Protein 2PN0 (pdb70)

Nearest PDB structures (foldseek):
  2pn0-assembly2_C  TM=9.966E-01  e=8.243E-21  Nitrosomonas europaea
  2pn0-assembly1_D  TM=9.566E-01  e=3.027E-20  Nitrosomonas europaea
  3bmb-assembly2_B  TM=7.918E-01  e=2.900E-11  Escherichia coli
  3aoh-assembly2_Y  TM=5.719E-01  e=1.836E-06  Thermus thermophilus HB8
  6rin-assembly1_F  TM=4.823E-01  e=5.614E-04  Escherichia coli K-12

Sequence (479 aa):
KPKIIISSSLDAERRLEEILLEETLSSQQNAFPGRDDLEAELARAEEVVDPEEEIPPTVVTNSTVRFRRVVEESSAEEFLTLVYPKDVDTSGEKISILAPVGSALLGLAQGDEIEWPKPGGGVLRVRIVEVTTYKPKIIISSLDDAERLEILLLETLSQNNAFPGRDDLEAELARAEEVVDPEEEIPPTVVTNSSTVRFRRVESSAEEEFLTLVYPKKDVDTSGEEKISILAPVGSALLGLAQGDEIEWPKPGGGVLRVRIVEVTYKIISSSLDAERRLEEILLETLSQNAFPGRDDLEEAELARAEVVDPEEIPPTVVTNSTVRFRVESSAEEFLTLVYPKDVDTSGEKISILAPVGSALLGLAQGDEIEWPKPGGGVLRVRIVEVTYKPKIISSLDAERLEEILLETLSFPGRRDDLEAELARAEVVDPEEEIPPTVVTNSTVRFRVESSAEEEFLTLVYPKDVVDTSGEEKISILAPVGSALLGLAQGDEIEWPKPGGGVLRRVRIVEVTY

Structure (mmCIF, N/CA/C/O backbone):
data_2PN0
#
_entry.id   2PN0
#
_cell.length_a   76.628
_cell.length_b   80.838
_cell.length_c   171.387
_cell.angle_alpha   90.00
_cell.angle_beta   90.00
_cell.angle_gamma   90.00
#
_symmetry.space_group_name_H-M   'C 2 2 21'
#
loop_
_entity.id
_entity.type
_entity.pdbx_description
1 polymer 'Prokaryotic transcription elongation factor GreA/GreB'
2 water water
#
loop_
_atom_site.group_PDB
_atom_site.id
_atom_site.type_symbol
_atom_site.label_atom_id
_atom_site.label_alt_id
_atom_site.label_comp_id
_atom_site.label_asym_id
_atom_site.label_entity_id
_atom_site.label_seq_id
_atom_site.pdbx_PDB_ins_code
_atom_site.Cartn_x
_atom_site.Cartn_y
_atom_site.Cartn_z
_atom_site.occupancy
_atom_site.B_iso_or_equiv
_atom_site.auth_seq_id
_atom_site.auth_comp_id
_atom_site.auth_asym_id
_atom_site.auth_atom_id
_atom_site.pdbx_PDB_model_num
ATOM 1 N N . LYS A 1 6 ? 35.809 21.428 37.784 1.00 23.84 4 LYS A N 1
ATOM 2 C CA . LYS A 1 6 ? 36.785 22.473 37.351 1.00 23.77 4 LYS A CA 1
ATOM 3 C C . LYS A 1 6 ? 37.126 22.387 35.848 1.00 23.77 4 LYS A C 1
ATOM 4 O O . LYS A 1 6 ? 36.739 23.284 35.092 1.00 23.52 4 LYS A O 1
ATOM 10 N N . PRO A 1 7 ? 37.828 21.313 35.404 1.00 23.80 5 PRO A N 1
ATOM 11 C CA . PRO A 1 7 ? 38.174 21.309 33.982 1.00 23.60 5 PRO A CA 1
ATOM 12 C C . PRO A 1 7 ? 36.969 20.947 33.112 1.00 23.39 5 PRO A C 1
ATOM 13 O O . PRO A 1 7 ? 36.336 19.915 33.313 1.00 23.52 5 PRO A O 1
ATOM 17 N N . LYS A 1 8 ? 36.657 21.830 32.171 1.00 22.97 6 LYS A N 1
ATOM 18 C CA . LYS A 1 8 ? 35.588 21.616 31.215 1.00 22.23 6 LYS A CA 1
ATOM 19 C C . LYS A 1 8 ? 35.980 20.470 30.289 1.00 21.97 6 LYS A C 1
ATOM 20 O O . LYS A 1 8 ? 37.148 20.346 29.910 1.00 21.96 6 LYS A O 1
ATOM 26 N N . ILE A 1 9 ? 35.024 19.611 29.951 1.00 21.43 7 ILE A N 1
ATOM 27 C CA . ILE A 1 9 ? 35.260 18.626 28.903 1.00 20.84 7 ILE A CA 1
ATOM 28 C C . ILE A 1 9 ? 35.140 19.359 27.572 1.00 21.06 7 ILE A C 1
ATOM 29 O O . ILE A 1 9 ? 34.593 20.462 27.523 1.00 20.68 7 ILE A O 1
ATOM 42 N N . ILE A 1 11 ? 33.670 19.028 23.628 1.00 24.18 9 ILE A N 1
ATOM 43 C CA A ILE A 1 11 ? 32.704 18.387 22.711 0.60 24.98 9 ILE A CA 1
ATOM 44 C CA B ILE A 1 11 ? 32.807 18.325 22.671 0.40 25.05 9 ILE A CA 1
ATOM 45 C C . ILE A 1 11 ? 32.701 19.123 21.392 1.00 25.07 9 ILE A C 1
ATOM 46 O O . ILE A 1 11 ? 32.964 20.323 21.372 1.00 24.90 9 ILE A O 1
ATOM 55 N N . SER A 1 12 ? 32.315 18.434 20.318 1.00 25.77 10 SER A N 1
ATOM 56 C CA . SER A 1 12 ? 32.085 19.104 19.052 1.00 27.28 10 SER A CA 1
ATOM 57 C C . SER A 1 12 ? 30.741 19.810 19.127 1.00 27.95 10 SER A C 1
ATOM 58 O O . SER A 1 12 ? 29.880 19.453 19.956 1.00 28.54 10 SER A O 1
ATOM 61 N N . SER A 1 13 ? 30.583 20.797 18.253 1.00 28.13 11 SER A N 1
ATOM 62 C CA A SER A 1 13 ? 29.339 21.555 18.136 0.60 28.61 11 SER A CA 1
ATOM 63 C CA B SER A 1 13 ? 29.342 21.555 18.122 0.40 28.44 11 SER A CA 1
ATOM 64 C C . SER A 1 13 ? 28.160 20.624 17.839 1.00 28.54 11 SER A C 1
ATOM 65 O O . SER A 1 13 ? 27.081 20.775 18.423 1.00 28.20 11 SER A O 1
ATOM 70 N N . LEU A 1 14 ? 28.387 19.684 16.918 1.00 28.66 12 LEU A N 1
ATOM 71 C CA . LEU A 1 14 ? 27.419 18.676 16.506 1.00 28.69 12 LEU A CA 1
ATOM 72 C C . LEU A 1 14 ? 26.953 17.858 17.688 1.00 27.29 12 LEU A C 1
ATOM 73 O O . LEU A 1 14 ? 25.753 17.699 17.906 1.00 27.88 12 LEU A O 1
ATOM 78 N N . ASP A 1 15 ? 27.891 17.318 18.453 1.00 26.35 13 ASP A N 1
ATOM 79 C CA . ASP A 1 15 ? 27.498 16.528 19.616 1.00 25.09 13 ASP A CA 1
ATOM 80 C C . ASP A 1 15 ? 26.809 17.312 20.724 1.00 23.21 13 ASP A C 1
ATOM 81 O O . ASP A 1 15 ? 25.862 16.803 21.317 1.00 22.93 13 ASP A O 1
ATOM 86 N N . ALA A 1 16 ? 27.252 18.545 20.979 1.00 21.47 14 ALA A N 1
ATOM 87 C CA . ALA A 1 16 ? 26.575 19.425 21.962 1.00 21.86 14 ALA A CA 1
ATOM 88 C C . ALA A 1 16 ? 25.120 19.609 21.579 1.00 21.60 14 ALA A C 1
ATOM 89 O O . ALA A 1 16 ? 24.214 19.491 22.418 1.00 21.75 14 ALA A O 1
ATOM 91 N N . GLU A 1 17 ? 24.912 19.890 20.299 1.00 21.66 15 GLU A N 1
ATOM 92 C CA . GLU A 1 17 ? 23.577 20.149 19.780 1.00 20.96 15 GLU A CA 1
ATOM 93 C C . GLU A 1 17 ? 22.682 18.922 19.873 1.00 20.57 15 GLU A C 1
ATOM 94 O O . GLU A 1 17 ? 21.538 19.029 20.331 1.00 20.68 15 GLU A O 1
ATOM 100 N N . ARG A 1 18 ? 23.172 17.790 19.359 1.00 19.94 16 ARG A N 1
ATOM 101 C CA A ARG A 1 18 ? 22.424 16.518 19.376 0.60 19.91 16 ARG A CA 1
ATOM 102 C CA B ARG A 1 18 ? 22.408 16.533 19.375 0.40 19.84 16 ARG A CA 1
ATOM 103 C C . ARG A 1 18 ? 22.088 16.105 20.805 1.00 18.95 16 ARG A C 1
ATOM 104 O O . ARG A 1 18 ? 20.956 15.711 21.102 1.00 17.89 16 ARG A O 1
ATOM 119 N N . LEU A 1 19 ? 23.087 16.161 21.697 1.00 17.89 17 LEU A N 1
ATOM 120 C CA . LEU A 1 19 ? 22.800 15.811 23.101 1.00 17.34 17 LEU A CA 1
ATOM 121 C C . LEU A 1 19 ? 21.753 16.729 23.736 1.00 18.16 17 LEU A C 1
ATOM 122 O O . LEU A 1 19 ? 20.897 16.255 24.503 1.00 18.16 17 LEU A O 1
ATOM 127 N N . GLU A 1 20 ? 21.802 18.036 23.432 1.00 18.88 18 GLU A N 1
ATOM 128 C CA A GLU A 1 20 ? 20.823 18.961 23.994 0.60 19.24 18 GLU A CA 1
ATOM 129 C CA B GLU A 1 20 ? 20.825 18.981 23.969 0.40 19.32 18 GLU A CA 1
ATOM 130 C C . GLU A 1 20 ? 19.424 18.580 23.520 1.00 19.22 18 GLU A C 1
ATOM 131 O O . GLU A 1 20 ? 18.479 18.555 24.317 1.00 19.96 18 GLU A O 1
ATOM 142 N N . ILE A 1 21 ? 19.285 18.266 22.231 1.00 19.28 19 ILE A N 1
ATOM 143 C CA . ILE A 1 21 ? 17.969 17.906 21.681 1.00 19.01 19 ILE A CA 1
ATOM 144 C C . ILE A 1 21 ? 17.527 16.573 22.280 1.00 18.52 19 ILE A C 1
ATOM 145 O O . ILE A 1 21 ? 16.355 16.384 22.630 1.00 18.46 19 ILE A O 1
ATOM 150 N N . LEU A 1 22 ? 18.469 15.654 22.421 1.00 18.19 20 LEU A N 1
ATOM 151 C CA . LEU A 1 22 ? 18.137 14.372 23.055 1.00 17.62 20 LEU A CA 1
ATOM 152 C C . LEU A 1 22 ? 17.564 14.585 24.452 1.00 18.44 20 LEU A C 1
ATOM 153 O O . LEU A 1 22 ? 16.554 13.973 24.832 1.00 19.71 20 LEU A O 1
ATOM 158 N N . LEU A 1 23 ? 18.222 15.425 25.249 1.00 18.89 21 LEU A N 1
ATOM 159 C CA . LEU A 1 23 ? 17.850 15.576 26.641 1.00 19.67 21 LEU A CA 1
ATOM 160 C C . LEU A 1 23 ? 16.508 16.328 26.756 1.00 20.01 21 LEU A C 1
ATOM 161 O O . LEU A 1 23 ? 15.737 16.077 27.687 1.00 20.08 21 LEU A O 1
ATOM 166 N N . GLU A 1 24 ? 16.267 17.257 25.824 1.00 20.71 22 GLU A N 1
ATOM 167 C CA A GLU A 1 24 ? 15.007 17.992 25.721 0.60 21.11 22 GLU A CA 1
ATOM 168 C CA B GLU A 1 24 ? 14.999 17.978 25.778 0.40 21.08 22 GLU A CA 1
ATOM 169 C C . GLU A 1 24 ? 13.875 17.038 25.344 1.00 21.63 22 GLU A C 1
ATOM 170 O O . GLU A 1 24 ? 12.753 17.150 25.838 1.00 22.44 22 GLU A O 1
ATOM 181 N N . THR A 1 25 ? 14.173 16.107 24.437 1.00 21.09 23 THR A N 1
ATOM 182 C CA . THR A 1 25 ? 13.142 15.181 23.969 1.00 21.74 23 THR A CA 1
ATOM 183 C C . THR A 1 25 ? 12.711 14.247 25.101 1.00 22.47 23 THR A C 1
ATOM 184 O O . THR A 1 25 ? 11.508 13.957 25.258 1.00 21.82 23 THR A O 1
ATOM 188 N N . LEU A 1 26 ? 13.698 13.794 25.881 1.00 21.95 24 LEU A N 1
ATOM 189 C CA . LEU A 1 26 ? 13.473 12.954 27.060 1.00 24.01 24 LEU A CA 1
ATOM 190 C C . LEU A 1 26 ? 13.263 13.774 28.328 1.00 25.99 24 LEU A C 1
ATOM 191 O O . LEU A 1 26 ? 13.683 13.364 29.406 1.00 26.70 24 LEU A O 1
ATOM 196 N N . SER A 1 27 ? 12.599 14.917 28.236 1.00 27.16 25 SER A N 1
ATOM 197 C CA A SER A 1 27 ? 12.555 15.878 29.350 0.70 28.82 25 SER A CA 1
ATOM 198 C CA B SER A 1 27 ? 12.656 15.831 29.372 0.30 28.55 25 SER A CA 1
ATOM 199 C C . SER A 1 27 ? 12.158 15.255 30.695 1.00 29.19 25 SER A C 1
ATOM 200 O O . SER A 1 27 ? 12.675 15.642 31.763 1.00 29.90 25 SER A O 1
ATOM 205 N N . GLN A 1 28 ? 11.222 14.300 30.634 1.00 29.51 26 GLN A N 1
ATOM 206 C CA A GLN A 1 28 ? 10.649 13.653 31.822 0.60 30.07 26 GLN A CA 1
ATOM 207 C CA B GLN A 1 28 ? 10.698 13.710 31.863 0.40 29.74 26 GLN A CA 1
ATOM 208 C C . GLN A 1 28 ? 11.399 12.415 32.271 1.00 29.82 26 GLN A C 1
ATOM 209 O O . GLN A 1 28 ? 11.009 11.775 33.254 1.00 30.48 26 GLN A O 1
ATOM 220 N N . ASN A 1 29 ? 12.450 12.041 31.548 1.00 28.90 27 ASN A N 1
ATOM 221 C CA . ASN A 1 29 ? 13.166 10.804 31.888 1.00 28.03 27 ASN A CA 1
ATOM 222 C C . ASN A 1 29 ? 14.326 11.030 32.866 1.00 26.64 27 ASN A C 1
ATOM 223 O O . ASN A 1 29 ? 15.415 11.451 32.482 1.00 25.97 27 ASN A O 1
ATOM 228 N N . ALA A 1 30 ? 14.064 10.763 34.144 1.00 25.37 28 ALA A N 1
ATOM 229 C CA . ALA A 1 30 ? 15.045 11.012 35.188 1.00 24.77 28 ALA A CA 1
ATOM 230 C C . ALA A 1 30 ? 15.999 9.824 35.299 1.00 23.02 28 ALA A C 1
ATOM 231 O O . ALA A 1 30 ? 15.892 9.002 36.223 1.00 24.19 28 ALA A O 1
ATOM 233 N N . PHE A 1 31 ? 16.934 9.725 34.355 1.00 20.60 29 PHE A N 1
ATOM 234 C CA . PHE A 1 31 ? 17.884 8.595 34.328 1.00 18.01 29 PHE A CA 1
ATOM 235 C C . PHE A 1 31 ? 19.050 8.895 35.292 1.00 16.95 29 PHE A C 1
ATOM 236 O O . PHE A 1 31 ? 19.331 10.076 35.591 1.00 15.14 29 PHE A O 1
ATOM 244 N N . PRO A 1 32 ? 19.712 7.851 35.795 1.00 16.71 30 PRO A N 1
ATOM 245 C CA . PRO A 1 32 ? 20.733 8.120 36.819 1.00 16.42 30 PRO A CA 1
ATOM 246 C C . PRO A 1 32 ? 21.861 8.992 36.284 1.00 16.17 30 PRO A C 1
ATOM 247 O O . PRO A 1 32 ? 22.350 8.765 35.174 1.00 17.25 30 PRO A O 1
ATOM 251 N N . GLY A 1 33 ? 22.251 10.003 37.052 1.00 15.59 31 GLY A N 1
ATOM 252 C CA . GLY A 1 33 ? 23.360 10.873 36.632 1.00 16.38 31 GLY A CA 1
ATOM 253 C C . GLY A 1 33 ? 22.951 11.950 35.631 1.00 14.86 31 GLY A C 1
ATOM 254 O O . GLY A 1 33 ? 23.814 12.718 35.152 1.00 14.23 31 GLY A O 1
ATOM 255 N N . ARG A 1 34 ? 21.655 12.068 35.326 1.00 15.29 32 ARG A N 1
ATOM 256 C CA . ARG A 1 34 ? 21.223 13.081 34.346 1.00 15.48 32 ARG A CA 1
ATOM 257 C C . ARG A 1 34 ? 21.642 14.474 34.745 1.00 15.08 32 ARG A C 1
ATOM 258 O O . ARG A 1 34 ? 22.182 15.237 33.914 1.00 15.68 32 ARG A O 1
ATOM 266 N N . ASP A 1 35 ? 21.391 14.820 36.019 1.00 14.03 33 ASP A N 1
ATOM 267 C CA . ASP A 1 35 ? 21.710 16.171 36.517 1.00 15.05 33 ASP A CA 1
ATOM 268 C C . ASP A 1 35 ? 23.193 16.452 36.285 1.00 14.81 33 ASP A C 1
ATOM 269 O O . ASP A 1 35 ? 23.580 17.567 35.911 1.00 14.41 33 ASP A O 1
ATOM 274 N N . ASP A 1 36 ? 24.012 15.425 36.477 1.00 14.47 34 ASP A N 1
ATOM 275 C CA . ASP A 1 36 ? 25.474 15.563 36.413 1.00 15.32 34 ASP A CA 1
ATOM 276 C C . ASP A 1 36 ? 25.963 15.674 34.968 1.00 15.29 34 ASP A C 1
ATOM 277 O O . ASP A 1 36 ? 26.859 16.471 34.674 1.00 16.33 34 ASP A O 1
ATOM 282 N N . LEU A 1 37 ? 25.352 14.899 34.080 1.00 15.74 35 LEU A N 1
ATOM 283 C CA . LEU A 1 37 ? 25.659 14.977 32.657 1.00 15.83 35 LEU A CA 1
ATOM 284 C C . LEU A 1 37 ? 25.209 16.342 32.119 1.00 16.29 35 LEU A C 1
ATOM 285 O O . LEU A 1 37 ? 25.957 16.994 31.395 1.00 16.21 35 LEU A O 1
ATOM 290 N N . GLU A 1 38 ? 24.000 16.795 32.476 1.00 17.00 36 GLU A N 1
ATOM 291 C CA . GLU A 1 38 ? 23.551 18.142 32.050 1.00 18.89 36 GLU A CA 1
ATOM 292 C C . GLU A 1 38 ? 24.526 19.245 32.482 1.00 18.17 36 GLU A C 1
ATOM 293 O O . GLU A 1 38 ? 24.890 20.149 31.693 1.00 18.65 36 GLU A O 1
ATOM 299 N N . ALA A 1 39 ? 24.960 19.171 33.741 1.00 17.67 37 ALA A N 1
ATOM 300 C CA . ALA A 1 39 ? 25.843 20.181 34.309 1.00 18.81 37 ALA A CA 1
ATOM 301 C C . ALA A 1 39 ? 27.165 20.210 33.529 1.00 18.07 37 ALA A C 1
ATOM 302 O O . ALA A 1 39 ? 27.677 21.297 33.150 1.00 18.41 37 ALA A O 1
ATOM 304 N N . GLU A 1 40 ? 27.708 19.018 33.291 1.00 17.74 38 GLU A N 1
ATOM 305 C CA . GLU A 1 40 ? 28.917 18.863 32.520 1.00 17.87 38 GLU A CA 1
ATOM 306 C C . GLU A 1 40 ? 28.765 19.428 31.089 1.00 18.03 38 GLU A C 1
ATOM 307 O O . GLU A 1 40 ? 29.628 20.149 30.591 1.00 18.38 38 GLU A O 1
ATOM 313 N N . LEU A 1 41 ? 27.640 19.120 30.444 1.00 17.44 39 LEU A N 1
ATOM 314 C CA . LEU A 1 41 ? 27.339 19.684 29.117 1.00 17.01 39 LEU A CA 1
ATOM 315 C C . LEU A 1 41 ? 27.215 21.203 29.109 1.00 18.82 39 LEU A C 1
ATOM 316 O O . LEU A 1 41 ? 27.687 21.865 28.172 1.00 18.16 39 LEU A O 1
ATOM 321 N N . ALA A 1 42 ? 26.569 21.751 30.139 1.00 18.55 40 ALA A N 1
ATOM 322 C CA . ALA A 1 42 ? 26.282 23.190 30.196 1.00 19.87 40 ALA A CA 1
ATOM 323 C C . ALA A 1 42 ? 27.544 24.038 30.210 1.00 21.34 40 ALA A C 1
ATOM 324 O O . ALA A 1 42 ? 27.557 25.156 29.672 1.00 21.24 40 ALA A O 1
ATOM 326 N N . ARG A 1 43 ? 28.595 23.506 30.822 1.00 22.59 41 ARG A N 1
ATOM 327 C CA . ARG A 1 43 ? 29.841 24.254 31.002 1.00 25.30 41 ARG A CA 1
ATOM 328 C C . ARG A 1 43 ? 30.982 23.733 30.121 1.00 25.61 41 ARG A C 1
ATOM 329 O O . ARG A 1 43 ? 32.137 24.197 30.223 1.00 25.14 41 ARG A O 1
ATOM 337 N N . ALA A 1 44 ? 30.662 22.780 29.254 1.00 25.80 42 ALA A N 1
ATOM 338 C CA . ALA A 1 44 ? 31.665 22.224 28.355 1.00 26.09 42 ALA A CA 1
ATOM 339 C C . ALA A 1 44 ? 32.223 23.284 27.394 1.00 26.68 42 ALA A C 1
ATOM 340 O O . ALA A 1 44 ? 31.574 24.303 27.094 1.00 26.19 42 ALA A O 1
ATOM 342 N N . GLU A 1 45 ? 33.431 23.038 26.917 1.00 27.13 43 GLU A N 1
ATOM 343 C CA A GLU A 1 45 ? 33.964 23.881 25.867 0.60 28.24 43 GLU A CA 1
ATOM 344 C CA B GLU A 1 45 ? 34.014 23.866 25.869 0.40 27.57 43 GLU A CA 1
ATOM 345 C C . GLU A 1 45 ? 33.635 23.245 24.532 1.00 27.96 43 GLU A C 1
ATOM 346 O O . GLU A 1 45 ? 33.992 22.085 24.266 1.00 28.22 43 GLU A O 1
ATOM 357 N N . VAL A 1 46 ? 32.892 23.996 23.729 1.00 28.26 44 VAL A N 1
ATOM 358 C CA . VAL A 1 46 ? 32.406 23.510 22.452 1.00 29.32 44 VAL A CA 1
ATOM 359 C C . VAL A 1 46 ? 33.376 23.909 21.350 1.00 29.93 44 VAL A C 1
ATOM 360 O O . VAL A 1 46 ? 33.501 25.085 21.011 1.00 30.09 44 VAL A O 1
ATOM 364 N N . VAL A 1 47 ? 34.065 22.926 20.788 1.00 30.11 45 VAL A N 1
ATOM 365 C CA . VAL A 1 47 ? 35.074 23.224 19.782 1.00 30.62 45 VAL A CA 1
ATOM 366 C C . VAL A 1 47 ? 34.699 22.596 18.439 1.00 30.68 45 VAL A C 1
ATOM 367 O O . VAL A 1 47 ? 33.760 21.799 18.357 1.00 30.83 45 VAL A O 1
ATOM 371 N N . ASP A 1 48 ? 35.411 22.974 17.385 1.00 30.61 46 ASP A N 1
ATOM 372 C CA . ASP A 1 48 ? 35.335 22.235 16.142 1.00 30.83 46 ASP A CA 1
ATOM 373 C C . ASP A 1 48 ? 35.890 20.830 16.409 1.00 30.64 46 ASP A C 1
ATOM 374 O O . ASP A 1 48 ? 36.839 20.692 17.188 1.00 30.90 46 ASP A O 1
ATOM 379 N N . PRO A 1 49 ? 35.313 19.787 15.771 1.00 30.40 47 PRO A N 1
ATOM 380 C CA . PRO A 1 49 ? 35.842 18.420 15.930 1.00 30.11 47 PRO A CA 1
ATOM 381 C C . PRO A 1 49 ? 37.373 18.300 15.793 1.00 29.90 47 PRO A C 1
ATOM 382 O O . PRO A 1 49 ? 37.988 17.460 16.469 1.00 29.47 47 PRO A O 1
ATOM 386 N N . GLU A 1 50 ? 37.968 19.151 14.951 1.00 29.12 48 GLU A N 1
ATOM 387 C CA . GLU A 1 50 ? 39.395 19.097 14.630 1.00 29.05 48 GLU A CA 1
ATOM 388 C C . GLU A 1 50 ? 40.344 19.387 15.780 1.00 28.09 48 GLU A C 1
ATOM 389 O O . GLU A 1 50 ? 41.468 18.870 15.772 1.00 28.05 48 GLU A O 1
ATOM 395 N N . GLU A 1 51 ? 39.936 20.227 16.738 1.00 27.29 49 GLU A N 1
ATOM 396 C CA A GLU A 1 51 ? 40.895 20.482 17.819 0.60 26.93 49 GLU A CA 1
ATOM 397 C CA B GLU A 1 51 ? 40.782 20.654 17.874 0.40 26.60 49 GLU A CA 1
ATOM 398 C C . GLU A 1 51 ? 40.528 19.823 19.144 1.00 26.07 49 GLU A C 1
ATOM 399 O O . GLU A 1 51 ? 41.094 20.133 20.195 1.00 26.42 49 GLU A O 1
ATOM 410 N N . ILE A 1 52 ? 39.635 18.835 19.063 1.00 24.69 50 ILE A N 1
ATOM 411 C CA . ILE A 1 52 ? 39.489 17.864 20.161 1.00 22.99 50 ILE A CA 1
ATOM 412 C C . ILE A 1 52 ? 40.536 16.778 19.917 1.00 22.33 50 ILE A C 1
ATOM 413 O O . ILE A 1 52 ? 40.517 16.127 18.863 1.00 21.49 50 ILE A O 1
ATOM 418 N N . PRO A 1 53 ? 41.453 16.568 20.883 1.00 21.62 51 PRO A N 1
ATOM 419 C CA . PRO A 1 53 ? 42.514 15.566 20.696 1.00 21.11 51 PRO A CA 1
ATOM 420 C C . PRO A 1 53 ? 41.957 14.155 20.474 1.00 19.79 51 PRO A C 1
ATOM 421 O O . PRO A 1 53 ? 40.892 13.836 21.023 1.00 19.88 51 PRO A O 1
ATOM 425 N N . PRO A 1 54 ? 42.657 13.323 19.676 1.00 18.99 52 PRO A N 1
ATOM 426 C CA . PRO A 1 54 ? 42.287 11.916 19.370 1.00 18.40 52 PRO A CA 1
ATOM 427 C C . PRO A 1 54 ? 42.180 11.004 20.592 1.00 17.99 52 PRO A C 1
ATOM 428 O O . PRO A 1 54 ? 41.567 9.945 20.527 1.00 17.52 52 PRO A O 1
ATOM 432 N N . THR A 1 55 ? 42.746 11.448 21.704 1.00 18.30 53 THR A N 1
ATOM 433 C CA . THR A 1 55 ? 42.747 10.676 22.948 1.00 18.02 53 THR A CA 1
ATOM 434 C C . THR A 1 55 ? 41.549 10.973 23.834 1.00 17.05 53 THR A C 1
ATOM 435 O O . THR A 1 55 ? 41.402 10.331 24.890 1.00 16.10 53 THR A O 1
ATOM 439 N N . VAL A 1 56 ? 40.715 11.950 23.443 1.00 15.76 54 VAL A N 1
ATOM 440 C CA . VAL A 1 56 ? 39.491 12.330 24.201 1.00 15.53 54 VAL A CA 1
ATOM 441 C C . VAL A 1 56 ? 38.265 11.544 23.714 1.00 14.65 54 VAL A C 1
ATOM 442 O O . VAL A 1 56 ? 38.045 11.418 22.501 1.00 14.08 54 VAL A O 1
ATOM 446 N N . VAL A 1 57 ? 37.467 11.026 24.668 1.00 13.99 55 VAL A N 1
ATOM 447 C CA . VAL A 1 57 ? 36.255 10.257 24.354 1.00 13.74 55 VAL A CA 1
ATOM 448 C C . VAL A 1 57 ? 35.120 11.184 23.912 1.00 13.50 55 VAL A C 1
ATOM 449 O O . VAL A 1 57 ? 34.668 12.032 24.672 1.00 13.60 55 VAL A O 1
ATOM 453 N N . THR A 1 58 ? 34.689 11.007 22.669 1.00 15.49 56 THR A N 1
ATOM 454 C CA . THR A 1 58 ? 33.582 11.755 22.109 1.00 14.78 56 THR A CA 1
ATOM 455 C C . THR A 1 58 ? 32.445 10.794 21.803 1.00 15.08 56 THR A C 1
ATOM 456 O O . THR A 1 58 ? 32.603 9.578 21.863 1.00 15.54 56 THR A O 1
ATOM 468 N N . ASN A 1 60 ? 30.431 8.360 19.688 1.00 14.83 58 ASN A N 1
ATOM 469 C CA . ASN A 1 60 ? 30.857 7.431 18.631 1.00 15.64 58 ASN A CA 1
ATOM 470 C C . ASN A 1 60 ? 32.332 7.012 18.661 1.00 17.16 58 ASN A C 1
ATOM 471 O O . ASN A 1 60 ? 32.811 6.378 17.698 1.00 18.60 58 ASN A O 1
ATOM 476 N N . SER A 1 61 ? 33.029 7.387 19.745 1.00 16.47 59 SER A N 1
ATOM 477 C CA . SER A 1 61 ? 34.408 6.912 20.013 1.00 17.63 59 SER A CA 1
ATOM 478 C C . SER A 1 61 ? 34.335 5.445 20.430 1.00 17.06 59 SER A C 1
ATOM 479 O O . SER A 1 61 ? 33.424 5.040 21.165 1.00 16.85 59 SER A O 1
ATOM 482 N N . THR A 1 62 ? 35.327 4.652 20.011 1.00 16.19 60 THR A N 1
ATOM 483 C CA . THR A 1 62 ? 35.509 3.308 20.583 1.00 16.55 60 THR A CA 1
ATOM 484 C C . THR A 1 62 ? 36.617 3.394 21.626 1.00 15.47 60 THR A C 1
ATOM 485 O O . THR A 1 62 ? 37.708 3.898 21.318 1.00 16.99 60 THR A O 1
ATOM 489 N N . VAL A 1 63 ? 36.299 2.960 22.847 1.00 15.36 61 VAL A N 1
ATOM 490 C CA . VAL A 1 63 ? 37.209 3.035 23.970 1.00 15.39 61 VAL A CA 1
ATOM 491 C C . VAL A 1 63 ? 37.709 1.629 24.256 1.00 15.17 61 VAL A C 1
ATOM 492 O O . VAL A 1 63 ? 36.918 0.705 24.452 1.00 16.12 61 VAL A O 1
ATOM 496 N N . ARG A 1 64 ? 39.036 1.472 24.263 1.00 14.26 62 ARG A N 1
ATOM 497 C CA . ARG A 1 64 ? 39.668 0.198 24.624 1.00 13.88 62 ARG A CA 1
ATOM 498 C C . ARG A 1 64 ? 40.103 0.260 26.074 1.00 13.24 62 ARG A C 1
ATOM 499 O O . ARG A 1 64 ? 40.768 1.221 26.457 1.00 13.93 62 ARG A O 1
ATOM 507 N N . PHE A 1 65 ? 39.731 -0.746 26.863 1.00 11.90 63 PHE A N 1
ATOM 508 C CA . PHE A 1 65 ? 40.014 -0.776 28.287 1.00 11.31 63 PHE A CA 1
ATOM 509 C C . PHE A 1 65 ? 40.857 -1.966 28.647 1.00 11.30 63 PHE A C 1
ATOM 510 O O . PHE A 1 65 ? 40.698 -3.039 28.046 1.00 10.74 63 PHE A O 1
ATOM 518 N N . ARG A 1 66 ? 41.734 -1.814 29.645 1.00 11.52 64 ARG A N 1
ATOM 519 C CA A ARG A 1 66 ? 42.395 -2.969 30.252 0.60 11.85 64 ARG A CA 1
ATOM 520 C CA B ARG A 1 66 ? 42.359 -2.982 30.241 0.40 11.42 64 ARG A CA 1
ATOM 521 C C . ARG A 1 66 ? 41.948 -3.081 31.710 1.00 12.45 64 ARG A C 1
ATOM 522 O O . ARG A 1 66 ? 41.927 -2.079 32.435 1.00 10.24 64 ARG A O 1
ATOM 537 N N . VAL A 1 67 ? 41.573 -4.287 32.116 1.00 13.11 65 VAL A N 1
ATOM 538 C CA A VAL A 1 67 ? 41.207 -4.514 33.506 0.60 15.47 65 VAL A CA 1
ATOM 539 C CA B VAL A 1 67 ? 41.211 -4.559 33.504 0.40 14.98 65 VAL A CA 1
ATOM 540 C C . VAL A 1 67 ? 42.495 -4.585 34.313 1.00 16.21 65 VAL A C 1
ATOM 541 O O . VAL A 1 67 ? 43.476 -5.242 33.910 1.00 16.75 65 VAL A O 1
ATOM 548 N N . GLU A 1 68 ? 42.536 -3.909 35.455 1.00 18.62 66 GLU A N 1
ATOM 549 C CA A GLU A 1 68 ? 43.779 -3.999 36.219 0.50 20.14 66 GLU A CA 1
ATOM 550 C CA B GLU A 1 68 ? 43.729 -3.972 36.324 0.50 20.11 66 GLU A CA 1
ATOM 551 C C . GLU A 1 68 ? 44.123 -5.394 36.764 1.00 20.83 66 GLU A C 1
ATOM 552 O O . GLU A 1 68 ? 45.279 -5.808 36.620 1.00 21.43 66 GLU A O 1
ATOM 563 N N . SER A 1 69 ? 43.152 -6.148 37.315 1.00 21.72 67 SER A N 1
ATOM 564 C CA . SER A 1 69 ? 43.448 -7.504 37.896 1.00 22.27 67 SER A CA 1
ATOM 565 C C . SER A 1 69 ? 43.934 -8.578 36.918 1.00 22.27 67 SER A C 1
ATOM 566 O O . SER A 1 69 ? 44.732 -9.454 37.296 1.00 22.36 67 SER A O 1
ATOM 569 N N . SER A 1 70 ? 43.437 -8.537 35.676 1.00 22.07 68 SER A N 1
ATOM 570 C CA . SER A 1 70 ? 43.697 -9.639 34.743 1.00 22.09 68 SER A CA 1
ATOM 571 C C . SER A 1 70 ? 44.396 -9.270 33.440 1.00 21.32 68 SER A C 1
ATOM 572 O O . SER A 1 70 ? 44.869 -10.163 32.731 1.00 21.41 68 SER A O 1
ATOM 575 N N . ALA A 1 71 ? 44.486 -7.974 33.138 1.00 19.99 69 ALA A N 1
ATOM 576 C CA . ALA A 1 71 ? 45.029 -7.505 31.844 1.00 19.90 69 ALA A CA 1
ATOM 577 C C . ALA A 1 71 ? 44.236 -8.026 30.640 1.00 19.13 69 ALA A C 1
ATOM 578 O O . ALA A 1 71 ? 44.720 -8.014 29.494 1.00 19.56 69 ALA A O 1
ATOM 580 N N . GLU A 1 72 ? 43.026 -8.508 30.907 1.00 18.36 70 GLU A N 1
ATOM 581 C CA . GLU A 1 72 ? 42.091 -8.732 29.838 1.00 18.22 70 GLU A CA 1
ATOM 582 C C . GLU A 1 72 ? 41.779 -7.349 29.295 1.00 16.35 70 GLU A C 1
ATOM 583 O O . GLU A 1 72 ? 41.798 -6.357 30.029 1.00 15.41 70 GLU A O 1
ATOM 589 N N . GLU A 1 73 ? 41.547 -7.286 28.000 1.00 14.66 71 GLU A N 1
ATOM 590 C CA . GLU A 1 73 ? 41.141 -6.031 27.377 1.00 13.85 71 GLU A CA 1
ATOM 591 C C . GLU A 1 73 ? 39.810 -6.220 26.706 1.00 13.99 71 GLU A C 1
ATOM 592 O O . GLU A 1 73 ? 39.461 -7.325 26.276 1.00 13.39 71 GLU A O 1
ATOM 598 N N . PHE A 1 74 ? 39.047 -5.138 26.651 1.00 14.04 72 PHE A N 1
ATOM 599 C CA . PHE A 1 74 ? 37.752 -5.145 25.996 1.00 14.18 72 PHE A CA 1
ATOM 600 C C . PHE A 1 74 ? 37.444 -3.749 25.480 1.00 14.70 72 PHE A C 1
ATOM 601 O O . PHE A 1 74 ? 38.152 -2.781 25.800 1.00 13.65 72 PHE A O 1
ATOM 618 N N . LEU A 1 76 ? 34.343 -0.681 24.449 1.00 17.65 74 LEU A N 1
ATOM 619 C CA . LEU A 1 76 ? 32.978 -0.168 24.380 1.00 16.79 74 LEU A CA 1
ATOM 620 C C . LEU A 1 76 ? 32.959 1.052 23.455 1.00 18.03 74 LEU A C 1
ATOM 621 O O . LEU A 1 76 ? 33.815 1.941 23.574 1.00 17.77 74 LEU A O 1
ATOM 626 N N . THR A 1 77 ? 31.949 1.117 22.586 1.00 16.99 75 THR A N 1
ATOM 627 C CA . THR A 1 77 ? 31.755 2.272 21.727 1.00 16.69 75 THR A CA 1
ATOM 628 C C . THR A 1 77 ? 30.572 3.058 22.307 1.00 15.33 75 THR A C 1
ATOM 629 O O . THR A 1 77 ? 29.458 2.499 22.482 1.00 13.59 75 THR A O 1
ATOM 633 N N . LEU A 1 78 ? 30.829 4.338 22.585 1.00 13.97 76 LEU A N 1
ATOM 634 C CA . LEU A 1 78 ? 29.860 5.241 23.207 1.00 13.45 76 LEU A CA 1
ATOM 635 C C . LEU A 1 78 ? 28.932 5.739 22.121 1.00 13.93 76 LEU A C 1
ATOM 636 O O . LEU A 1 78 ? 29.384 6.368 21.163 1.00 14.38 76 LEU A O 1
ATOM 641 N N . VAL A 1 79 ? 27.647 5.445 22.242 1.00 13.36 77 VAL A N 1
ATOM 642 C CA . VAL A 1 79 ? 26.725 5.766 21.144 1.00 13.12 77 VAL A CA 1
ATOM 643 C C . VAL A 1 79 ? 25.472 6.488 21.613 1.00 12.14 77 VAL A C 1
ATOM 644 O O . VAL A 1 79 ? 25.116 6.475 22.804 1.00 10.14 77 VAL A O 1
ATOM 648 N N . TYR A 1 80 ? 24.772 7.107 20.641 1.00 11.19 78 TYR A N 1
ATOM 649 C CA . TYR A 1 80 ? 23.412 7.574 20.881 1.00 11.83 78 TYR A CA 1
ATOM 650 C C . TYR A 1 80 ? 22.458 6.383 21.016 1.00 12.43 78 TYR A C 1
ATOM 651 O O . TYR A 1 80 ? 22.807 5.297 20.566 1.00 13.33 78 TYR A O 1
ATOM 660 N N . PRO A 1 81 ? 21.303 6.574 21.686 1.00 13.95 79 PRO A N 1
ATOM 661 C CA . PRO A 1 81 ? 20.353 5.457 21.865 1.00 15.90 79 PRO A CA 1
ATOM 662 C C . PRO A 1 81 ? 20.044 4.667 20.579 1.00 18.05 79 PRO A C 1
ATOM 663 O O . PRO A 1 81 ? 19.986 3.435 20.640 1.00 18.71 79 PRO A O 1
ATOM 667 N N . LYS A 1 82 ? 19.909 5.356 19.434 1.00 20.23 80 LYS A N 1
ATOM 668 C CA . LYS A 1 82 ? 19.606 4.686 18.149 1.00 22.09 80 LYS A CA 1
ATOM 669 C C . LYS A 1 82 ? 20.594 3.554 17.806 1.00 22.83 80 LYS A C 1
ATOM 670 O O . LYS A 1 82 ? 20.240 2.621 17.074 1.00 23.75 80 LYS A O 1
ATOM 676 N N . ASP A 1 83 ? 21.813 3.616 18.355 1.00 21.68 81 ASP A N 1
ATOM 677 C CA . ASP A 1 83 ? 22.873 2.723 17.899 1.00 21.96 81 ASP A CA 1
ATOM 678 C C . ASP A 1 83 ? 23.313 1.620 18.844 1.00 21.96 81 ASP A C 1
ATOM 679 O O . ASP A 1 83 ? 24.259 0.871 18.535 1.00 22.11 81 ASP A O 1
ATOM 684 N N . VAL A 1 84 ? 22.654 1.472 19.980 1.00 21.91 82 VAL A N 1
ATOM 685 C CA . VAL A 1 84 ? 23.037 0.339 20.810 1.00 23.27 82 VAL A CA 1
ATOM 686 C C . VAL A 1 84 ? 22.537 -0.918 20.105 1.00 23.66 82 VAL A C 1
ATOM 687 O O . VAL A 1 84 ? 21.579 -0.866 19.331 1.00 22.68 82 VAL A O 1
ATOM 691 N N . ASP A 1 85 ? 23.255 -2.011 20.309 1.00 23.90 83 ASP A N 1
ATOM 692 C CA . ASP A 1 85 ? 22.840 -3.294 19.750 1.00 25.31 83 ASP A CA 1
ATOM 693 C C . ASP A 1 85 ? 22.904 -4.381 20.836 1.00 25.22 83 ASP A C 1
ATOM 694 O O . ASP A 1 85 ? 23.083 -4.062 22.013 1.00 25.37 83 ASP A O 1
ATOM 699 N N . THR A 1 86 ? 22.725 -5.649 20.460 1.00 25.10 84 THR A N 1
ATOM 700 C CA . THR A 1 86 ? 22.671 -6.742 21.443 1.00 25.32 84 THR A CA 1
ATOM 701 C C . THR A 1 86 ? 24.035 -7.399 21.701 1.00 26.28 84 THR A C 1
ATOM 702 O O . THR A 1 86 ? 24.112 -8.438 22.371 1.00 26.97 84 THR A O 1
ATOM 706 N N . SER A 1 87 ? 25.103 -6.797 21.182 1.00 27.07 85 SER A N 1
ATOM 707 C CA . SER A 1 87 ? 26.434 -7.418 21.236 1.00 28.55 85 SER A CA 1
ATOM 708 C C . SER A 1 87 ? 27.083 -7.308 22.617 1.00 29.35 85 SER A C 1
ATOM 709 O O . SER A 1 87 ? 27.860 -8.187 23.011 1.00 30.28 85 SER A O 1
ATOM 712 N N . GLY A 1 88 ? 26.768 -6.225 23.330 1.00 28.77 86 GLY A N 1
ATOM 713 C CA . GLY A 1 88 ? 27.402 -5.917 24.613 1.00 28.27 86 GLY A CA 1
ATOM 714 C C . GLY A 1 88 ? 28.642 -5.051 24.467 1.00 27.96 86 GLY A C 1
ATOM 715 O O . GLY A 1 88 ? 29.348 -4.786 25.472 1.00 28.24 86 GLY A O 1
ATOM 716 N N . GLU A 1 89 ? 28.900 -4.605 23.233 1.00 25.59 87 GLU A N 1
ATOM 717 C CA . GLU A 1 89 ? 30.045 -3.751 22.932 1.00 25.34 87 GLU A CA 1
ATOM 718 C C . GLU A 1 89 ? 29.674 -2.273 22.682 1.00 23.48 87 GLU A C 1
ATOM 719 O O . GLU A 1 89 ? 30.575 -1.421 22.565 1.00 24.43 87 GLU A O 1
ATOM 725 N N . LYS A 1 90 ? 28.379 -1.968 22.554 1.00 19.98 88 LYS A N 1
ATOM 726 C CA . LYS A 1 90 ? 27.970 -0.564 22.512 1.00 18.83 88 LYS A CA 1
ATOM 727 C C . LYS A 1 90 ? 27.487 -0.170 23.883 1.00 17.52 88 LYS A C 1
ATOM 728 O O . LYS A 1 90 ? 26.995 -0.999 24.667 1.00 17.55 88 LYS A O 1
ATOM 734 N N . ILE A 1 91 ? 27.566 1.120 24.150 1.00 13.23 89 ILE A N 1
ATOM 735 C CA . ILE A 1 91 ? 27.028 1.610 25.390 1.00 12.63 89 ILE A CA 1
ATOM 736 C C . ILE A 1 91 ? 26.420 2.980 25.159 1.00 12.04 89 ILE A C 1
ATOM 737 O O . ILE A 1 91 ? 27.086 3.899 24.659 1.00 10.68 89 ILE A O 1
ATOM 742 N N . SER A 1 92 ? 25.152 3.113 25.549 1.00 11.72 90 SER A N 1
ATOM 743 C CA . SER A 1 92 ? 24.453 4.405 25.391 1.00 12.06 90 SER A CA 1
ATOM 744 C C . SER A 1 92 ? 25.035 5.502 26.290 1.00 12.25 90 SER A C 1
ATOM 745 O O . SER A 1 92 ? 25.364 5.252 27.461 1.00 13.29 90 SER A O 1
ATOM 748 N N . ILE A 1 93 ? 25.011 6.726 25.780 1.00 11.62 91 ILE A N 1
ATOM 749 C CA . ILE A 1 93 ? 25.266 7.915 26.587 1.00 12.40 91 ILE A CA 1
ATOM 750 C C . ILE A 1 93 ? 24.296 8.027 27.768 1.00 11.91 91 ILE A C 1
ATOM 751 O O . ILE A 1 93 ? 24.621 8.686 28.756 1.00 13.24 91 ILE A O 1
ATOM 756 N N . LEU A 1 94 ? 23.138 7.372 27.681 1.00 11.45 92 LEU A N 1
ATOM 757 C CA . LEU A 1 94 ? 22.115 7.408 28.796 1.00 12.39 92 LEU A CA 1
ATOM 758 C C . LEU A 1 94 ? 22.362 6.359 29.878 1.00 11.98 92 LEU A C 1
ATOM 759 O O . LEU A 1 94 ? 21.752 6.425 30.942 1.00 13.10 92 LEU A O 1
ATOM 764 N N . ALA A 1 95 ? 23.238 5.396 29.605 1.00 12.35 93 ALA A N 1
ATOM 765 C CA . ALA A 1 95 ? 23.386 4.240 30.510 1.00 11.92 93 ALA A CA 1
ATOM 766 C C . ALA A 1 95 ? 24.411 4.521 31.621 1.00 10.54 93 ALA A C 1
ATOM 767 O O . ALA A 1 95 ? 25.389 5.267 31.387 1.00 9.86 93 ALA A O 1
ATOM 769 N N . PRO A 1 96 ? 24.249 3.879 32.798 1.00 10.88 94 PRO A N 1
ATOM 770 C CA . PRO A 1 96 ? 25.328 3.884 33.777 1.00 10.70 94 PRO A CA 1
ATOM 771 C C . PRO A 1 96 ? 26.654 3.520 33.071 1.00 10.71 94 PRO A C 1
ATOM 772 O O . PRO A 1 96 ? 26.688 2.635 32.171 1.00 11.65 94 PRO A O 1
ATOM 776 N N . VAL A 1 97 ? 27.698 4.219 33.470 1.00 11.19 95 VAL A N 1
ATOM 777 C CA . VAL A 1 97 ? 29.052 4.127 32.836 1.00 11.28 95 VAL A CA 1
ATOM 778 C C . VAL A 1 97 ? 29.111 4.911 31.543 1.00 11.58 95 VAL A C 1
ATOM 779 O O . VAL A 1 97 ? 29.952 5.813 31.424 1.00 11.32 95 VAL A O 1
ATOM 783 N N . GLY A 1 98 ? 28.212 4.579 30.600 1.00 11.25 96 GLY A N 1
ATOM 784 C CA . GLY A 1 98 ? 28.109 5.297 29.320 1.00 11.68 96 GLY A CA 1
ATOM 785 C C . GLY A 1 98 ? 28.048 6.816 29.548 1.00 11.83 96 GLY A C 1
ATOM 786 O O . GLY A 1 98 ? 28.818 7.595 28.934 1.00 11.95 96 GLY A O 1
ATOM 787 N N . SER A 1 99 ? 27.157 7.267 30.429 1.00 10.44 97 SER A N 1
ATOM 788 C CA . SER A 1 99 ? 27.017 8.714 30.693 1.00 10.70 97 SER A CA 1
ATOM 789 C C . SER A 1 99 ? 28.291 9.332 31.249 1.00 10.83 97 SER A C 1
ATOM 790 O O . SER A 1 99 ? 28.487 10.528 31.110 1.00 12.90 97 SER A O 1
ATOM 793 N N . ALA A 1 100 ? 29.124 8.540 31.918 1.00 10.10 98 ALA A N 1
ATOM 794 C CA . ALA A 1 100 ? 30.392 9.055 32.485 1.00 10.71 98 ALA A CA 1
ATOM 795 C C . ALA A 1 100 ? 31.560 8.980 31.493 1.00 11.12 98 ALA A C 1
ATOM 796 O O . ALA A 1 100 ? 32.630 9.568 31.748 1.00 12.61 98 ALA A O 1
ATOM 798 N N . LEU A 1 101 ? 31.410 8.241 30.396 1.00 11.74 99 LEU A N 1
ATOM 799 C CA . LEU A 1 101 ? 32.569 8.065 29.489 1.00 13.18 99 LEU A CA 1
ATOM 800 C C . LEU A 1 101 ? 32.870 9.327 28.684 1.00 12.91 99 LEU A C 1
ATOM 801 O O . LEU A 1 101 ? 34.022 9.579 28.351 1.00 13.34 99 LEU A O 1
ATOM 806 N N . LEU A 1 102 ? 31.829 10.085 28.352 1.00 13.46 100 LEU A N 1
ATOM 807 C CA . LEU A 1 102 ? 31.968 11.255 27.480 1.00 14.05 100 LEU A CA 1
ATOM 808 C C . LEU A 1 102 ? 32.939 12.192 28.156 1.00 14.10 100 LEU A C 1
ATOM 809 O O . LEU A 1 102 ? 32.815 12.488 29.336 1.00 12.73 100 LEU A O 1
ATOM 814 N N . GLY A 1 103 ? 33.930 12.630 27.412 1.00 13.42 101 GLY A N 1
ATOM 815 C CA . GLY A 1 103 ? 34.852 13.630 27.942 1.00 14.88 101 GLY A CA 1
ATOM 816 C C . GLY A 1 103 ? 36.054 13.068 28.688 1.00 14.94 101 GLY A C 1
ATOM 817 O O . GLY A 1 103 ? 37.026 13.815 28.971 1.00 15.78 101 GLY A O 1
ATOM 818 N N . LEU A 1 104 ? 36.037 11.773 28.992 1.00 15.12 102 LEU A N 1
ATOM 819 C CA . LEU A 1 104 ? 37.210 11.141 29.604 1.00 14.80 102 LEU A CA 1
ATOM 820 C C . LEU A 1 104 ? 38.343 11.083 28.551 1.00 14.98 102 LEU A C 1
ATOM 821 O O . LEU A 1 104 ? 38.121 11.371 27.346 1.00 14.59 102 LEU A O 1
ATOM 826 N N . ALA A 1 105 ? 39.554 10.750 28.994 1.00 15.06 103 ALA A N 1
ATOM 827 C CA . ALA A 1 105 ? 40.692 10.675 28.065 1.00 15.24 103 ALA A CA 1
ATOM 828 C C . ALA A 1 105 ? 41.513 9.385 28.242 1.00 15.07 103 ALA A C 1
ATOM 829 O O . ALA A 1 105 ? 41.446 8.758 29.297 1.00 14.31 103 ALA A O 1
ATOM 831 N N . GLN A 1 106 ? 42.268 9.010 27.203 1.00 15.53 104 GLN A N 1
ATOM 832 C CA . GLN A 1 106 ? 43.205 7.890 27.263 1.00 16.62 104 GLN A CA 1
ATOM 833 C C . GLN A 1 106 ? 44.047 8.005 28.537 1.00 17.02 104 GLN A C 1
ATOM 834 O O . GLN A 1 106 ? 44.517 9.104 28.893 1.00 17.10 104 GLN A O 1
ATOM 840 N N . GLY A 1 107 ? 44.207 6.884 29.240 1.00 15.73 105 GLY A N 1
ATOM 841 C CA . GLY A 1 107 ? 44.949 6.865 30.482 1.00 15.72 105 GLY A CA 1
ATOM 842 C C . GLY A 1 107 ? 44.080 6.968 31.731 1.00 15.59 105 GLY A C 1
ATOM 843 O O . GLY A 1 107 ? 44.543 6.580 32.820 1.00 14.82 105 GLY A O 1
ATOM 844 N N . ASP A 1 108 ? 42.842 7.483 31.578 1.00 15.48 106 ASP A N 1
ATOM 845 C CA . ASP A 1 108 ? 41.940 7.689 32.706 1.00 15.57 106 ASP A CA 1
ATOM 846 C C . ASP A 1 108 ? 41.486 6.341 33.231 1.00 15.38 106 ASP A C 1
ATOM 847 O O . ASP A 1 108 ? 41.372 5.367 32.466 1.00 16.89 106 ASP A O 1
ATOM 852 N N . GLU A 1 109 ? 41.283 6.265 34.534 1.00 14.40 107 GLU A N 1
ATOM 853 C CA . GLU A 1 109 ? 40.772 5.023 35.135 1.00 15.95 107 GLU A CA 1
ATOM 854 C C . GLU A 1 109 ? 39.357 5.214 35.698 1.00 16.02 107 GLU A C 1
ATOM 855 O O . GLU A 1 109 ? 39.025 6.269 36.263 1.00 15.95 107 GLU A O 1
ATOM 861 N N . ILE A 1 110 ? 38.510 4.203 35.527 1.00 14.79 108 ILE A N 1
ATOM 862 C CA . ILE A 1 110 ? 37.186 4.263 36.149 1.00 14.54 108 ILE A CA 1
ATOM 863 C C . ILE A 1 110 ? 36.915 2.871 36.640 1.00 12.80 108 ILE A C 1
ATOM 864 O O . ILE A 1 110 ? 37.666 1.934 36.327 1.00 14.12 108 ILE A O 1
ATOM 869 N N . GLU A 1 111 ? 35.850 2.728 37.403 1.00 12.65 109 GLU A N 1
ATOM 870 C CA . GLU A 1 111 ? 35.519 1.424 37.935 1.00 12.15 109 GLU A CA 1
ATOM 871 C C . GLU A 1 111 ? 33.998 1.265 38.040 1.00 12.51 109 GLU A C 1
ATOM 872 O O . GLU A 1 111 ? 33.245 2.259 38.143 1.00 12.87 109 GLU A O 1
ATOM 878 N N . TRP A 1 112 ? 33.545 0.023 38.008 1.00 11.80 110 TRP A N 1
ATOM 879 C CA . TRP A 1 112 ? 32.126 -0.220 38.172 1.00 11.39 110 TRP A CA 1
ATOM 880 C C . TRP A 1 112 ? 31.942 -1.569 38.825 1.00 12.18 110 TRP A C 1
ATOM 881 O O . TRP A 1 112 ? 32.925 -2.326 38.995 1.00 11.20 110 TRP A O 1
ATOM 892 N N . PRO A 1 113 ? 30.705 -1.870 39.242 1.00 12.43 111 PRO A N 1
ATOM 893 C CA . PRO A 1 113 ? 30.561 -3.096 40.032 1.00 12.45 111 PRO A CA 1
ATOM 894 C C . PRO A 1 113 ? 30.920 -4.442 39.343 1.00 12.55 111 PRO A C 1
ATOM 895 O O . PRO A 1 113 ? 30.642 -4.633 38.146 1.00 12.13 111 PRO A O 1
ATOM 899 N N . LYS A 1 114 ? 31.551 -5.336 40.114 1.00 12.28 112 LYS A N 1
ATOM 900 C CA . LYS A 1 114 ? 31.731 -6.725 39.701 1.00 12.46 112 LYS A CA 1
ATOM 901 C C . LYS A 1 114 ? 30.492 -7.539 40.138 1.00 11.93 112 LYS A C 1
ATOM 902 O O . LYS A 1 114 ? 30.071 -7.447 41.276 1.00 12.51 112 LYS A O 1
ATOM 908 N N . PRO A 1 115 ? 29.920 -8.361 39.244 1.00 12.12 113 PRO A N 1
ATOM 909 C CA . PRO A 1 115 ? 28.840 -9.275 39.677 1.00 12.97 113 PRO A CA 1
ATOM 910 C C . PRO A 1 115 ? 29.282 -10.131 40.851 1.00 13.78 113 PRO A C 1
ATOM 911 O O . PRO A 1 115 ? 30.384 -10.705 40.811 1.00 14.22 113 PRO A O 1
ATOM 915 N N . GLY A 1 116 ? 28.481 -10.147 41.911 1.00 14.88 114 GLY A N 1
ATOM 916 C CA . GLY A 1 116 ? 28.799 -10.949 43.106 1.00 16.95 114 GLY A CA 1
ATOM 917 C C . GLY A 1 116 ? 29.678 -10.204 44.100 1.00 17.61 114 GLY A C 1
ATOM 918 O O . GLY A 1 116 ? 29.962 -10.708 45.200 1.00 18.96 114 GLY A O 1
ATOM 919 N N . GLY A 1 117 ? 30.073 -8.980 43.747 1.00 16.78 115 GLY A N 1
ATOM 920 C CA . GLY A 1 117 ? 30.706 -8.092 44.709 1.00 17.05 115 GLY A CA 1
ATOM 921 C C . GLY A 1 117 ? 32.109 -7.745 44.264 1.00 15.71 115 GLY A C 1
ATOM 922 O O . GLY A 1 117 ? 32.762 -8.501 43.522 1.00 16.72 115 GLY A O 1
ATOM 923 N N . GLY A 1 118 ? 32.560 -6.577 44.697 1.00 15.77 116 GLY A N 1
ATOM 924 C CA . GLY A 1 118 ? 33.881 -6.060 44.298 1.00 13.66 116 GLY A CA 1
ATOM 925 C C . GLY A 1 118 ? 33.742 -5.005 43.209 1.00 15.33 116 GLY A C 1
ATOM 926 O O . GLY A 1 118 ? 32.599 -4.649 42.795 1.00 15.37 116 GLY A O 1
ATOM 927 N N . VAL A 1 119 ? 34.878 -4.499 42.751 1.00 13.43 117 VAL A N 1
ATOM 928 C CA . VAL A 1 119 ? 34.860 -3.540 41.672 1.00 14.04 117 VAL A CA 1
ATOM 929 C C . VAL A 1 119 ? 35.744 -4.010 40.545 1.00 14.01 117 VAL A C 1
ATOM 930 O O . VAL A 1 119 ? 36.788 -4.671 40.777 1.00 14.27 117 VAL A O 1
ATOM 934 N N . LEU A 1 120 ? 35.298 -3.706 39.338 1.00 11.90 118 LEU A N 1
ATOM 935 C CA . LEU A 1 120 ? 36.107 -3.884 38.156 1.00 12.85 118 LEU A CA 1
ATOM 936 C C . LEU A 1 120 ? 36.744 -2.532 37.919 1.00 12.80 118 LEU A C 1
ATOM 937 O O . LEU A 1 120 ? 36.055 -1.553 37.600 1.00 12.46 118 LEU A O 1
ATOM 942 N N . ARG A 1 121 ? 38.061 -2.460 38.069 1.00 13.88 119 ARG A N 1
ATOM 943 C CA . ARG A 1 121 ? 38.765 -1.207 37.801 1.00 13.46 119 ARG A CA 1
ATOM 944 C C . ARG A 1 121 ? 39.559 -1.296 36.465 1.00 13.90 119 ARG A C 1
ATOM 945 O O . ARG A 1 121 ? 40.367 -2.223 36.271 1.00 15.24 119 ARG A O 1
ATOM 953 N N . VAL A 1 122 ? 39.322 -0.349 35.571 1.00 14.66 120 VAL A N 1
ATOM 954 C CA . VAL A 1 122 ? 39.854 -0.438 34.205 1.00 14.73 120 VAL A CA 1
ATOM 955 C C . VAL A 1 122 ? 40.564 0.856 33.843 1.00 15.69 120 VAL A C 1
ATOM 956 O O . VAL A 1 122 ? 40.247 1.917 34.392 1.00 15.51 120 VAL A O 1
ATOM 960 N N . ARG A 1 123 ? 41.526 0.754 32.917 1.00 15.77 121 ARG A N 1
ATOM 961 C CA . ARG A 1 123 ? 42.156 1.946 32.402 1.00 16.73 121 ARG A CA 1
ATOM 962 C C . ARG A 1 123 ? 41.857 2.046 30.928 1.00 15.11 121 ARG A C 1
ATOM 963 O O . ARG A 1 123 ? 41.861 1.042 30.228 1.00 13.77 121 ARG A O 1
ATOM 971 N N . ILE A 1 124 ? 41.643 3.265 30.451 1.00 13.55 122 ILE A N 1
ATOM 972 C CA . ILE A 1 124 ? 41.447 3.465 29.034 1.00 13.62 122 ILE A CA 1
ATOM 973 C C . ILE A 1 124 ? 42.789 3.383 28.339 1.00 14.55 122 ILE A C 1
ATOM 974 O O . ILE A 1 124 ? 43.674 4.218 28.574 1.00 15.21 122 ILE A O 1
ATOM 979 N N . VAL A 1 125 ? 42.945 2.356 27.502 1.00 14.82 123 VAL A N 1
ATOM 980 C CA . VAL A 1 125 ? 44.228 2.098 26.859 1.00 16.42 123 VAL A CA 1
ATOM 981 C C . VAL A 1 125 ? 44.344 2.822 25.506 1.00 16.76 123 VAL A C 1
ATOM 982 O O . VAL A 1 125 ? 45.467 3.215 25.091 1.00 17.89 123 VAL A O 1
ATOM 986 N N . GLU A 1 126 ? 43.204 3.057 24.862 1.00 16.35 124 GLU A N 1
ATOM 987 C CA . GLU A 1 126 ? 43.157 3.678 23.521 1.00 17.07 124 GLU A CA 1
ATOM 988 C C . GLU A 1 126 ? 41.773 4.203 23.225 1.00 16.87 124 GLU A C 1
ATOM 989 O O . GLU A 1 126 ? 40.772 3.631 23.664 1.00 16.57 124 GLU A O 1
ATOM 995 N N . VAL A 1 127 ? 41.724 5.290 22.464 1.00 16.68 125 VAL A N 1
ATOM 996 C CA . VAL A 1 127 ? 40.457 5.858 21.981 1.00 17.52 125 VAL A CA 1
ATOM 997 C C . VAL A 1 127 ? 40.556 5.908 20.452 1.00 19.02 125 VAL A C 1
ATOM 998 O O . VAL A 1 127 ? 41.576 6.320 19.931 1.00 18.30 125 VAL A O 1
ATOM 1002 N N . THR A 1 128 ? 39.520 5.466 19.743 1.00 19.43 126 THR A N 1
ATOM 1003 C CA A THR A 1 128 ? 39.538 5.453 18.285 0.60 20.92 126 THR A CA 1
ATOM 1004 C CA B THR A 1 128 ? 39.532 5.421 18.278 0.40 20.52 126 THR A CA 1
ATOM 1005 C C . THR A 1 128 ? 38.182 5.935 17.784 1.00 21.86 126 THR A C 1
ATOM 1006 O O . THR A 1 128 ? 37.153 5.621 18.360 1.00 21.65 126 THR A O 1
ATOM 1013 N N . TYR A 1 129 ? 38.178 6.726 16.718 1.00 23.75 127 TYR A N 1
ATOM 1014 C CA . TYR A 1 129 ? 36.916 7.247 16.270 1.00 26.23 127 TYR A CA 1
ATOM 1015 C C . TYR A 1 129 ? 36.339 6.394 15.153 1.00 26.95 127 TYR A C 1
ATOM 1016 O O . TYR A 1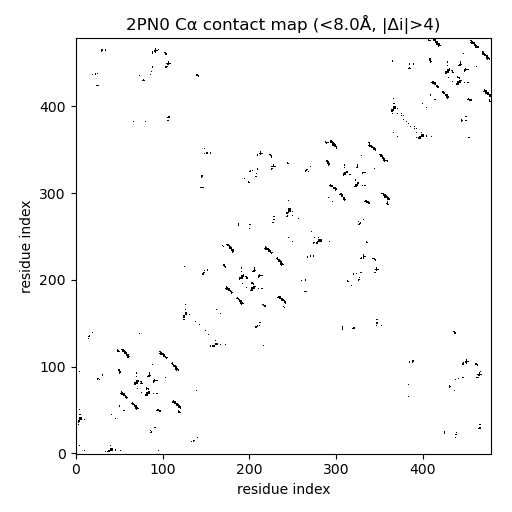 129 ? 37.089 5.807 14.382 1.00 28.55 127 TYR A O 1
ATOM 1025 N N . LYS B 1 6 ? 10.889 6.133 -4.873 1.00 18.22 4 LYS B N 1
ATOM 1026 C CA . LYS B 1 6 ? 12.108 6.596 -5.602 1.00 18.31 4 LYS B CA 1
ATOM 1027 C C . LYS B 1 6 ? 12.350 8.102 -5.462 1.00 18.17 4 LYS B C 1
ATOM 1028 O O . LYS B 1 6 ? 13.501 8.510 -5.301 1.00 18.02 4 LYS B O 1
ATOM 1034 N N . PRO B 1 7 ? 11.282 8.934 -5.532 1.00 18.17 5 PRO B N 1
ATOM 1035 C CA . PRO B 1 7 ? 11.547 10.332 -5.165 1.00 18.00 5 PRO B CA 1
ATOM 1036 C C . PRO B 1 7 ? 11.950 10.400 -3.691 1.00 17.43 5 PRO B C 1
ATOM 1037 O O . PRO B 1 7 ? 11.325 9.755 -2.853 1.00 17.93 5 PRO B O 1
ATOM 1041 N N . LYS B 1 8 ? 13.004 11.147 -3.393 1.00 16.97 6 LYS B N 1
ATOM 1042 C CA . LYS B 1 8 ? 13.420 11.382 -2.008 1.00 16.23 6 LYS B CA 1
ATOM 1043 C C . LYS B 1 8 ? 12.768 12.669 -1.534 1.00 15.60 6 LYS B C 1
ATOM 1044 O O . LYS B 1 8 ? 12.562 13.594 -2.322 1.00 15.78 6 LYS B O 1
ATOM 1050 N N . ILE B 1 9 ? 12.446 12.753 -0.249 1.00 13.48 7 ILE B N 1
ATOM 1051 C CA . ILE B 1 9 ? 11.925 14.017 0.244 1.00 13.25 7 ILE B CA 1
ATOM 1052 C C . ILE B 1 9 ? 13.047 14.952 0.615 1.00 12.67 7 ILE B C 1
ATOM 1053 O O . ILE B 1 9 ? 14.191 14.527 0.860 1.00 12.75 7 ILE B O 1
ATOM 1071 N N . ILE B 1 11 ? 14.250 17.700 3.446 1.00 16.46 9 ILE B N 1
ATOM 1072 C CA A ILE B 1 11 ? 14.011 18.137 4.824 0.60 16.27 9 ILE B CA 1
ATOM 1073 C CA B ILE B 1 11 ? 13.969 18.235 4.776 0.40 17.41 9 ILE B CA 1
ATOM 1074 C C . ILE B 1 11 ? 15.194 18.979 5.299 1.00 17.29 9 ILE B C 1
ATOM 1075 O O . ILE B 1 11 ? 16.331 18.724 4.869 1.00 17.11 9 ILE B O 1
ATOM 1084 N N . SER B 1 12 ? 14.930 19.975 6.147 1.00 16.19 10 SER B N 1
ATOM 1085 C CA . SER B 1 12 ? 16.013 20.767 6.708 1.00 16.50 10 SER B CA 1
ATOM 1086 C C . SER B 1 12 ? 16.889 19.913 7.634 1.00 15.99 10 SER B C 1
ATOM 1087 O O . SER B 1 12 ? 16.434 18.888 8.189 1.00 14.32 10 SER B O 1
ATOM 1090 N N . SER B 1 13 ? 18.152 20.322 7.775 1.00 15.69 11 SER B N 1
ATOM 1091 C CA . SER B 1 13 ? 19.064 19.694 8.724 1.00 16.21 11 SER B CA 1
ATOM 1092 C C . SER B 1 13 ? 18.482 19.631 10.135 1.00 16.02 11 SER B C 1
ATOM 1093 O O . SER B 1 13 ? 18.533 18.591 10.768 1.00 15.44 11 SER B O 1
ATOM 1096 N N . LEU B 1 14 ? 17.900 20.740 10.606 1.00 15.96 12 LEU B N 1
ATOM 1097 C CA . LEU B 1 14 ? 17.319 20.768 11.941 1.00 16.82 12 LEU B CA 1
ATOM 1098 C C . LEU B 1 14 ? 16.109 19.835 12.068 1.00 14.82 12 LEU B C 1
ATOM 1099 O O . LEU B 1 14 ? 16.043 19.096 13.047 1.00 14.90 12 LEU B O 1
ATOM 1104 N N . ASP B 1 15 ? 15.217 19.809 11.085 1.00 13.85 13 ASP B N 1
ATOM 1105 C CA A ASP B 1 15 ? 14.118 18.850 11.242 0.60 14.67 13 ASP B CA 1
ATOM 1106 C CA B ASP B 1 15 ? 14.063 18.853 11.029 0.40 13.92 13 ASP B CA 1
ATOM 1107 C C . ASP B 1 15 ? 14.571 17.403 11.120 1.00 14.80 13 ASP B C 1
ATOM 1108 O O . ASP B 1 15 ? 14.059 16.553 11.893 1.00 13.60 13 ASP B O 1
ATOM 1117 N N . ALA B 1 16 ? 15.554 17.114 10.263 1.00 14.13 14 ALA B N 1
ATOM 1118 C CA . ALA B 1 16 ? 16.096 15.759 10.173 1.00 13.92 14 ALA B CA 1
ATOM 1119 C C . ALA B 1 16 ? 16.684 15.364 11.517 1.00 13.78 14 ALA B C 1
ATOM 1120 O O . ALA B 1 16 ? 16.487 14.234 11.980 1.00 14.49 14 ALA B O 1
ATOM 1122 N N . GLU B 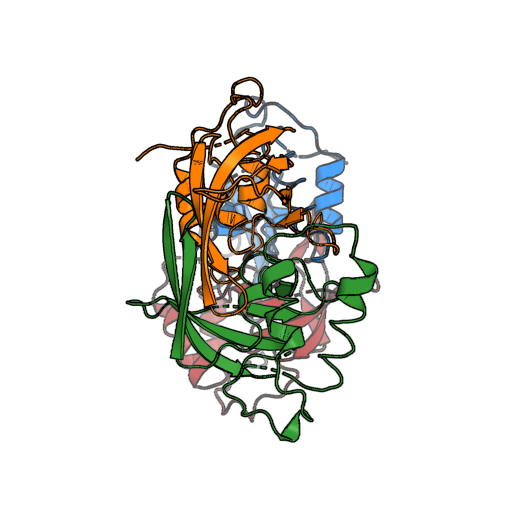1 17 ? 17.419 16.295 12.130 1.00 13.69 15 GLU B N 1
ATOM 1123 C CA . GLU B 1 17 ? 18.060 16.048 13.433 1.00 14.12 15 GLU B CA 1
ATOM 1124 C C . GLU B 1 17 ? 17.022 15.831 14.542 1.00 13.98 15 GLU B C 1
ATOM 1125 O O . GLU B 1 17 ? 17.076 14.820 15.265 1.00 15.07 15 GLU B O 1
ATOM 1131 N N . ARG B 1 18 ? 16.049 16.742 14.643 1.00 12.70 16 ARG B N 1
ATOM 1132 C CA . ARG B 1 18 ? 15.020 16.606 15.684 1.00 13.93 16 ARG B CA 1
ATOM 1133 C C . ARG B 1 18 ? 14.182 15.371 15.521 1.00 14.04 16 ARG B C 1
ATOM 1134 O O . ARG B 1 18 ? 13.833 14.715 16.500 1.00 15.18 16 ARG B O 1
ATOM 1142 N N . LEU B 1 19 ? 13.807 15.058 14.293 1.00 13.56 17 LEU B N 1
ATOM 1143 C CA . LEU B 1 19 ? 12.988 13.871 14.067 1.00 14.90 17 LEU B CA 1
ATOM 1144 C C . LEU B 1 19 ? 13.772 12.605 14.357 1.00 15.64 17 LEU B C 1
ATOM 1145 O O . LEU B 1 19 ? 13.214 11.676 14.920 1.00 15.79 17 LEU B O 1
ATOM 1150 N N . GLU B 1 20 ? 15.035 12.555 13.926 1.00 14.57 18 GLU B N 1
ATOM 1151 C CA . GLU B 1 20 ? 15.836 11.357 14.179 1.00 17.76 18 GLU B CA 1
ATOM 1152 C C . GLU B 1 20 ? 15.882 11.117 15.681 1.00 16.73 18 GLU B C 1
ATOM 1153 O O . GLU B 1 20 ? 15.732 9.979 16.145 1.00 18.43 18 GLU B O 1
ATOM 1159 N N . ILE B 1 21 ? 16.045 12.195 16.447 1.00 16.52 19 ILE B N 1
ATOM 1160 C CA . ILE B 1 21 ? 16.140 12.080 17.889 1.00 17.16 19 ILE B CA 1
ATOM 1161 C C . ILE B 1 21 ? 14.790 11.696 18.486 1.00 17.09 19 ILE B C 1
ATOM 1162 O O . ILE B 1 21 ? 14.699 10.775 19.308 1.00 16.73 19 ILE B O 1
ATOM 1167 N N . LEU B 1 22 ? 13.732 12.357 18.019 1.00 15.90 20 LEU B N 1
ATOM 1168 C CA . LEU B 1 22 ? 12.380 11.972 18.478 1.00 16.52 20 LEU B CA 1
ATOM 1169 C C . LEU B 1 22 ? 12.147 10.482 18.276 1.00 18.23 20 LEU B C 1
ATOM 1170 O O . LEU B 1 22 ? 11.738 9.763 19.217 1.00 19.28 20 LEU B O 1
ATOM 1175 N N . LEU B 1 23 ? 12.454 9.987 17.074 1.00 19.92 21 LEU B N 1
ATOM 1176 C CA A LEU B 1 23 ? 12.230 8.571 16.785 0.60 20.92 21 LEU B CA 1
ATOM 1177 C CA B LEU B 1 23 ? 12.267 8.563 16.764 0.40 20.87 21 LEU B CA 1
ATOM 1178 C C . LEU B 1 23 ? 13.090 7.623 17.651 1.00 21.42 21 LEU B C 1
ATOM 1179 O O . LEU B 1 23 ? 12.655 6.505 17.957 1.00 22.68 21 LEU B O 1
ATOM 1188 N N . GLU B 1 24 ? 14.279 8.067 18.088 1.00 23.10 22 GLU B N 1
ATOM 1189 C CA . GLU B 1 24 ? 15.113 7.238 19.024 1.00 24.07 22 GLU B CA 1
ATOM 1190 C C . GLU B 1 24 ? 14.676 7.292 20.503 1.00 25.05 22 GLU B C 1
ATOM 1191 O O . GLU B 1 24 ? 15.310 6.677 21.383 1.00 26.17 22 GLU B O 1
ATOM 1197 N N . THR B 1 25 ? 13.623 8.039 20.794 1.00 25.65 23 THR B N 1
ATOM 1198 C CA . THR B 1 25 ? 13.031 8.051 22.132 1.00 26.43 23 THR B CA 1
ATOM 1199 C C . THR B 1 25 ? 11.729 7.241 22.159 1.00 27.04 23 THR B C 1
ATOM 1200 O O . THR B 1 25 ? 11.012 7.239 23.173 1.00 28.38 23 THR B O 1
ATOM 1204 N N . LEU B 1 26 ? 11.430 6.560 21.056 1.00 26.32 24 LEU B N 1
ATOM 1205 C CA . LEU B 1 26 ? 10.155 5.853 20.927 1.00 27.23 24 LEU B CA 1
ATOM 1206 C C . LEU B 1 26 ? 10.432 4.390 20.645 1.00 28.33 24 LEU B C 1
ATOM 1207 O O . LEU B 1 26 ? 11.415 4.057 19.984 1.00 28.50 24 LEU B O 1
ATOM 1212 N N . SER B 1 27 ? 9.580 3.501 21.140 1.00 29.14 25 SER B N 1
ATOM 1213 C CA . SER B 1 27 ? 9.761 2.085 20.801 1.00 30.79 25 SER B CA 1
ATOM 1214 C C . SER B 1 27 ? 9.481 1.887 19.288 1.00 31.23 25 SER B C 1
ATOM 1215 O O . SER B 1 27 ? 8.946 2.796 18.601 1.00 31.22 25 SER B O 1
ATOM 1218 N N . GLN B 1 28 ? 9.851 0.719 18.767 1.00 32.09 26 GLN B N 1
ATOM 1219 C CA . GLN B 1 28 ? 9.671 0.430 17.338 1.00 32.62 26 GLN B CA 1
ATOM 1220 C C . GLN B 1 28 ? 8.185 0.299 16.948 1.00 32.05 26 GLN B C 1
ATOM 1221 O O . GLN B 1 28 ? 7.832 0.487 15.775 1.00 32.57 26 GLN B O 1
ATOM 1227 N N . ASN B 1 29 ? 7.330 -0.010 17.932 1.00 31.36 27 ASN B N 1
ATOM 1228 C CA A ASN B 1 29 ? 5.896 -0.144 17.666 0.50 30.98 27 ASN B CA 1
ATOM 1229 C CA B ASN B 1 29 ? 5.896 -0.181 17.739 0.50 30.94 27 ASN B CA 1
ATOM 1230 C C . ASN B 1 29 ? 5.084 1.016 18.231 1.00 30.55 27 ASN B C 1
ATOM 1231 O O . ASN B 1 29 ? 3.849 0.976 18.248 1.00 31.30 27 ASN B O 1
ATOM 1240 N N . ALA B 1 30 ? 5.781 2.068 18.653 1.00 29.87 28 ALA B N 1
ATOM 1241 C CA . ALA B 1 30 ? 5.153 3.259 19.245 1.00 27.95 28 ALA B CA 1
ATOM 1242 C C . ALA B 1 30 ? 4.042 3.859 18.385 1.00 27.03 28 ALA B C 1
ATOM 1243 O O . ALA B 1 30 ? 3.052 4.391 18.923 1.00 28.15 28 ALA B O 1
ATOM 1245 N N . PHE B 1 31 ? 4.202 3.787 17.061 1.00 24.50 29 PHE B N 1
ATOM 1246 C CA . PHE B 1 31 ? 3.202 4.348 16.153 1.00 22.57 29 PHE B CA 1
ATOM 1247 C C . PHE B 1 31 ? 3.101 3.649 14.757 1.00 22.48 29 PHE B C 1
ATOM 1248 O O . PHE B 1 31 ? 4.093 3.127 14.201 1.00 21.54 29 PHE B O 1
ATOM 1256 N N . PRO B 1 32 ? 1.893 3.647 14.168 1.00 21.13 30 PRO B N 1
ATOM 1257 C CA . PRO B 1 32 ? 1.816 3.000 12.852 1.00 21.64 30 PRO B CA 1
ATOM 1258 C C . PRO B 1 32 ? 2.637 3.770 11.780 1.00 21.42 30 PRO B C 1
ATOM 1259 O O . PRO B 1 32 ? 2.643 4.983 11.760 1.00 21.76 30 PRO B O 1
ATOM 1263 N N . GLY B 1 33 ? 3.351 3.068 10.915 1.00 20.37 31 GLY B N 1
ATOM 1264 C CA . GLY B 1 33 ? 4.079 3.799 9.880 1.00 20.56 31 GLY B CA 1
ATOM 1265 C C . GLY B 1 33 ? 5.471 4.214 10.308 1.00 19.97 31 GLY B C 1
ATOM 1266 O O . GLY B 1 33 ? 6.197 4.811 9.509 1.00 19.88 31 GLY B O 1
ATOM 1267 N N . ARG B 1 34 ? 5.863 3.882 11.552 1.00 18.33 32 ARG B N 1
ATOM 1268 C CA . ARG B 1 34 ? 7.195 4.206 12.070 1.00 18.90 32 ARG B CA 1
ATOM 1269 C C . ARG B 1 34 ? 8.309 3.745 11.128 1.00 18.89 32 ARG B C 1
ATOM 1270 O O . ARG B 1 34 ? 9.147 4.558 10.742 1.00 19.31 32 ARG B O 1
ATOM 1278 N N . ASP B 1 35 ? 8.308 2.466 10.762 1.00 18.21 33 ASP B N 1
ATOM 1279 C CA . ASP B 1 35 ? 9.376 1.934 9.897 1.00 19.25 33 ASP B CA 1
ATOM 1280 C C . ASP B 1 35 ? 9.428 2.685 8.574 1.00 17.55 33 ASP B C 1
ATOM 1281 O O . ASP B 1 35 ? 10.528 2.972 8.026 1.00 16.19 33 ASP B O 1
ATOM 1286 N N . ASP B 1 36 ? 8.234 3.012 8.057 1.00 16.39 34 ASP B N 1
ATOM 1287 C CA . ASP B 1 36 ? 8.148 3.703 6.756 1.00 16.26 34 ASP B CA 1
ATOM 1288 C C . ASP B 1 36 ? 8.686 5.122 6.885 1.00 15.12 34 ASP B C 1
ATOM 1289 O O . ASP B 1 36 ? 9.379 5.640 5.984 1.00 15.26 34 ASP B O 1
ATOM 1294 N N . LEU B 1 37 ? 8.370 5.763 8.006 1.00 14.43 35 LEU B N 1
ATOM 1295 C CA . LEU B 1 37 ? 8.892 7.141 8.191 1.00 14.88 35 LEU B CA 1
ATOM 1296 C C . LEU B 1 37 ? 10.407 7.117 8.361 1.00 13.84 35 LEU B C 1
ATOM 1297 O O . LEU B 1 37 ? 11.125 7.927 7.796 1.00 12.28 35 LEU B O 1
ATOM 1302 N N . GLU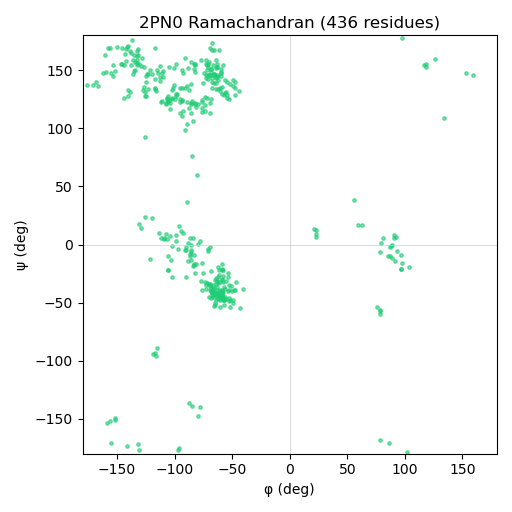 B 1 38 ? 10.892 6.137 9.110 1.00 14.71 36 GLU B N 1
ATOM 1303 C CA . GLU B 1 38 ? 12.358 5.975 9.269 1.00 16.63 36 GLU B CA 1
ATOM 1304 C C . GLU B 1 38 ? 13.055 5.775 7.940 1.00 16.17 36 GLU B C 1
ATOM 1305 O O . GLU B 1 38 ? 14.089 6.409 7.679 1.00 14.92 36 GLU B O 1
ATOM 1311 N N . ALA B 1 39 ? 12.464 4.912 7.101 1.00 16.05 37 ALA B N 1
ATOM 1312 C CA . ALA B 1 39 ? 13.047 4.559 5.805 1.00 16.22 37 ALA B CA 1
ATOM 1313 C C . ALA B 1 39 ? 13.118 5.822 4.921 1.00 16.33 37 ALA B C 1
ATOM 1314 O O . ALA B 1 39 ? 14.135 6.076 4.241 1.00 16.20 37 ALA B O 1
ATOM 1316 N N . GLU B 1 40 ? 12.048 6.602 4.960 1.00 14.90 38 GLU B N 1
ATOM 1317 C CA . GLU B 1 40 ? 11.967 7.851 4.243 1.00 14.11 38 GLU B CA 1
ATOM 1318 C C . GLU B 1 40 ? 13.052 8.832 4.719 1.00 14.40 38 GLU B C 1
ATOM 1319 O O . GLU B 1 40 ? 13.718 9.452 3.923 1.00 13.33 38 GLU B O 1
ATOM 1325 N N . LEU B 1 41 ? 13.230 8.952 6.035 1.00 14.39 39 LEU B N 1
ATOM 1326 C CA . LEU B 1 41 ? 14.201 9.892 6.574 1.00 15.30 39 LEU B CA 1
ATOM 1327 C C . LEU B 1 41 ? 15.621 9.430 6.251 1.00 16.58 39 LEU B C 1
ATOM 1328 O O . LEU B 1 41 ? 16.503 10.256 5.955 1.00 16.07 39 LEU B O 1
ATOM 1333 N N . ALA B 1 42 ? 15.811 8.103 6.276 1.00 17.79 40 ALA B N 1
ATOM 1334 C CA . ALA B 1 42 ? 17.131 7.517 6.011 1.00 19.79 40 ALA B CA 1
ATOM 1335 C C . ALA B 1 42 ? 17.623 7.882 4.600 1.00 20.28 40 ALA B C 1
ATOM 1336 O O . ALA B 1 42 ? 18.825 8.030 4.390 1.00 23.02 40 ALA B O 1
ATOM 1338 N N . ARG B 1 43 ? 16.716 8.034 3.640 1.00 19.21 41 ARG B N 1
ATOM 1339 C CA . ARG B 1 43 ? 17.108 8.352 2.277 1.00 19.92 41 ARG B CA 1
ATOM 1340 C C . ARG B 1 43 ? 16.813 9.806 1.828 1.00 19.58 41 ARG B C 1
ATOM 1341 O O . ARG B 1 43 ? 17.045 10.172 0.666 1.00 19.41 41 ARG B O 1
ATOM 1349 N N . ALA B 1 44 ? 16.333 10.629 2.771 1.00 18.40 42 ALA B N 1
ATOM 1350 C CA . ALA B 1 44 ? 15.919 11.991 2.480 1.00 17.14 42 ALA B CA 1
ATOM 1351 C C . ALA B 1 44 ? 17.119 12.816 2.017 1.00 16.65 42 ALA B C 1
ATOM 1352 O O . ALA B 1 44 ? 18.258 12.553 2.443 1.00 17.17 42 ALA B O 1
ATOM 1354 N N . GLU B 1 45 ? 16.825 13.821 1.211 1.00 16.32 43 GLU B N 1
ATOM 1355 C CA A GLU B 1 45 ? 17.790 14.852 0.841 0.60 16.78 43 GLU B CA 1
ATOM 1356 C CA B GLU B 1 45 ? 17.807 14.837 0.865 0.40 16.46 43 GLU B CA 1
ATOM 1357 C C . GLU B 1 45 ? 17.758 15.910 1.943 1.00 16.72 43 GLU B C 1
ATOM 1358 O O . GLU B 1 45 ? 16.842 16.730 1.977 1.00 16.49 43 GLU B O 1
ATOM 1369 N N . VAL B 1 46 ? 18.725 15.869 2.854 1.00 14.67 44 VAL B N 1
ATOM 1370 C CA . VAL B 1 46 ? 18.775 16.830 3.965 1.00 14.20 44 VAL B CA 1
ATOM 1371 C C . VAL B 1 46 ? 19.516 18.103 3.500 1.00 15.21 44 VAL B C 1
ATOM 1372 O O . VAL B 1 46 ? 20.710 18.054 3.088 1.00 13.81 44 VAL B O 1
ATOM 1376 N N . VAL B 1 47 ? 18.821 19.237 3.590 1.00 14.08 45 VAL B N 1
ATOM 1377 C CA . VAL B 1 47 ? 19.303 20.493 2.974 1.00 15.45 45 VAL B CA 1
ATOM 1378 C C . VAL B 1 47 ? 19.231 21.686 3.924 1.00 15.47 45 VAL B C 1
ATOM 1379 O O . VAL B 1 47 ? 18.632 21.627 4.998 1.00 14.40 45 VAL B O 1
ATOM 1383 N N . ASP B 1 48 ? 19.869 22.768 3.509 1.00 15.84 46 ASP B N 1
ATOM 1384 C CA . ASP B 1 48 ? 19.704 24.065 4.091 1.00 17.03 46 ASP B CA 1
ATOM 1385 C C . ASP B 1 48 ? 18.192 24.455 3.924 1.00 16.35 46 ASP B C 1
ATOM 1386 O O . ASP B 1 48 ? 17.630 24.290 2.865 1.00 15.54 46 ASP B O 1
ATOM 1391 N N . PRO B 1 49 ? 17.515 24.938 4.992 1.00 18.08 47 PRO B N 1
ATOM 1392 C CA . PRO B 1 49 ? 16.083 25.223 4.836 1.00 18.54 47 PRO B CA 1
ATOM 1393 C C . PRO B 1 49 ? 15.724 26.218 3.729 1.00 18.63 47 PRO B C 1
ATOM 1394 O O . PRO B 1 49 ? 14.614 26.152 3.176 1.00 19.10 47 PRO B O 1
ATOM 1398 N N . GLU B 1 50 ? 16.645 27.126 3.404 1.00 17.89 48 GLU B N 1
ATOM 1399 C CA A GLU B 1 50 ? 16.409 28.093 2.330 0.60 18.35 48 GLU B CA 1
ATOM 1400 C CA B GLU B 1 50 ? 16.370 28.078 2.346 0.40 18.19 48 GLU B CA 1
ATOM 1401 C C . GLU B 1 50 ? 16.270 27.384 0.987 1.00 17.39 48 GLU B C 1
ATOM 1402 O O . GLU B 1 50 ? 15.732 27.963 0.020 1.00 19.17 48 GLU B O 1
ATOM 1413 N N . GLU B 1 51 ? 16.757 26.142 0.915 1.00 14.96 49 GLU B N 1
ATOM 1414 C CA . GLU B 1 51 ? 16.717 25.373 -0.338 1.00 15.76 49 GLU B CA 1
ATOM 1415 C C . GLU B 1 51 ? 15.444 24.537 -0.489 1.00 16.92 49 GLU B C 1
ATOM 1416 O O . GLU B 1 51 ? 15.243 23.851 -1.516 1.00 19.16 49 GLU B O 1
ATOM 1422 N N . ILE B 1 52 ? 14.596 24.581 0.526 1.00 15.23 50 ILE B N 1
ATOM 1423 C CA . ILE B 1 52 ? 13.356 23.827 0.408 1.00 15.42 50 ILE B CA 1
ATOM 1424 C C . ILE B 1 52 ? 12.310 24.723 -0.240 1.00 15.40 50 ILE B C 1
ATOM 1425 O O . ILE B 1 52 ? 12.027 25.795 0.267 1.00 15.60 50 ILE B O 1
ATOM 1430 N N . PRO B 1 53 ? 11.732 24.293 -1.368 1.00 16.99 51 PRO B N 1
ATOM 1431 C CA . PRO B 1 53 ? 10.732 25.127 -2.010 1.00 17.62 51 PRO B CA 1
ATOM 1432 C C . PRO B 1 53 ? 9.501 25.328 -1.101 1.00 17.68 51 PRO B C 1
ATOM 1433 O O . PRO B 1 53 ? 9.221 24.468 -0.266 1.00 14.92 51 PRO B O 1
ATOM 1437 N N . PRO B 1 54 ? 8.775 26.461 -1.266 1.00 17.52 52 PRO B N 1
ATOM 1438 C CA . PRO B 1 54 ? 7.628 26.824 -0.418 1.00 16.95 52 PRO B CA 1
ATOM 1439 C C . PRO B 1 54 ? 6.421 25.925 -0.688 1.00 15.47 52 PRO B C 1
ATOM 1440 O O . PRO B 1 54 ? 5.413 26.006 0.023 1.00 16.80 52 PRO B O 1
ATOM 1444 N N . THR B 1 55 ? 6.564 25.067 -1.693 1.00 13.86 53 THR B N 1
ATOM 1445 C CA . THR B 1 55 ? 5.527 24.078 -2.045 1.00 13.25 53 THR B CA 1
ATOM 1446 C C . THR B 1 55 ? 5.707 22.742 -1.301 1.00 13.04 53 THR B C 1
ATOM 1447 O O . THR B 1 55 ? 4.850 21.854 -1.472 1.00 12.93 53 THR B O 1
ATOM 1451 N N . VAL B 1 56 ? 6.797 22.601 -0.529 1.00 10.98 54 VAL B N 1
ATOM 1452 C CA . VAL B 1 56 ? 7.080 21.316 0.129 1.00 10.49 54 VAL B CA 1
ATOM 1453 C C . VAL B 1 56 ? 6.685 21.381 1.614 1.00 10.68 54 VAL B C 1
ATOM 1454 O O . VAL B 1 56 ? 7.041 22.344 2.346 1.00 9.62 54 VAL B O 1
ATOM 1458 N N . VAL B 1 57 ? 5.966 20.344 2.068 1.00 9.77 55 VAL B N 1
ATOM 1459 C CA . VAL B 1 57 ? 5.572 20.273 3.485 1.00 9.24 55 VAL B CA 1
ATOM 1460 C C . VAL B 1 57 ? 6.763 20.028 4.429 1.00 10.14 55 VAL B C 1
ATOM 1461 O O . VAL B 1 57 ? 7.498 19.035 4.266 1.00 9.88 55 VAL B O 1
ATOM 1465 N N . THR B 1 58 ? 6.959 20.951 5.382 1.00 10.36 56 THR B N 1
ATOM 1466 C CA . THR B 1 58 ? 8.027 20.793 6.396 1.00 10.69 56 THR B CA 1
ATOM 1467 C C . THR B 1 58 ? 7.402 20.680 7.787 1.00 10.27 56 THR B C 1
ATOM 1468 O O . THR B 1 58 ? 6.215 20.985 7.961 1.00 10.25 56 THR B O 1
ATOM 1480 N N . ASN B 1 60 ? 6.167 22.078 11.122 1.00 10.12 58 ASN B N 1
ATOM 1481 C CA . ASN B 1 60 ? 5.603 23.402 11.424 1.00 12.47 58 ASN B CA 1
ATOM 1482 C C . ASN B 1 60 ? 4.986 24.164 10.242 1.00 12.83 58 ASN B C 1
ATOM 1483 O O . ASN B 1 60 ? 4.637 25.365 10.372 1.00 16.63 58 ASN B O 1
ATOM 1488 N N . SER B 1 61 ? 4.780 23.475 9.132 1.00 10.57 59 SER B N 1
ATOM 1489 C CA A SER B 1 61 ? 4.045 24.119 8.051 0.60 11.37 59 SER B CA 1
ATOM 1490 C CA B SER B 1 61 ? 4.058 23.987 7.944 0.40 11.67 59 SER B CA 1
ATOM 1491 C C . SER B 1 61 ? 2.552 23.833 8.125 1.00 11.31 59 SER B C 1
ATOM 1492 O O . SER B 1 61 ? 2.113 22.834 8.690 1.00 10.66 59 SER B O 1
ATOM 1497 N N . THR B 1 62 ? 1.784 24.777 7.583 1.00 10.67 60 THR B N 1
ATOM 1498 C CA . THR B 1 62 ? 0.329 24.646 7.532 1.00 11.27 60 THR B CA 1
ATOM 1499 C C . THR B 1 62 ? -0.027 24.230 6.119 1.00 12.10 60 THR B C 1
ATOM 1500 O O . THR B 1 62 ? 0.334 24.899 5.127 1.00 11.55 60 THR B O 1
ATOM 1504 N N . VAL B 1 63 ? -0.749 23.134 6.018 1.00 11.10 61 VAL B N 1
ATOM 1505 C CA . VAL B 1 63 ? -1.027 22.514 4.737 1.00 10.08 61 VAL B CA 1
ATOM 1506 C C . VAL B 1 63 ? -2.521 22.690 4.452 1.00 11.18 61 VAL B C 1
ATOM 1507 O O . VAL B 1 63 ? -3.338 22.341 5.288 1.00 11.30 61 VAL B O 1
ATOM 1511 N N . ARG B 1 64 ? -2.837 23.303 3.314 1.00 11.61 62 ARG B N 1
ATOM 1512 C CA . ARG B 1 64 ? -4.222 23.498 2.873 1.00 11.89 62 ARG B CA 1
ATOM 1513 C C . ARG B 1 64 ? -4.559 22.436 1.870 1.00 11.53 62 ARG B C 1
ATOM 1514 O O . ARG B 1 64 ? -3.829 22.265 0.877 1.00 9.87 62 ARG B O 1
ATOM 1522 N N . PHE B 1 65 ? -5.667 21.741 2.123 1.00 11.45 63 PHE B N 1
ATOM 1523 C CA . PHE B 1 65 ? -6.129 20.638 1.286 1.00 9.70 63 PHE B CA 1
ATOM 1524 C C . PHE B 1 65 ? -7.415 21.064 0.574 1.00 10.62 63 PHE B C 1
ATOM 1525 O O . PHE B 1 65 ? -8.183 21.817 1.174 1.00 9.79 63 PHE B O 1
ATOM 1533 N N . ARG B 1 66 ? -7.627 20.554 -0.648 1.00 10.45 64 ARG B N 1
ATOM 1534 C CA A ARG B 1 66 ? -8.933 20.664 -1.341 0.60 10.70 64 ARG B CA 1
ATOM 1535 C CA B ARG B 1 66 ? -8.922 20.665 -1.353 0.40 10.28 64 ARG B CA 1
ATOM 1536 C C . ARG B 1 66 ? -9.443 19.280 -1.733 1.00 11.03 64 ARG B C 1
ATOM 1537 O O . ARG B 1 66 ? -8.712 18.473 -2.342 1.00 10.63 64 ARG B O 1
ATOM 1552 N N . VAL B 1 67 ? -10.693 18.995 -1.372 1.00 9.94 65 VAL B N 1
ATOM 1553 C CA . VAL B 1 67 ? -11.292 17.688 -1.690 1.00 10.38 65 VAL B CA 1
ATOM 1554 C C . VAL B 1 67 ? -11.371 17.565 -3.212 1.00 10.56 65 VAL B C 1
ATOM 1555 O O . VAL B 1 67 ? -11.751 18.528 -3.891 1.00 11.15 65 VAL B O 1
ATOM 1559 N N . GLU B 1 68 ? -11.064 16.395 -3.761 1.00 10.83 66 GLU B N 1
ATOM 1560 C CA . GLU B 1 68 ? -11.154 16.228 -5.212 1.00 11.63 66 GLU B CA 1
ATOM 1561 C C . GLU B 1 68 ? -12.583 16.404 -5.701 1.00 13.27 66 GLU B C 1
ATOM 1562 O O . GLU B 1 68 ? -13.533 16.071 -4.983 1.00 13.92 66 GLU B O 1
ATOM 1568 N N . SER B 1 69 ? -12.718 16.969 -6.900 1.00 15.42 67 SER B N 1
ATOM 1569 C CA . SER B 1 69 ? -14.036 17.145 -7.538 1.00 16.83 67 SER B CA 1
ATOM 1570 C C . SER B 1 69 ? -14.996 17.927 -6.632 1.00 15.70 67 SER B C 1
ATOM 1571 O O . SER B 1 69 ? -16.224 17.663 -6.578 1.00 18.56 67 SER B O 1
ATOM 1574 N N . SER B 1 70 ? -14.419 18.915 -5.947 1.00 15.10 68 SER B N 1
ATOM 1575 C CA . SER B 1 70 ? -15.064 19.695 -4.927 1.00 13.67 68 SER B CA 1
ATOM 1576 C C . SER B 1 70 ? -14.297 21.005 -4.714 1.00 14.03 68 SER B C 1
ATOM 1577 O O . SER B 1 70 ? -13.093 21.115 -5.114 1.00 13.69 68 SER B O 1
ATOM 1580 N N . ALA B 1 71 ? -14.946 21.988 -4.074 1.00 12.75 69 ALA B N 1
ATOM 1581 C CA . ALA B 1 71 ? -14.269 23.205 -3.601 1.00 13.30 69 ALA B CA 1
ATOM 1582 C C . ALA B 1 71 ? -13.977 23.201 -2.088 1.00 12.66 69 ALA B C 1
ATOM 1583 O O . ALA B 1 71 ? -13.415 24.168 -1.569 1.00 12.68 69 ALA B O 1
ATOM 1585 N N . GLU B 1 72 ? -14.387 22.134 -1.397 1.00 13.22 70 GLU B N 1
ATOM 1586 C CA A GLU B 1 72 ? -14.229 22.054 0.046 0.60 13.20 70 GLU B CA 1
ATOM 1587 C CA B GLU B 1 72 ? -14.223 22.047 0.044 0.40 13.24 70 GLU B CA 1
ATOM 1588 C C . GLU B 1 72 ? -12.737 22.019 0.404 1.00 13.66 70 GLU B C 1
ATOM 1589 O O . GLU B 1 72 ? -11.980 21.219 -0.167 1.00 12.82 70 GLU B O 1
ATOM 1600 N N . GLU B 1 73 ? -12.353 22.886 1.343 1.00 12.94 71 GLU B N 1
ATOM 1601 C CA . GLU B 1 73 ? -10.942 22.997 1.767 1.00 13.38 71 GLU B CA 1
ATOM 1602 C C . GLU B 1 73 ? -10.831 22.997 3.289 1.00 12.96 71 GLU B C 1
ATOM 1603 O O . GLU B 1 73 ? -11.788 23.330 3.986 1.00 13.55 71 GLU B O 1
ATOM 1609 N N . PHE B 1 74 ? -9.662 22.606 3.812 1.00 10.65 72 PHE B N 1
ATOM 1610 C CA . PHE B 1 74 ? -9.419 22.668 5.244 1.00 10.10 72 PHE B CA 1
ATOM 1611 C C . PHE B 1 74 ? -7.888 22.670 5.399 1.00 10.42 72 PHE B C 1
ATOM 1612 O O . PHE B 1 74 ? -7.182 22.389 4.418 1.00 11.55 72 PHE B O 1
ATOM 1629 N N . LEU B 1 76 ? -4.358 21.672 7.997 1.00 10.35 74 LEU B N 1
ATOM 1630 C CA . LEU B 1 76 ? -3.750 20.986 9.102 1.00 9.58 74 LEU B CA 1
ATOM 1631 C C . LEU B 1 76 ? -2.327 21.485 9.176 1.00 9.65 74 LEU B C 1
ATOM 1632 O O . LEU B 1 76 ? -1.650 21.636 8.146 1.00 10.68 74 LEU B O 1
ATOM 1637 N N . THR B 1 77 ? -1.903 21.736 10.393 1.00 9.05 75 THR B N 1
ATOM 1638 C CA . THR B 1 77 ? -0.518 22.189 10.614 1.00 10.07 75 THR B CA 1
ATOM 1639 C C . THR B 1 77 ? 0.265 21.010 11.211 1.00 10.20 75 THR B C 1
ATOM 1640 O O . THR B 1 77 ? -0.150 20.424 12.228 1.00 10.76 75 THR B O 1
ATOM 1644 N N . LEU B 1 78 ? 1.368 20.647 10.541 1.00 8.47 76 LEU B N 1
ATOM 1645 C CA . LEU B 1 78 ? 2.171 19.495 10.948 1.00 9.01 76 LEU B CA 1
ATOM 1646 C C . LEU B 1 78 ? 3.115 19.893 12.059 1.00 9.67 76 LEU B C 1
ATOM 1647 O O . LEU B 1 78 ? 3.921 20.802 11.878 1.00 9.07 76 LEU B O 1
ATOM 1652 N N . VAL B 1 79 ? 2.986 19.223 13.200 1.00 9.48 77 VAL B N 1
ATOM 1653 C CA . VAL B 1 79 ? 3.776 19.641 14.379 1.00 9.09 77 VAL B CA 1
ATOM 1654 C C . VAL B 1 79 ? 4.471 18.455 15.078 1.00 9.21 77 VAL B C 1
ATOM 1655 O O . VAL B 1 79 ? 4.121 17.282 14.874 1.00 8.93 77 VAL B O 1
ATOM 1659 N N . TYR B 1 80 ? 5.420 18.791 15.966 1.00 10.12 78 TYR B N 1
ATOM 1660 C CA . TYR B 1 80 ? 5.959 17.813 16.895 1.00 10.99 78 TYR B CA 1
ATOM 1661 C C . TYR B 1 80 ? 4.912 17.460 17.979 1.00 11.99 78 TYR B C 1
ATOM 1662 O O . TYR B 1 80 ? 3.982 18.253 18.242 1.00 13.06 78 TYR B O 1
ATOM 1671 N N . PRO B 1 81 ? 5.034 16.258 18.560 1.00 12.22 79 PRO B N 1
ATOM 1672 C CA . PRO B 1 81 ? 4.010 15.700 19.443 1.00 13.34 79 PRO B CA 1
ATOM 1673 C C . PRO B 1 81 ? 3.586 16.681 20.534 1.00 14.53 79 PRO B C 1
ATOM 1674 O O . PRO B 1 81 ? 2.376 16.808 20.788 1.00 15.53 79 PRO B O 1
ATOM 1678 N N . LYS B 1 82 ? 4.525 17.420 21.112 1.00 14.33 80 LYS B N 1
ATOM 1679 C CA A LYS B 1 82 ? 4.197 18.307 22.242 0.60 15.84 80 LYS B CA 1
ATOM 1680 C CA B LYS B 1 82 ? 4.195 18.304 22.242 0.40 15.59 80 LYS B CA 1
ATOM 1681 C C . LYS B 1 82 ? 3.376 19.532 21.822 1.00 16.15 80 LYS B C 1
ATOM 1682 O O . LYS B 1 82 ? 2.755 20.180 22.675 1.00 17.44 80 LYS B O 1
ATOM 1693 N N . ASP B 1 83 ? 3.390 19.850 20.516 1.00 14.92 81 ASP B N 1
ATOM 1694 C CA . ASP B 1 83 ? 2.778 21.077 20.014 1.00 16.94 81 ASP B CA 1
ATOM 1695 C C . ASP B 1 83 ? 1.394 20.876 19.423 1.00 17.46 81 ASP B C 1
ATOM 1696 O O . ASP B 1 83 ? 0.840 21.810 18.834 1.00 18.56 81 ASP B O 1
ATOM 1701 N N . VAL B 1 84 ? 0.821 19.677 19.565 1.00 17.93 82 VAL B N 1
ATOM 1702 C CA . VAL B 1 84 ? -0.521 19.469 19.003 1.00 17.89 82 VAL B CA 1
ATOM 1703 C C . VAL B 1 84 ? -1.544 20.283 19.784 1.00 19.08 82 VAL B C 1
ATOM 1704 O O . VAL B 1 84 ? -1.304 20.584 20.932 1.00 18.44 82 VAL B O 1
ATOM 1708 N N . ASP B 1 85 ? -2.620 20.677 19.106 1.00 20.43 83 ASP B N 1
ATOM 1709 C CA . ASP B 1 85 ? -3.740 21.435 19.704 1.00 22.16 83 ASP B CA 1
ATOM 1710 C C . ASP B 1 85 ? -4.846 20.451 20.077 1.00 22.22 83 ASP B C 1
ATOM 1711 O O . ASP B 1 85 ? -4.692 19.246 19.892 1.00 22.60 83 ASP B O 1
ATOM 1716 N N . THR B 1 86 ? -5.968 20.971 20.572 1.00 22.05 84 THR B N 1
ATOM 1717 C CA . THR B 1 86 ? -7.102 20.127 20.953 1.00 23.03 84 THR B CA 1
ATOM 1718 C C . THR B 1 86 ? -8.393 20.551 20.269 1.00 23.22 84 THR B C 1
ATOM 1719 O O . THR B 1 86 ? -9.497 20.274 20.778 1.00 24.10 84 THR B O 1
ATOM 1723 N N . SER B 1 87 ? -8.272 21.226 19.127 1.00 23.84 85 SER B N 1
ATOM 1724 C CA . SER B 1 87 ? -9.444 21.687 18.390 1.00 24.26 85 SER B CA 1
ATOM 1725 C C . SER B 1 87 ? -9.401 21.333 16.896 1.00 23.39 85 SER B C 1
ATOM 1726 O O . SER B 1 87 ? -10.143 21.910 16.098 1.00 24.44 85 SER B O 1
ATOM 1729 N N . GLY B 1 88 ? -8.533 20.381 16.537 1.00 21.53 86 GLY B N 1
ATOM 1730 C CA . GLY B 1 88 ? -8.615 19.739 15.228 1.00 19.69 86 GLY B CA 1
ATOM 1731 C C . GLY B 1 88 ? -7.785 20.381 14.134 1.00 18.63 86 GLY B C 1
ATOM 1732 O O . GLY B 1 88 ? -7.905 19.987 12.972 1.00 19.09 86 GLY B O 1
ATOM 1733 N N . GLU B 1 89 ? -6.961 21.364 14.476 1.00 17.52 87 GLU B N 1
ATOM 1734 C CA A GLU B 1 89 ? -6.216 22.036 13.385 0.60 18.18 87 GLU B CA 1
ATOM 1735 C CA B GLU B 1 89 ? -6.183 22.127 13.481 0.40 17.21 87 GLU B CA 1
ATOM 1736 C C . GLU B 1 89 ? -4.745 21.634 13.274 1.00 16.42 87 GLU B C 1
ATOM 1737 O O . GLU B 1 89 ? -4.139 21.876 12.238 1.00 16.16 87 GLU B O 1
ATOM 1748 N N . LYS B 1 90 ? -4.188 21.029 14.306 1.00 14.24 88 LYS B N 1
ATOM 1749 C CA . LYS B 1 90 ? -2.785 20.594 14.244 1.00 13.18 88 LYS B CA 1
ATOM 1750 C C . LYS B 1 90 ? -2.750 19.086 14.260 1.00 13.37 88 LYS B C 1
ATOM 1751 O O . LYS B 1 90 ? -3.690 18.433 14.753 1.00 13.58 88 LYS B O 1
ATOM 1757 N N . ILE B 1 91 ? -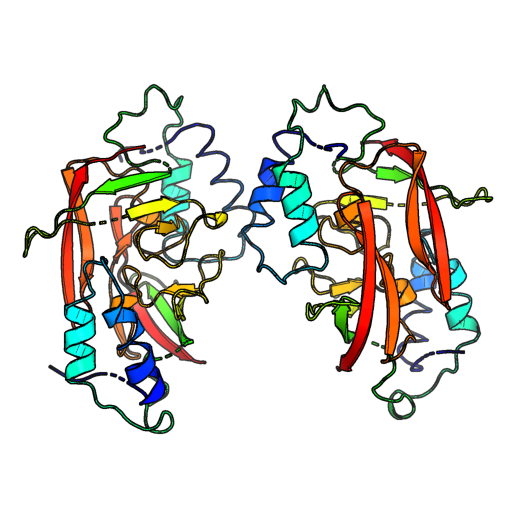1.692 18.513 13.674 1.00 9.30 89 ILE B N 1
ATOM 1758 C CA . ILE B 1 91 ? -1.597 17.060 13.562 1.00 8.40 89 ILE B CA 1
ATOM 1759 C C . ILE B 1 91 ? -0.121 16.665 13.825 1.00 8.43 89 ILE B C 1
ATOM 1760 O O . ILE B 1 91 ? 0.811 17.281 13.253 1.00 9.57 89 ILE B O 1
ATOM 1765 N N . SER B 1 92 ? 0.076 15.653 14.667 1.00 8.74 90 SER B N 1
ATOM 1766 C CA . SER B 1 92 ? 1.422 15.238 15.056 1.00 9.57 90 SER B CA 1
ATOM 1767 C C . SER B 1 92 ? 2.079 14.490 13.902 1.00 8.65 90 SER B C 1
ATOM 1768 O O . SER B 1 92 ? 1.427 13.686 13.202 1.00 8.73 90 SER B O 1
ATOM 1771 N N . ILE B 1 93 ? 3.401 14.649 13.807 1.00 8.06 91 ILE B N 1
ATOM 1772 C CA . ILE B 1 93 ? 4.193 13.843 12.898 1.00 9.17 91 ILE B CA 1
ATOM 1773 C C . ILE B 1 93 ? 4.058 12.321 13.214 1.00 10.09 91 ILE B C 1
ATOM 1774 O O . ILE B 1 93 ? 4.387 11.496 12.335 1.00 10.08 91 ILE B O 1
ATOM 1779 N N . LEU B 1 94 ? 3.648 11.956 14.450 1.00 9.92 92 LEU B N 1
ATOM 1780 C CA . LEU B 1 94 ? 3.491 10.531 14.783 1.00 10.34 92 LEU B CA 1
ATOM 1781 C C . LEU B 1 94 ? 2.119 9.938 14.424 1.00 10.31 92 LEU B C 1
ATOM 1782 O O . LEU B 1 94 ? 1.921 8.720 14.552 1.00 12.86 92 LEU B O 1
ATOM 1787 N N . ALA B 1 95 ? 1.189 10.807 14.048 1.00 10.81 93 ALA B N 1
ATOM 1788 C CA . ALA B 1 95 ? -0.220 10.425 13.815 1.00 10.66 93 ALA B CA 1
ATOM 1789 C C . ALA B 1 95 ? -0.457 9.859 12.448 1.00 11.06 93 ALA B C 1
ATOM 1790 O O . ALA B 1 95 ? 0.224 10.262 11.456 1.00 10.21 93 ALA B O 1
ATOM 1792 N N . PRO B 1 96 ? -1.465 8.972 12.322 1.00 10.46 94 PRO B N 1
ATOM 1793 C CA . PRO B 1 96 ? -1.929 8.596 10.966 1.00 9.82 94 PRO B CA 1
ATOM 1794 C C . PRO B 1 96 ? -2.221 9.877 10.168 1.00 9.53 94 PRO B C 1
ATOM 1795 O O . PRO B 1 96 ? -2.733 10.851 10.723 1.00 10.70 94 PRO B O 1
ATOM 1799 N N . VAL B 1 97 ? -1.821 9.886 8.894 1.00 8.82 95 VAL B N 1
ATOM 1800 C CA . VAL B 1 97 ? -1.881 11.053 7.979 1.00 8.12 95 VAL B CA 1
ATOM 1801 C C . VAL B 1 97 ? -0.703 12.004 8.294 1.00 9.07 95 VAL B C 1
ATOM 1802 O O . VAL B 1 97 ? 0.083 12.280 7.401 1.00 8.77 95 VAL B O 1
ATOM 1806 N N . GLY B 1 98 ? -0.637 12.505 9.535 1.00 8.63 96 GLY B N 1
ATOM 1807 C CA . GLY B 1 98 ? 0.523 13.343 9.982 1.00 7.55 96 GLY B CA 1
ATOM 1808 C C . GLY B 1 98 ? 1.886 12.775 9.532 1.00 7.80 96 GLY B C 1
ATOM 1809 O O . GLY B 1 98 ? 2.729 13.513 8.891 1.00 7.50 96 GLY B O 1
ATOM 1810 N N . SER B 1 99 ? 2.138 11.513 9.871 1.00 6.74 97 SER B N 1
ATOM 1811 C CA . SER B 1 99 ? 3.459 10.917 9.530 1.00 8.11 97 SER B CA 1
ATOM 1812 C C . SER B 1 99 ? 3.729 10.948 8.012 1.00 8.93 97 SER B C 1
ATOM 1813 O O . SER B 1 99 ? 4.871 10.979 7.593 1.00 10.48 97 SER B O 1
ATOM 1816 N N . ALA B 1 100 ? 2.671 10.893 7.204 1.00 8.20 98 ALA B N 1
ATOM 1817 C CA . ALA B 1 100 ? 2.830 10.921 5.747 1.00 7.86 98 ALA B CA 1
ATOM 1818 C C . ALA B 1 100 ? 2.952 12.321 5.136 1.00 10.07 98 ALA B C 1
ATOM 1819 O O . ALA B 1 100 ? 3.371 12.454 3.980 1.00 9.53 98 ALA B O 1
ATOM 1821 N N . LEU B 1 101 ? 2.538 13.345 5.869 1.00 7.97 99 LEU B N 1
ATOM 1822 C CA . LEU B 1 101 ? 2.502 14.707 5.280 1.00 9.40 99 LEU B CA 1
ATOM 1823 C C . LEU B 1 101 ? 3.922 15.223 5.004 1.00 9.03 99 LEU B C 1
ATOM 1824 O O . LEU B 1 101 ? 4.151 15.940 4.026 1.00 9.66 99 LEU B O 1
ATOM 1829 N N . LEU B 1 102 ? 4.848 14.899 5.909 1.00 8.12 100 LEU B N 1
ATOM 1830 C CA . LEU B 1 102 ? 6.203 15.426 5.800 1.00 9.58 100 LEU B CA 1
ATOM 1831 C C . LEU B 1 102 ? 6.808 15.127 4.430 1.00 8.01 100 LEU B C 1
ATOM 1832 O O . LEU B 1 102 ? 6.777 13.981 3.969 1.00 9.10 100 LEU B O 1
ATOM 1837 N N . GLY B 1 103 ? 7.287 16.168 3.739 1.00 8.65 101 GLY B N 1
ATOM 1838 C CA . GLY B 1 103 ? 7.933 15.947 2.436 1.00 9.23 101 GLY B CA 1
ATOM 1839 C C . GLY B 1 103 ? 7.022 15.878 1.212 1.00 9.37 101 GLY B C 1
ATOM 1840 O O . GLY B 1 103 ? 7.526 15.918 0.046 1.00 8.63 101 GLY B O 1
ATOM 1841 N N . LEU B 1 104 ? 5.686 15.813 1.436 1.00 8.51 102 LEU B N 1
ATOM 1842 C CA . LEU B 1 104 ? 4.720 15.927 0.314 1.00 9.17 102 LEU B CA 1
ATOM 1843 C C . LEU B 1 104 ? 4.816 17.347 -0.280 1.00 9.92 102 LEU B C 1
ATOM 1844 O O . LEU B 1 104 ? 5.408 18.259 0.332 1.00 9.36 102 LEU B O 1
ATOM 1849 N N . ALA B 1 105 ? 4.221 17.537 -1.449 1.00 10.50 103 ALA B N 1
ATOM 1850 C CA . ALA B 1 105 ? 4.295 18.827 -2.104 1.00 10.68 103 ALA B CA 1
ATOM 1851 C C . ALA B 1 105 ? 2.933 19.256 -2.628 1.00 9.71 103 ALA B C 1
ATOM 1852 O O . ALA B 1 105 ? 2.040 18.418 -2.828 1.00 8.50 103 ALA B O 1
ATOM 1854 N N . GLN B 1 106 ? 2.765 20.554 -2.817 1.00 9.52 104 GLN B N 1
ATOM 1855 C CA . GLN B 1 106 ? 1.585 21.086 -3.471 1.00 10.91 104 GLN B CA 1
ATOM 1856 C C . GLN B 1 106 ? 1.265 20.234 -4.715 1.00 10.37 104 GLN B C 1
ATOM 1857 O O . GLN B 1 106 ? 2.166 19.924 -5.538 1.00 11.43 104 GLN B O 1
ATOM 1863 N N . GLY B 1 107 ? -0.008 19.855 -4.840 1.00 10.46 105 GLY B N 1
ATOM 1864 C CA . GLY B 1 107 ? -0.517 19.048 -5.942 1.00 10.86 105 GLY B CA 1
ATOM 1865 C C . GLY B 1 107 ? -0.629 17.562 -5.633 1.00 11.57 105 GLY B C 1
ATOM 1866 O O . GLY B 1 107 ? -1.282 16.836 -6.392 1.00 12.76 105 GLY B O 1
ATOM 1867 N N . ASP B 1 108 ? 0.024 17.104 -4.561 1.00 10.86 106 ASP B N 1
ATOM 1868 C CA . ASP B 1 108 ? -0.014 15.656 -4.217 1.00 10.59 106 ASP B CA 1
ATOM 1869 C C . ASP B 1 108 ? -1.380 15.270 -3.672 1.00 9.77 106 ASP B C 1
ATOM 1870 O O . ASP B 1 108 ? -2.023 16.064 -2.968 1.00 10.82 106 ASP B O 1
ATOM 1875 N N . GLU B 1 109 ? -1.774 14.036 -3.994 1.00 9.19 107 GLU B N 1
ATOM 1876 C CA . GLU B 1 109 ? -3.027 13.424 -3.592 1.00 8.15 107 GLU B CA 1
ATOM 1877 C C . GLU B 1 109 ? -2.817 12.483 -2.431 1.00 9.94 107 GLU B C 1
ATOM 1878 O O . GLU B 1 109 ? -1.897 11.670 -2.471 1.00 8.74 107 GLU B O 1
ATOM 1884 N N . ILE B 1 110 ? -3.719 12.535 -1.451 1.00 8.05 108 ILE B N 1
ATOM 1885 C CA . ILE B 1 110 ? -3.754 11.530 -0.382 1.00 9.08 108 ILE B CA 1
ATOM 1886 C C . ILE B 1 110 ? -5.209 11.254 -0.031 1.00 7.63 108 ILE B C 1
ATOM 1887 O O . ILE B 1 110 ? -6.093 12.009 -0.452 1.00 8.50 108 ILE B O 1
ATOM 1892 N N . GLU B 1 111 ? -5.404 10.129 0.674 1.00 8.09 109 GLU B N 1
ATOM 1893 C CA . GLU B 1 111 ? -6.733 9.682 1.090 1.00 7.50 109 GLU B CA 1
ATOM 1894 C C . GLU B 1 111 ? -6.765 9.250 2.532 1.00 8.03 109 GLU B C 1
ATOM 1895 O O . GLU B 1 111 ? -5.763 8.716 3.038 1.00 7.62 109 GLU B O 1
ATOM 1901 N N . TRP B 1 112 ? -7.921 9.409 3.169 1.00 8.32 110 TRP B N 1
ATOM 1902 C CA . TRP B 1 112 ? -8.125 8.739 4.455 1.00 8.78 110 TRP B CA 1
ATOM 1903 C C . TRP B 1 112 ? -9.625 8.563 4.703 1.00 8.39 110 TRP B C 1
ATOM 1904 O O . TRP B 1 112 ? -10.419 9.058 3.906 1.00 9.13 110 TRP B O 1
ATOM 1915 N N . PRO B 1 113 ? -9.977 7.776 5.731 1.00 9.52 111 PRO B N 1
ATOM 1916 C CA . PRO B 1 113 ? -11.364 7.379 5.825 1.00 8.68 111 PRO B CA 1
ATOM 1917 C C . PRO B 1 113 ? -12.311 8.505 6.185 1.00 9.69 111 PRO B C 1
ATOM 1918 O O . PRO B 1 113 ? -11.955 9.398 6.945 1.00 9.86 111 PRO B O 1
ATOM 1922 N N . LYS B 1 114 ? -13.531 8.443 5.625 1.00 9.22 112 LYS B N 1
ATOM 1923 C CA . LYS B 1 114 ? -14.617 9.364 6.000 1.00 11.28 112 LYS B CA 1
ATOM 1924 C C . LYS B 1 114 ? -15.358 8.814 7.215 1.00 10.97 112 LYS B C 1
ATOM 1925 O O . LYS B 1 114 ? -15.661 7.621 7.218 1.00 10.92 112 LYS B O 1
ATOM 1931 N N . PRO B 1 115 ? -15.706 9.671 8.196 1.00 11.70 113 PRO B N 1
ATOM 1932 C CA . PRO B 1 115 ? -16.666 9.196 9.230 1.00 12.44 113 PRO B CA 1
ATOM 1933 C C . PRO B 1 115 ? -17.927 8.727 8.554 1.00 12.21 113 PRO B C 1
ATOM 1934 O O . PRO B 1 115 ? -18.486 9.425 7.694 1.00 12.70 113 PRO B O 1
ATOM 1938 N N . GLY B 1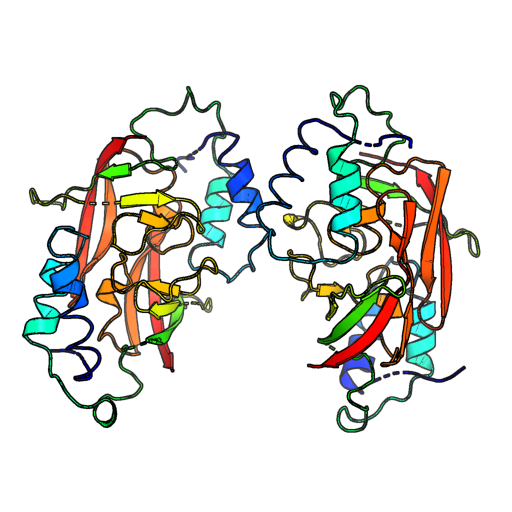 116 ? -18.371 7.537 8.923 1.00 13.39 114 GLY B N 1
ATOM 1939 C CA . GLY B 1 116 ? -19.603 7.005 8.347 1.00 14.19 114 GLY B CA 1
ATOM 1940 C C . GLY B 1 116 ? -19.362 6.070 7.172 1.00 14.94 114 GLY B C 1
ATOM 1941 O O . GLY B 1 116 ? -20.312 5.442 6.712 1.00 15.58 114 GLY B O 1
ATOM 1942 N N . GLY B 1 117 ? -18.112 5.989 6.681 1.00 13.12 115 GLY B N 1
ATOM 1943 C CA . GLY B 1 117 ? -17.772 5.081 5.596 1.00 12.64 115 GLY B CA 1
ATOM 1944 C C . GLY B 1 117 ? -17.319 5.831 4.345 1.00 12.70 115 GLY B C 1
ATOM 1945 O O . GLY B 1 117 ? -17.717 6.971 4.093 1.00 13.22 115 GLY B O 1
ATOM 1946 N N . GLY B 1 118 ? -16.517 5.169 3.536 1.00 11.34 116 GLY B N 1
ATOM 1947 C CA . GLY B 1 118 ? -16.060 5.816 2.329 1.00 11.09 116 GLY B CA 1
ATOM 1948 C C . GLY B 1 118 ? -14.668 6.412 2.514 1.00 12.03 116 GLY B C 1
ATOM 1949 O O . GLY B 1 118 ? -14.078 6.339 3.616 1.00 11.55 116 GLY B O 1
ATOM 1950 N N . VAL B 1 119 ? -14.154 6.989 1.422 1.00 11.13 117 VAL B N 1
ATOM 1951 C CA . VAL B 1 119 ? -12.748 7.465 1.390 1.00 10.46 117 VAL B CA 1
ATOM 1952 C C . VAL B 1 119 ? -12.704 8.935 0.982 1.00 11.09 117 VAL B C 1
ATOM 1953 O O . VAL B 1 119 ? -13.305 9.322 -0.052 1.00 12.33 117 VAL B O 1
ATOM 1957 N N . LEU B 1 120 ? -12.015 9.749 1.793 1.00 8.49 118 LEU B N 1
ATOM 1958 C CA . LEU B 1 120 ? -11.872 11.161 1.521 1.00 9.19 118 LEU B CA 1
ATOM 1959 C C . LEU B 1 120 ? -10.680 11.285 0.581 1.00 9.44 118 LEU B C 1
ATOM 1960 O O . LEU B 1 120 ? -9.576 10.809 0.940 1.00 10.05 118 LEU B O 1
ATOM 1965 N N . ARG B 1 121 ? -10.884 11.888 -0.585 1.00 9.56 119 ARG B N 1
ATOM 1966 C CA . ARG B 1 121 ? -9.795 12.107 -1.571 1.00 10.38 119 ARG B CA 1
ATOM 1967 C C . ARG B 1 121 ? -9.433 13.604 -1.574 1.00 10.40 119 ARG B C 1
ATOM 1968 O O . ARG B 1 121 ? -10.278 14.439 -1.842 1.00 11.03 119 ARG B O 1
ATOM 1976 N N . VAL B 1 122 ? -8.168 13.946 -1.290 1.00 10.21 120 VAL B N 1
ATOM 1977 C CA . VAL B 1 122 ? -7.803 15.337 -1.259 1.00 10.45 120 VAL B CA 1
ATOM 1978 C C . VAL B 1 122 ? -6.475 15.591 -1.977 1.00 10.44 120 VAL B C 1
ATOM 1979 O O . VAL B 1 122 ? -5.666 14.647 -2.166 1.00 10.24 120 VAL B O 1
ATOM 1983 N N . ARG B 1 123 ? -6.268 16.838 -2.375 1.00 10.86 121 ARG B N 1
ATOM 1984 C CA . ARG B 1 123 ? -4.945 17.239 -2.882 1.00 10.96 121 ARG B CA 1
ATOM 1985 C C . ARG B 1 123 ? -4.441 18.407 -2.078 1.00 10.84 121 ARG B C 1
ATOM 1986 O O . ARG B 1 123 ? -5.241 19.230 -1.574 1.00 10.72 121 ARG B O 1
ATOM 1994 N N . ILE B 1 124 ? -3.122 18.466 -1.896 1.00 9.55 122 ILE B N 1
ATOM 1995 C CA . ILE B 1 124 ? -2.560 19.653 -1.227 1.00 10.26 122 ILE B CA 1
ATOM 1996 C C . ILE B 1 124 ? -2.617 20.829 -2.208 1.00 11.69 122 ILE B C 1
ATOM 1997 O O . ILE B 1 124 ? -2.144 20.716 -3.362 1.00 11.42 122 ILE B O 1
ATOM 2002 N N . VAL B 1 125 ? -3.213 21.938 -1.773 1.00 12.43 123 VAL B N 1
ATOM 2003 C CA . VAL B 1 125 ? -3.287 23.141 -2.652 1.00 13.54 123 VAL B CA 1
ATOM 2004 C C . VAL B 1 125 ? -2.329 24.256 -2.247 1.00 14.36 123 VAL B C 1
ATOM 2005 O O . VAL B 1 125 ? -1.997 25.137 -3.060 1.00 14.92 123 VAL B O 1
ATOM 2009 N N . GLU B 1 126 ? -1.894 24.270 -0.990 1.00 13.28 124 GLU B N 1
ATOM 2010 C CA . GLU B 1 126 ? -0.930 25.284 -0.552 1.00 15.01 124 GLU B CA 1
ATOM 2011 C C . GLU B 1 126 ? -0.209 24.856 0.701 1.00 13.75 124 GLU B C 1
ATOM 2012 O O . GLU B 1 126 ? -0.773 24.133 1.538 1.00 13.48 124 GLU B O 1
ATOM 2018 N N . VAL B 1 127 ? 1.049 25.289 0.842 1.00 13.29 125 VAL B N 1
ATOM 2019 C CA . VAL B 1 127 ? 1.810 25.044 2.052 1.00 12.56 125 VAL B CA 1
ATOM 2020 C C . VAL B 1 127 ? 2.339 26.404 2.496 1.00 15.03 125 VAL B C 1
ATOM 2021 O O . VAL B 1 127 ? 2.868 27.173 1.675 1.00 14.54 125 VAL B O 1
ATOM 2025 N N . THR B 1 128 ? 2.187 26.711 3.771 1.00 14.92 126 THR B N 1
ATOM 2026 C CA . THR B 1 128 ? 2.614 28.022 4.300 1.00 18.25 126 THR B CA 1
ATOM 2027 C C . THR B 1 128 ? 3.346 27.804 5.623 1.00 19.64 126 THR B C 1
ATOM 2028 O O . THR B 1 128 ? 3.043 26.875 6.361 1.00 17.17 126 THR B O 1
ATOM 2032 N N . TYR B 1 129 ? 4.352 28.629 5.934 1.00 23.30 127 TYR B N 1
ATOM 2033 C CA . TYR B 1 129 ? 5.175 28.292 7.110 1.00 26.56 127 TYR B CA 1
ATOM 2034 C C . TYR B 1 129 ? 4.677 28.933 8.398 1.00 27.41 127 TYR B C 1
ATOM 2035 O O . TYR B 1 129 ? 4.106 30.023 8.383 1.00 28.32 127 TYR B O 1
ATOM 2044 N N . LYS C 1 8 ? -26.381 2.917 10.363 1.00 24.58 6 LYS C N 1
ATOM 2045 C CA . LYS C 1 8 ? -26.451 3.582 11.725 1.00 23.64 6 LYS C CA 1
ATOM 2046 C C . LYS C 1 8 ? -25.427 2.998 12.709 1.00 23.19 6 LYS C C 1
ATOM 2047 O O . LYS C 1 8 ? -25.363 1.777 12.920 1.00 24.05 6 LYS C O 1
ATOM 2053 N N . ILE C 1 9 ? -24.649 3.865 13.341 1.00 21.12 7 ILE C N 1
ATOM 2054 C CA . ILE C 1 9 ? -23.772 3.383 14.398 1.00 21.10 7 ILE C CA 1
ATOM 2055 C C . ILE C 1 9 ? -24.490 3.376 15.740 1.00 20.95 7 ILE C C 1
ATOM 2056 O O . ILE C 1 9 ? -25.508 4.041 15.903 1.00 20.21 7 ILE C O 1
ATOM 2069 N N . ILE C 1 11 ? -23.996 4.349 19.763 1.00 21.36 9 ILE C N 1
ATOM 2070 C CA . ILE C 1 11 ? -23.215 5.213 20.646 1.00 19.81 9 ILE C CA 1
ATOM 2071 C C . ILE C 1 11 ? -23.978 5.360 21.969 1.00 19.47 9 ILE C C 1
ATOM 2072 O O . ILE C 1 11 ? -25.210 5.358 21.969 1.00 19.23 9 ILE C O 1
ATOM 2077 N N . SER C 1 12 ? -23.261 5.471 23.076 1.00 18.89 10 SER C N 1
ATOM 2078 C CA . SER C 1 12 ? -23.904 5.673 24.368 1.00 19.67 10 SER C CA 1
ATOM 2079 C C . SER C 1 12 ? -24.486 7.087 24.437 1.00 19.99 10 SER C C 1
ATOM 2080 O O . SER C 1 12 ? -24.027 7.986 23.727 1.00 20.46 10 SER C O 1
ATOM 2083 N N . SER C 1 13 ? -25.499 7.278 25.281 1.00 20.53 11 SER C N 1
ATOM 2084 C CA A SER C 1 13 ? -26.092 8.594 25.463 0.70 20.89 11 SER C CA 1
ATOM 2085 C CA B SER C 1 13 ? -26.086 8.595 25.465 0.30 20.05 11 SER C CA 1
ATOM 2086 C C . SER C 1 13 ? -25.043 9.577 25.978 1.00 19.92 11 SER C C 1
ATOM 2087 O O . SER C 1 13 ? -25.031 10.730 25.576 1.00 19.68 11 SER C O 1
ATOM 2092 N N . LEU C 1 14 ? -24.173 9.095 26.866 1.00 19.26 12 LEU C N 1
ATOM 2093 C CA . LEU C 1 14 ? -23.095 9.907 27.458 1.00 18.90 12 LEU C CA 1
ATOM 2094 C C . LEU C 1 14 ? -22.160 10.415 26.350 1.00 18.20 12 LEU C C 1
ATOM 2095 O O . LEU C 1 14 ? -21.806 11.597 26.293 1.00 17.38 12 LEU C O 1
ATOM 2100 N N . ASP C 1 15 ? -21.755 9.517 25.473 1.00 16.48 13 ASP C N 1
ATOM 2101 C CA . ASP C 1 15 ? -20.862 9.923 24.399 1.00 17.05 13 ASP C CA 1
ATOM 2102 C C . ASP C 1 15 ? -21.531 10.756 23.333 1.00 16.06 13 ASP C C 1
ATOM 2103 O O . ASP C 1 15 ? -20.936 11.704 22.815 1.00 14.36 13 ASP C O 1
ATOM 2108 N N . ALA C 1 16 ? -22.778 10.414 23.013 1.00 14.80 14 ALA C N 1
ATOM 2109 C CA . ALA C 1 16 ? -23.579 11.254 22.133 1.00 14.38 14 ALA C CA 1
ATOM 2110 C C . ALA C 1 16 ? -23.716 12.682 22.679 1.00 13.90 14 ALA C C 1
ATOM 2111 O O . ALA C 1 16 ? -23.512 13.641 21.934 1.00 14.91 14 ALA C O 1
ATOM 2113 N N . GLU C 1 17 ? -24.045 12.827 23.961 1.00 14.67 15 GLU C N 1
ATOM 2114 C CA . GLU C 1 17 ? -24.221 14.160 24.542 1.00 14.73 15 GLU C CA 1
ATOM 2115 C C . GLU C 1 17 ? -22.860 14.872 24.603 1.00 13.05 15 GLU C C 1
ATOM 2116 O O . GLU C 1 17 ? -22.796 16.067 24.311 1.00 14.02 15 GLU C O 1
ATOM 2122 N N . ARG C 1 18 ? -21.793 14.145 24.958 1.00 11.46 16 ARG C N 1
ATOM 2123 C CA A ARG C 1 18 ? -20.452 14.742 25.054 0.60 11.70 16 ARG C CA 1
ATOM 2124 C CA B ARG C 1 18 ? -20.456 14.746 25.056 0.40 11.43 16 ARG C CA 1
ATOM 2125 C C . ARG C 1 18 ? -19.966 15.249 23.700 1.00 10.97 16 ARG C C 1
ATOM 2126 O O . ARG C 1 18 ? -19.392 16.347 23.593 1.00 10.32 16 ARG C O 1
ATOM 2141 N N . LEU C 1 19 ? -20.161 14.419 22.672 1.00 10.93 17 LEU C N 1
ATOM 2142 C CA . LEU C 1 19 ? -19.698 14.774 21.330 1.00 11.03 17 LEU C CA 1
ATOM 2143 C C . LEU C 1 19 ? -20.511 15.937 20.776 1.00 11.44 17 LEU C C 1
ATOM 2144 O O . LEU C 1 19 ? -19.945 16.824 20.115 1.00 13.01 17 LEU C O 1
ATOM 2149 N N . GLU C 1 20 ? -21.822 15.960 21.062 1.00 11.90 18 GLU C N 1
ATOM 2150 C CA A GLU C 1 20 ? -22.659 17.084 20.648 0.60 12.35 18 GLU C CA 1
ATOM 2151 C CA B GLU C 1 20 ? -22.643 17.089 20.632 0.40 11.91 18 GLU C CA 1
ATOM 2152 C C . GLU C 1 20 ? -22.120 18.368 21.248 1.00 11.00 18 GLU C C 1
ATOM 2153 O O . GLU C 1 20 ? -21.990 19.382 20.560 1.00 11.91 18 GLU C O 1
ATOM 2164 N N . ILE C 1 21 ? -21.801 18.326 22.541 1.00 10.63 19 ILE C N 1
ATOM 2165 C CA . ILE C 1 21 ? -21.294 19.523 23.213 1.00 9.78 19 ILE C CA 1
ATOM 2166 C C . ILE C 1 21 ? -19.983 19.959 22.577 1.00 10.18 19 ILE C C 1
ATOM 2167 O O . ILE C 1 21 ? -19.754 21.160 22.290 1.00 10.70 19 ILE C O 1
ATOM 2172 N N . LEU C 1 22 ? -19.132 18.978 22.339 1.00 10.47 20 LEU C N 1
ATOM 2173 C CA . LEU C 1 22 ? -17.831 19.225 21.751 1.00 10.78 20 LEU C CA 1
ATOM 2174 C C . LEU C 1 22 ? -17.968 19.921 20.395 1.00 10.50 20 LEU C C 1
ATOM 2175 O O . LEU C 1 22 ? -17.277 20.918 20.109 1.00 10.78 20 LEU C O 1
ATOM 2180 N N . LEU C 1 23 ? -18.855 19.383 19.574 1.00 11.22 21 LEU C N 1
ATOM 2181 C CA . LEU C 1 23 ? -19.015 19.873 18.200 1.00 13.25 21 LEU C CA 1
ATOM 2182 C C . LEU C 1 23 ? -19.650 21.262 18.194 1.00 13.22 21 LEU C C 1
ATOM 2183 O O . LEU C 1 23 ? -19.291 22.094 17.379 1.00 14.19 21 LEU C O 1
ATOM 2188 N N . GLU C 1 24 ? -20.548 21.531 19.140 1.00 13.01 22 GLU C N 1
ATOM 2189 C CA . GLU C 1 24 ? -21.113 22.888 19.319 1.00 15.28 22 GLU C CA 1
ATOM 2190 C C . GLU C 1 24 ? -20.056 23.904 19.727 1.00 14.39 22 GLU C C 1
ATOM 2191 O O . GLU C 1 24 ? -20.033 25.058 19.251 1.00 15.22 22 GLU C O 1
ATOM 2197 N N . THR C 1 25 ? -19.191 23.485 20.634 1.00 14.07 23 THR C N 1
ATOM 2198 C CA . THR C 1 25 ? -18.118 24.324 21.148 1.00 13.47 23 THR C CA 1
ATOM 2199 C C . THR C 1 25 ? -17.144 24.713 20.036 1.00 13.49 23 THR C C 1
ATOM 2200 O O . THR C 1 25 ? -16.654 25.848 20.001 1.00 12.30 23 THR C O 1
ATOM 2204 N N . LEU C 1 26 ? -16.912 23.766 19.128 1.00 13.31 24 LEU C N 1
ATOM 2205 C CA . LEU C 1 26 ? -15.947 23.889 18.031 1.00 15.34 24 LEU C CA 1
ATOM 2206 C C . LEU C 1 26 ? -16.571 24.338 16.709 1.00 16.58 24 LEU C C 1
ATOM 2207 O O . LEU C 1 26 ? -15.970 24.154 15.633 1.00 18.27 24 LEU C O 1
ATOM 2212 N N . SER C 1 27 ? -17.788 24.859 16.769 1.00 17.84 25 SER C N 1
ATOM 2213 C CA . SER C 1 27 ? -18.505 25.321 15.568 1.00 19.43 25 SER C CA 1
ATOM 2214 C C . SER C 1 27 ? -17.600 26.073 14.559 1.00 20.55 25 SER C C 1
ATOM 2215 O O . SER C 1 27 ? -17.714 25.887 13.335 1.00 21.06 25 SER C O 1
ATOM 2218 N N . GLN C 1 28 ? -16.674 26.872 15.097 1.00 21.68 26 GLN C N 1
ATOM 2219 C CA . GLN C 1 28 ? -15.834 27.808 14.332 1.00 22.96 26 GLN C CA 1
ATOM 2220 C C . GLN C 1 28 ? -14.672 27.137 13.598 1.00 23.38 26 GLN C C 1
ATOM 2221 O O . GLN C 1 28 ? -13.856 27.815 12.951 1.00 23.98 26 GLN C O 1
ATOM 2227 N N . ASN C 1 29 ? -14.610 25.813 13.697 1.00 23.68 27 ASN C N 1
ATOM 2228 C CA . ASN C 1 29 ? -13.424 25.043 13.327 1.00 23.81 27 ASN C CA 1
ATOM 2229 C C . ASN C 1 29 ? -13.781 23.964 12.316 1.00 22.89 27 ASN C C 1
ATOM 2230 O O . ASN C 1 29 ? -14.171 22.867 12.692 1.00 22.83 27 ASN C O 1
ATOM 2235 N N . ALA C 1 30 ? -13.668 24.265 11.027 1.00 22.27 28 ALA C N 1
ATOM 2236 C CA . ALA C 1 30 ? -14.135 23.308 10.035 1.00 22.06 28 ALA C CA 1
ATOM 2237 C C . ALA C 1 30 ? -13.098 22.181 9.783 1.00 21.67 28 ALA C C 1
ATOM 2238 O O . ALA C 1 30 ? -12.593 22.016 8.636 1.00 20.89 28 ALA C O 1
ATOM 2240 N N . PHE C 1 31 ? -12.793 21.452 10.882 1.00 21.01 29 PHE C N 1
ATOM 2241 C CA . PHE C 1 31 ? -11.898 20.259 10.923 1.00 20.67 29 PHE C CA 1
ATOM 2242 C C . PHE C 1 31 ? -12.388 19.201 9.950 1.00 20.08 29 PHE C C 1
ATOM 2243 O O . PHE C 1 31 ? -13.590 19.054 9.776 1.00 19.65 29 PHE C O 1
ATOM 2251 N N . PRO C 1 32 ? -11.464 18.507 9.267 1.00 19.40 30 PRO C N 1
ATOM 2252 C CA . PRO C 1 32 ? -11.902 17.645 8.177 1.00 19.89 30 PRO C CA 1
ATOM 2253 C C . PRO C 1 32 ? -12.801 16.556 8.721 1.00 21.19 30 PRO C C 1
ATOM 2254 O O . PRO C 1 32 ? -12.607 16.130 9.862 1.00 20.32 30 PRO C O 1
ATOM 2258 N N . GLY C 1 33 ? -13.812 16.148 7.953 1.00 21.40 31 GLY C N 1
ATOM 2259 C CA . GLY C 1 33 ? -14.723 15.118 8.473 1.00 20.77 31 GLY C CA 1
ATOM 2260 C C . GLY C 1 33 ? -15.789 15.605 9.457 1.00 21.03 31 GLY C C 1
ATOM 2261 O O . GLY C 1 33 ? -16.581 14.800 9.953 1.00 20.22 31 GLY C O 1
ATOM 2262 N N . ARG C 1 34 ? -15.833 16.913 9.757 1.00 19.74 32 ARG C N 1
ATOM 2263 C CA . ARG C 1 34 ? -16.841 17.408 10.720 1.00 19.21 32 ARG C CA 1
ATOM 2264 C C . ARG C 1 34 ? -18.268 17.135 10.239 1.00 18.66 32 ARG C C 1
ATOM 2265 O O . ARG C 1 34 ? -19.046 16.523 10.960 1.00 18.75 32 ARG C O 1
ATOM 2273 N N . ASP C 1 35 ? -18.607 17.562 9.028 1.00 18.04 33 ASP C N 1
ATOM 2274 C CA . ASP C 1 35 ? -19.965 17.356 8.527 1.00 18.31 33 ASP C CA 1
ATOM 2275 C C . ASP C 1 35 ? -20.338 15.858 8.495 1.00 17.17 33 ASP C C 1
ATOM 2276 O O . ASP C 1 35 ? -21.461 15.510 8.832 1.00 16.68 33 ASP C O 1
ATOM 2281 N N . ASP C 1 36 ? -19.391 15.000 8.094 1.00 16.27 34 ASP C N 1
ATOM 2282 C CA . ASP C 1 36 ? -19.636 13.550 8.034 1.00 15.74 34 ASP C CA 1
ATOM 2283 C C . ASP C 1 36 ? -19.826 12.952 9.408 1.00 14.39 34 ASP C C 1
ATOM 2284 O O . ASP C 1 36 ? -20.733 12.131 9.616 1.00 14.03 34 ASP C O 1
ATOM 2289 N N . LEU C 1 37 ? -19.029 13.404 10.369 1.00 13.47 35 LEU C N 1
ATOM 2290 C CA . LEU C 1 37 ? -19.229 12.926 11.753 1.00 13.70 35 LEU C CA 1
ATOM 2291 C C . LEU C 1 37 ? -20.574 13.422 12.333 1.00 14.14 35 LEU C C 1
ATOM 2292 O O . LEU C 1 37 ? -21.313 12.637 12.922 1.00 14.32 35 LEU C O 1
ATOM 2297 N N . GLU C 1 38 ? -20.907 14.693 12.119 1.00 15.08 36 GLU C N 1
ATOM 2298 C CA A GLU C 1 38 ? -22.182 15.241 12.632 0.60 15.82 36 GLU C CA 1
ATOM 2299 C CA B GLU C 1 38 ? -22.174 15.222 12.649 0.40 16.15 36 GLU C CA 1
ATOM 2300 C C . GLU C 1 38 ? -23.351 14.486 12.004 1.00 15.61 36 GLU C C 1
ATOM 2301 O O . GLU C 1 38 ? -24.320 14.142 12.679 1.00 15.47 36 GLU C O 1
ATOM 2312 N N . ALA C 1 39 ? -23.263 14.213 10.697 1.00 15.55 37 ALA C N 1
ATOM 2313 C CA . ALA C 1 39 ? -24.319 13.450 10.000 1.00 15.71 37 ALA C CA 1
ATOM 2314 C C . ALA C 1 39 ? -24.464 12.050 10.601 1.00 15.19 37 ALA C C 1
ATOM 2315 O O . ALA C 1 39 ? -25.566 11.535 10.818 1.00 15.73 37 ALA C O 1
ATOM 2317 N N . GLU C 1 40 ? -23.329 11.409 10.860 1.00 15.61 38 GLU C N 1
ATOM 2318 C CA . GLU C 1 40 ? -23.341 10.090 11.455 1.00 15.11 38 GLU C CA 1
ATOM 2319 C C . GLU C 1 40 ? -23.972 10.143 12.873 1.00 15.92 38 GLU C C 1
ATOM 2320 O O . GLU C 1 40 ? -24.813 9.317 13.226 1.00 15.71 38 GLU C O 1
ATOM 2326 N N . LEU C 1 41 ? -23.569 11.124 13.673 1.00 17.27 39 LEU C N 1
ATOM 2327 C CA . LEU C 1 41 ? -24.126 11.237 15.021 1.00 17.38 39 LEU C CA 1
ATOM 2328 C C . LEU C 1 41 ? -25.626 11.507 15.031 1.00 18.29 39 LEU C C 1
ATOM 2329 O O . LEU C 1 41 ? -26.333 10.977 15.879 1.00 17.43 39 LEU C O 1
ATOM 2334 N N . ALA C 1 42 ? -26.070 12.346 14.089 1.00 19.10 40 ALA C N 1
ATOM 2335 C CA . ALA C 1 42 ? -27.474 12.795 13.996 1.00 20.27 40 ALA C CA 1
ATOM 2336 C C . ALA C 1 42 ? -28.420 11.629 13.745 1.00 20.85 40 ALA C C 1
ATOM 2337 O O . ALA C 1 42 ? -29.580 11.671 14.159 1.00 22.14 40 ALA C O 1
ATOM 2339 N N . ARG C 1 43 ? -27.927 10.582 13.096 1.00 21.53 41 ARG C N 1
ATOM 2340 C CA . ARG C 1 43 ? -28.738 9.411 12.787 1.00 22.86 41 ARG C CA 1
ATOM 2341 C C . ARG C 1 43 ? -28.336 8.146 13.545 1.00 22.70 41 ARG C C 1
ATOM 2342 O O . ARG C 1 43 ? -28.878 7.072 13.295 1.00 22.74 41 ARG C O 1
ATOM 2350 N N . ALA C 1 44 ? -27.389 8.283 14.467 1.00 22.59 42 ALA C N 1
ATOM 2351 C CA . ALA C 1 44 ? -26.946 7.186 15.314 1.00 21.92 42 ALA C CA 1
ATOM 2352 C C . ALA C 1 44 ? -28.096 6.586 16.127 1.00 22.21 42 ALA C C 1
ATOM 2353 O O . ALA C 1 44 ? -29.075 7.274 16.423 1.00 22.10 42 ALA C O 1
ATOM 2355 N N . GLU C 1 45 ? -27.952 5.315 16.505 1.00 21.99 43 GLU C N 1
ATOM 2356 C CA . GLU C 1 45 ? -28.751 4.722 17.574 1.00 22.06 43 GLU C CA 1
ATOM 2357 C C . GLU C 1 45 ? -28.119 5.050 18.919 1.00 21.45 43 GLU C C 1
ATOM 2358 O O . GLU C 1 45 ? -27.057 4.515 19.242 1.00 21.97 43 GLU C O 1
ATOM 2364 N N . VAL C 1 46 ? -28.739 5.969 19.658 1.00 19.59 44 VAL C N 1
ATOM 2365 C CA . VAL C 1 46 ? -28.248 6.385 20.966 1.00 19.41 44 VAL C CA 1
ATOM 2366 C C . VAL C 1 46 ? -28.837 5.447 22.028 1.00 18.94 44 VAL C C 1
ATOM 2367 O O . VAL C 1 46 ? -30.078 5.390 22.236 1.00 19.03 44 VAL C O 1
ATOM 2371 N N . VAL C 1 47 ? -27.942 4.733 22.707 1.00 18.36 45 VAL C N 1
ATOM 2372 C CA . VAL C 1 47 ? -28.305 3.631 23.619 1.00 18.93 45 VAL C CA 1
ATOM 2373 C C . VAL C 1 47 ? -27.584 3.778 24.972 1.00 20.69 45 VAL C C 1
ATOM 2374 O O . VAL C 1 47 ? -26.919 4.799 25.224 1.00 21.28 45 VAL C O 1
ATOM 2378 N N . ASP C 1 48 ? -27.755 2.830 25.890 1.00 20.87 46 ASP C N 1
ATOM 2379 C CA . ASP C 1 48 ? -26.861 2.856 27.030 1.00 22.05 46 ASP C CA 1
ATOM 2380 C C . ASP C 1 48 ? -25.667 1.974 26.653 1.00 22.34 46 ASP C C 1
ATOM 2381 O O . ASP C 1 48 ? -25.803 1.156 25.718 1.00 22.02 46 ASP C O 1
ATOM 2386 N N . PRO C 1 49 ? -24.521 2.141 27.356 1.00 22.91 47 PRO C N 1
ATOM 2387 C CA . PRO C 1 49 ? -23.311 1.394 26.970 1.00 22.42 47 PRO C CA 1
ATOM 2388 C C . PRO C 1 49 ? -23.541 -0.110 26.997 1.00 22.78 47 PRO C C 1
ATOM 2389 O O . PRO C 1 49 ? -22.926 -0.850 26.217 1.00 22.40 47 PRO C O 1
ATOM 2393 N N . GLU C 1 50 ? -24.408 -0.570 27.902 1.00 20.66 48 GLU C N 1
ATOM 2394 C CA . GLU C 1 50 ? -24.674 -1.996 28.039 1.00 21.29 48 GLU C CA 1
ATOM 2395 C C . GLU C 1 50 ? -25.283 -2.627 26.777 1.00 20.48 48 GLU C C 1
ATOM 2396 O O . GLU C 1 50 ? -25.235 -3.830 26.589 1.00 20.76 48 GLU C O 1
ATOM 2402 N N . GLU C 1 51 ? -25.853 -1.805 25.908 1.00 19.41 49 GLU C N 1
ATOM 2403 C CA . GLU C 1 51 ? -26.463 -2.278 24.667 1.00 18.86 49 GLU C CA 1
ATOM 2404 C C . GLU C 1 51 ? -25.433 -2.524 23.543 1.00 19.51 49 GLU C C 1
ATOM 2405 O O . GLU C 1 51 ? -25.724 -3.214 22.556 1.00 18.83 49 GLU C O 1
ATOM 2411 N N . ILE C 1 52 ? -24.235 -1.962 23.701 1.00 18.43 50 ILE C N 1
ATOM 2412 C CA . ILE C 1 52 ? -23.275 -1.933 22.576 1.00 18.62 50 ILE C CA 1
ATOM 2413 C C . ILE C 1 52 ? -22.350 -3.132 22.669 1.00 17.89 50 ILE C C 1
ATOM 2414 O O . ILE C 1 52 ? -21.680 -3.299 23.676 1.00 17.71 50 ILE C O 1
ATOM 2419 N N . PRO C 1 53 ? -22.296 -3.963 21.614 1.00 19.13 51 PRO C N 1
ATOM 2420 C CA . PRO C 1 53 ? -21.420 -5.154 21.685 1.00 19.04 51 PRO C CA 1
ATOM 2421 C C . PRO C 1 53 ? -19.936 -4.774 21.825 1.00 18.95 51 PRO C C 1
ATOM 2422 O O . PRO C 1 53 ? -19.529 -3.690 21.367 1.00 17.35 51 PRO C O 1
ATOM 2426 N N . PRO C 1 54 ? -19.121 -5.655 22.448 1.00 18.73 52 PRO C N 1
ATOM 2427 C CA . PRO C 1 54 ? -17.693 -5.309 22.617 1.00 18.45 52 PRO C CA 1
ATOM 2428 C C . PRO C 1 54 ? -16.858 -5.291 21.321 1.00 17.91 52 PRO C C 1
ATOM 2429 O O . PRO C 1 54 ? -15.662 -4.990 21.374 1.00 18.01 52 PRO C O 1
ATOM 2433 N N . THR C 1 55 ? -17.478 -5.631 20.190 1.00 16.06 53 THR C N 1
ATOM 2434 C CA . THR C 1 55 ? -16.814 -5.558 18.866 1.00 15.21 53 THR C CA 1
ATOM 2435 C C . THR C 1 55 ? -16.917 -4.159 18.230 1.00 14.21 53 THR C C 1
ATOM 2436 O O . THR C 1 55 ? -16.340 -3.916 17.167 1.00 12.90 53 THR C O 1
ATOM 2440 N N . VAL C 1 56 ? -17.649 -3.258 18.877 1.00 13.95 54 VAL C N 1
ATOM 2441 C CA . VAL C 1 56 ? -17.904 -1.942 18.283 1.00 14.51 54 VAL C CA 1
ATOM 2442 C C . VAL C 1 56 ? -16.996 -0.891 18.914 1.00 14.11 54 VAL C C 1
ATOM 2443 O O . VAL C 1 56 ? -16.857 -0.841 20.143 1.00 12.95 54 VAL C O 1
ATOM 2447 N N . VAL C 1 57 ? -16.391 -0.039 18.077 1.00 12.28 55 VAL C N 1
ATOM 2448 C CA . VAL C 1 57 ? -15.501 1.020 18.571 1.00 12.62 55 VAL C CA 1
ATOM 2449 C C . VAL C 1 57 ? -16.330 2.150 19.171 1.00 12.49 55 VAL C C 1
ATOM 2450 O O . VAL C 1 57 ? -17.223 2.712 18.519 1.00 14.17 55 VAL C O 1
ATOM 2454 N N . THR C 1 58 ? -16.047 2.428 20.442 1.00 11.85 56 THR C N 1
ATOM 2455 C CA . THR C 1 58 ? -16.663 3.543 21.153 1.00 11.35 56 THR C CA 1
ATOM 2456 C C . THR C 1 58 ? -15.586 4.529 21.606 1.00 10.92 56 THR C C 1
ATOM 2457 O O . THR C 1 58 ? -14.397 4.243 21.527 1.00 9.92 56 THR C O 1
ATOM 2469 N N . ASN C 1 60 ? -13.094 6.092 23.955 1.00 12.03 58 ASN C N 1
ATOM 2470 C CA . ASN C 1 60 ? -12.252 5.448 24.967 1.00 14.06 58 ASN C CA 1
ATOM 2471 C C . ASN C 1 60 ? -12.015 3.961 24.754 1.00 15.16 58 ASN C C 1
ATOM 2472 O O . ASN C 1 60 ? -11.502 3.272 25.659 1.00 17.86 58 ASN C O 1
ATOM 2477 N N . SER C 1 61 ? -12.345 3.476 23.559 1.00 14.43 59 SER C N 1
ATOM 2478 C CA . SER C 1 61 ? -11.972 2.114 23.123 1.00 14.72 59 SER C CA 1
ATOM 2479 C C . SER C 1 61 ? -10.509 2.103 22.768 1.00 13.40 59 SER C C 1
ATOM 2480 O O . SER C 1 61 ? -10.042 2.998 22.068 1.00 12.78 59 SER C O 1
ATOM 2483 N N . THR C 1 62 ? -9.810 1.041 23.153 1.00 12.87 60 THR C N 1
ATOM 2484 C CA . THR C 1 62 ? -8.518 0.719 22.546 1.00 12.80 60 THR C CA 1
ATOM 2485 C C . THR C 1 62 ? -8.724 -0.267 21.387 1.00 13.13 60 THR C C 1
ATOM 2486 O O . THR C 1 62 ? -9.262 -1.393 21.543 1.00 13.29 60 THR C O 1
ATOM 2490 N N . VAL C 1 63 ? -8.231 0.155 20.232 1.00 12.61 61 VAL C N 1
ATOM 2491 C CA . VAL C 1 63 ? -8.411 -0.617 19.011 1.00 12.26 61 VAL C CA 1
ATOM 2492 C C . VAL C 1 63 ? -7.078 -1.249 18.633 1.00 12.14 61 VAL C C 1
ATOM 2493 O O . VAL C 1 63 ? -6.112 -0.539 18.448 1.00 11.82 61 VAL C O 1
ATOM 2497 N N . ARG C 1 64 ? -7.036 -2.576 18.538 1.00 13.42 62 ARG C N 1
ATOM 2498 C CA . ARG C 1 64 ? -5.838 -3.303 18.076 1.00 13.48 62 ARG C CA 1
ATOM 2499 C C . ARG C 1 64 ? -6.004 -3.560 16.581 1.00 13.11 62 ARG C C 1
ATOM 2500 O O . ARG C 1 64 ? -7.044 -4.094 16.141 1.00 12.50 62 ARG C O 1
ATOM 2508 N N . PHE C 1 65 ? -5.016 -3.118 15.811 1.00 12.07 63 PHE C N 1
ATOM 2509 C CA . PHE C 1 65 ? -5.033 -3.315 14.363 1.00 12.09 63 PHE C CA 1
ATOM 2510 C C . PHE C 1 65 ? -3.980 -4.318 13.962 1.00 13.64 63 PHE C C 1
ATOM 2511 O O . PHE C 1 65 ? -2.871 -4.366 14.539 1.00 12.65 63 PHE C O 1
ATOM 2519 N N . ARG C 1 66 ? -4.293 -5.023 12.884 1.00 13.49 64 ARG C N 1
ATOM 2520 C CA . ARG C 1 66 ? -3.278 -5.778 12.149 1.00 12.64 64 ARG C CA 1
ATOM 2521 C C . ARG C 1 66 ? -3.131 -5.253 10.736 1.00 13.41 64 ARG C C 1
ATOM 2522 O O . ARG C 1 66 ? -4.133 -5.020 10.036 1.00 13.38 64 ARG C O 1
ATOM 2530 N N . VAL C 1 67 ? -1.882 -5.078 10.301 1.00 12.67 65 VAL C N 1
ATOM 2531 C CA . VAL C 1 67 ? -1.642 -4.643 8.927 1.00 12.09 65 VAL C CA 1
ATOM 2532 C C . VAL C 1 67 ? -2.047 -5.763 7.978 1.00 12.59 65 VAL C C 1
ATOM 2533 O O . VAL C 1 67 ? -1.596 -6.905 8.074 1.00 13.55 65 VAL C O 1
ATOM 2537 N N . GLU C 1 68 ? -2.916 -5.440 7.033 1.00 12.12 66 GLU C N 1
ATOM 2538 C CA . GLU C 1 68 ? -3.377 -6.482 6.116 1.00 12.24 66 GLU C CA 1
ATOM 2539 C C . GLU C 1 68 ? -2.197 -7.101 5.337 1.00 12.47 66 GLU C C 1
ATOM 2540 O O . GLU C 1 68 ? -1.238 -6.399 5.009 1.00 13.59 66 GLU C O 1
ATOM 2546 N N . SER C 1 69 ? -2.275 -8.410 5.052 1.00 13.38 67 SER C N 1
ATOM 2547 C CA . SER C 1 69 ? -1.188 -9.200 4.429 1.00 13.03 67 SER C CA 1
ATOM 2548 C C . SER C 1 69 ? 0.092 -9.271 5.307 1.00 13.01 67 SER C C 1
ATOM 2549 O O . SER C 1 69 ? 1.173 -9.587 4.817 1.00 13.68 67 SER C O 1
ATOM 2552 N N . SER C 1 70 ? -0.033 -8.940 6.590 1.00 14.57 68 SER C N 1
ATOM 2553 C CA . SER C 1 70 ? 1.089 -8.905 7.525 1.00 15.66 68 SER C CA 1
ATOM 2554 C C . SER C 1 70 ? 0.668 -9.492 8.866 1.00 15.37 68 SER C C 1
ATOM 2555 O O . SER C 1 70 ? -0.535 -9.720 9.123 1.00 15.04 68 SER C O 1
ATOM 2558 N N . ALA C 1 71 ? 1.666 -9.765 9.706 1.00 15.10 69 ALA C N 1
ATOM 2559 C CA . ALA C 1 71 ? 1.439 -10.094 11.100 1.00 15.84 69 ALA C CA 1
ATOM 2560 C C . ALA C 1 71 ? 1.615 -8.846 12.019 1.00 15.55 69 ALA C C 1
ATOM 2561 O O . ALA C 1 71 ? 1.391 -8.922 13.251 1.00 16.21 69 ALA C O 1
ATOM 2563 N N . GLU C 1 72 ? 2.021 -7.722 11.425 1.00 15.83 70 GLU C N 1
ATOM 2564 C CA . GLU C 1 72 ? 2.342 -6.519 12.180 1.00 17.28 70 GLU C CA 1
ATOM 2565 C C . GLU C 1 72 ? 1.084 -5.938 12.822 1.00 17.08 70 GLU C C 1
ATOM 2566 O O . GLU C 1 72 ? 0.039 -5.838 12.175 1.00 15.74 70 GLU C O 1
ATOM 2572 N N . GLU C 1 73 ? 1.216 -5.574 14.100 1.00 17.40 71 GLU C N 1
ATOM 2573 C CA . GLU C 1 73 ? 0.080 -5.072 14.873 1.00 17.90 71 GLU C CA 1
ATOM 2574 C C . GLU C 1 73 ? 0.458 -3.835 15.678 1.00 18.03 71 GLU C C 1
ATOM 2575 O O . GLU C 1 73 ? 1.621 -3.663 16.061 1.00 18.72 71 GLU C O 1
ATOM 2581 N N . PHE C 1 74 ? -0.516 -2.951 15.893 1.00 16.14 72 PHE C N 1
ATOM 2582 C CA . PHE C 1 74 ? -0.347 -1.781 16.750 1.00 15.33 72 PHE C CA 1
ATOM 2583 C C . PHE C 1 74 ? -1.725 -1.420 17.325 1.00 15.51 72 PHE C C 1
ATOM 2584 O O . PHE C 1 74 ? -2.740 -1.940 16.865 1.00 15.33 72 PHE C O 1
ATOM 2601 N N . LEU C 1 76 ? -4.358 1.864 18.749 1.00 12.10 74 LEU C N 1
ATOM 2602 C CA . LEU C 1 76 ? -4.702 3.276 18.986 1.00 11.47 74 LEU C CA 1
ATOM 2603 C C . LEU C 1 76 ? -5.906 3.288 19.887 1.00 11.79 74 LEU C C 1
ATOM 2604 O O . LEU C 1 76 ? -6.845 2.492 19.708 1.00 12.07 74 LEU C O 1
ATOM 2609 N N . THR C 1 77 ? -5.885 4.211 20.821 1.00 11.30 75 THR C N 1
ATOM 2610 C CA . THR C 1 77 ? -7.014 4.419 21.726 1.00 11.65 75 THR C CA 1
ATOM 2611 C C . THR C 1 77 ? -7.731 5.682 21.300 1.00 10.97 75 THR C C 1
ATOM 2612 O O . THR C 1 77 ? -7.145 6.771 21.247 1.00 11.53 75 THR C O 1
ATOM 2616 N N . LEU C 1 78 ? -9.031 5.536 20.996 1.00 11.25 76 LEU C N 1
ATOM 2617 C CA . LEU C 1 78 ? -9.833 6.667 20.527 1.00 10.86 76 LEU C CA 1
ATOM 2618 C C . LEU C 1 78 ? -10.243 7.508 21.723 1.00 11.82 76 LEU C C 1
ATOM 2619 O O . LEU C 1 78 ? -10.920 6.991 22.636 1.00 10.81 76 LEU C O 1
ATOM 2624 N N . VAL C 1 79 ? -9.857 8.781 21.714 1.00 11.15 77 VAL C N 1
ATOM 2625 C CA . VAL C 1 79 ? -10.073 9.650 22.886 1.00 12.70 77 VAL C CA 1
ATOM 2626 C C . VAL C 1 79 ? -10.676 11.034 22.554 1.00 12.35 77 VAL C C 1
ATOM 2627 O O . VAL C 1 79 ? -10.669 11.501 21.426 1.00 12.18 77 VAL C O 1
ATOM 2631 N N . TYR C 1 80 ? -11.218 11.677 23.590 1.00 12.99 78 TYR C N 1
ATOM 2632 C CA . TYR C 1 80 ? -11.544 13.078 23.512 1.00 13.56 78 TYR C CA 1
ATOM 2633 C C . TYR C 1 80 ? -10.246 13.891 23.542 1.00 14.84 78 TYR C C 1
ATOM 2634 O O . TYR C 1 80 ? -9.240 13.404 24.038 1.00 15.44 78 TYR C O 1
ATOM 2643 N N . PRO C 1 81 ? -10.268 15.117 22.984 1.00 15.78 79 PRO C N 1
ATOM 2644 C CA . PRO C 1 81 ? -9.042 15.935 22.850 1.00 17.57 79 PRO C CA 1
ATOM 2645 C C . PRO C 1 81 ? -8.197 16.013 24.127 1.00 18.89 79 PRO C C 1
ATOM 2646 O O . PRO C 1 81 ? -6.956 15.944 24.031 1.00 20.88 79 PRO C O 1
ATOM 2650 N N . LYS C 1 82 ? -8.851 16.112 25.282 1.00 21.24 80 LYS C N 1
ATOM 2651 C CA . LYS C 1 82 ? -8.166 16.250 26.588 1.00 22.30 80 LYS C CA 1
ATOM 2652 C C . LYS C 1 82 ? -7.263 15.054 26.921 1.00 22.37 80 LYS C C 1
ATOM 2653 O O . LYS C 1 82 ? -6.318 15.184 27.723 1.00 23.20 80 LYS C O 1
ATOM 2659 N N . ASP C 1 83 ? -7.525 13.900 26.288 1.00 19.90 81 ASP C N 1
ATOM 2660 C CA . ASP C 1 83 ? -6.819 12.687 26.664 1.00 18.84 81 ASP C CA 1
ATOM 2661 C C . ASP C 1 83 ? -5.776 12.226 25.648 1.00 18.75 81 ASP C C 1
ATOM 2662 O O . ASP C 1 83 ? -5.175 11.159 25.803 1.00 17.26 81 ASP C O 1
ATOM 2667 N N . VAL C 1 84 ? -5.512 13.073 24.667 1.00 17.79 82 VAL C N 1
ATOM 2668 C CA . VAL C 1 84 ? -4.421 12.819 23.768 1.00 19.63 82 VAL C CA 1
ATOM 2669 C C . VAL C 1 84 ? -3.120 12.982 24.571 1.00 19.86 82 VAL C C 1
ATOM 2670 O O . VAL C 1 84 ? -3.085 13.740 25.539 1.00 21.06 82 VAL C O 1
ATOM 2674 N N . ASP C 1 85 ? -2.078 12.262 24.161 1.00 19.99 83 ASP C N 1
ATOM 2675 C CA . ASP C 1 85 ? -0.741 12.453 24.733 1.00 19.68 83 ASP C CA 1
ATOM 2676 C C . ASP C 1 85 ? 0.321 12.329 23.623 1.00 20.08 83 ASP C C 1
ATOM 2677 O O . ASP C 1 85 ? -0.023 12.240 22.424 1.00 19.14 83 ASP C O 1
ATOM 2682 N N . THR C 1 86 ? 1.594 12.349 24.006 1.00 19.33 84 THR C N 1
ATOM 2683 C CA . THR C 1 86 ? 2.710 12.410 23.022 1.00 19.37 84 THR C CA 1
ATOM 2684 C C . THR C 1 86 ? 3.241 11.022 22.688 1.00 19.59 84 THR C C 1
ATOM 2685 O O . THR C 1 86 ? 4.315 10.877 22.070 1.00 20.03 84 THR C O 1
ATOM 2689 N N . SER C 1 87 ? 2.511 9.990 23.108 1.00 18.93 85 SER C N 1
ATOM 2690 C CA . SER C 1 87 ? 3.030 8.625 23.001 1.00 19.14 85 SER C CA 1
ATOM 2691 C C . SER C 1 87 ? 2.991 8.067 21.583 1.00 18.38 85 SER C C 1
ATOM 2692 O O . SER C 1 87 ? 3.736 7.145 21.287 1.00 18.38 85 SER C O 1
ATOM 2695 N N . GLY C 1 88 ? 2.099 8.592 20.739 1.00 18.21 86 GLY C N 1
ATOM 2696 C CA . GLY C 1 88 ? 1.786 7.982 19.436 1.00 16.60 86 GLY C CA 1
ATOM 2697 C C . GLY C 1 88 ? 0.669 6.909 19.480 1.00 15.67 86 GLY C C 1
ATOM 2698 O O . GLY C 1 88 ? 0.300 6.327 18.447 1.00 15.26 86 GLY C O 1
ATOM 2699 N N . GLU C 1 89 ? 0.143 6.650 20.673 1.00 15.71 87 GLU C N 1
ATOM 2700 C CA . GLU C 1 89 ? -0.851 5.585 20.853 1.00 16.55 87 GLU C CA 1
ATOM 2701 C C . GLU C 1 89 ? -2.283 6.096 20.982 1.00 16.13 87 GLU C C 1
ATOM 2702 O O . GLU C 1 89 ? -3.213 5.285 20.941 1.00 16.66 87 GLU C O 1
ATOM 2708 N N . LYS C 1 90 ? -2.460 7.408 21.195 1.00 13.73 88 LYS C N 1
ATOM 2709 C CA . LYS C 1 90 ? -3.820 7.978 21.315 1.00 13.83 88 LYS C CA 1
ATOM 2710 C C . LYS C 1 90 ? -4.181 8.617 20.009 1.00 13.48 88 LYS C C 1
ATOM 2711 O O . LYS C 1 90 ? -3.317 9.092 19.252 1.00 13.55 88 LYS C O 1
ATOM 2717 N N . ILE C 1 91 ? -5.487 8.648 19.745 1.00 10.83 89 ILE C N 1
ATOM 2718 C CA . ILE C 1 91 ? -5.961 9.382 18.578 1.00 11.23 89 ILE C CA 1
ATOM 2719 C C . ILE C 1 91 ? -7.250 10.099 18.949 1.00 10.93 89 ILE C C 1
ATOM 2720 O O . ILE C 1 91 ? -8.182 9.494 19.468 1.00 11.08 89 ILE C O 1
ATOM 2725 N N . SER C 1 92 ? -7.274 11.404 18.688 1.00 11.96 90 SER C N 1
ATOM 2726 C CA . SER C 1 92 ? -8.471 12.205 18.956 1.00 11.61 90 SER C CA 1
ATOM 2727 C C . SER C 1 92 ? -9.606 11.890 17.970 1.00 11.09 90 SER C C 1
ATOM 2728 O O . SER C 1 92 ? -9.372 11.719 16.770 1.00 10.39 90 SER C O 1
ATOM 2731 N N . ILE C 1 93 ? -10.841 11.956 18.475 1.00 11.78 91 ILE C N 1
ATOM 2732 C CA . ILE C 1 93 ? -12.052 11.884 17.666 1.00 11.41 91 ILE C CA 1
ATOM 2733 C C . ILE C 1 93 ? -12.083 13.013 16.614 1.00 11.39 91 ILE C C 1
ATOM 2734 O O . ILE C 1 93 ? -12.724 12.846 15.576 1.00 12.34 91 ILE C O 1
ATOM 2739 N N . LEU C 1 94 ? -11.342 14.098 16.839 1.00 11.56 92 LEU C N 1
ATOM 2740 C CA . LEU C 1 94 ? -11.280 15.163 15.853 1.00 11.76 92 LEU C CA 1
ATOM 2741 C C . LEU C 1 94 ? -10.270 14.911 14.733 1.00 12.70 92 LEU C C 1
ATOM 2742 O O . LEU C 1 94 ? -10.269 15.644 13.760 1.00 14.27 92 LEU C O 1
ATOM 2747 N N . ALA C 1 95 ? -9.341 13.990 14.941 1.00 11.22 93 ALA C N 1
ATOM 2748 C CA . ALA C 1 95 ? -8.229 13.851 13.973 1.00 12.31 93 ALA C CA 1
ATOM 2749 C C . ALA C 1 95 ? -8.623 13.005 12.766 1.00 11.95 93 ALA C C 1
ATOM 2750 O O . ALA C 1 95 ? -9.529 12.142 12.860 1.00 11.74 93 ALA C O 1
ATOM 2752 N N . PRO C 1 96 ? -7.943 13.210 11.629 1.00 10.83 94 PRO C N 1
ATOM 2753 C CA . PRO C 1 96 ? -8.065 12.254 10.532 1.00 11.50 94 PRO C CA 1
ATOM 2754 C C . PRO C 1 96 ? -7.856 10.845 11.069 1.00 10.23 94 PRO C C 1
ATOM 2755 O O . PRO C 1 96 ? -7.063 10.623 11.998 1.00 10.95 94 PRO C O 1
ATOM 2759 N N . VAL C 1 97 ? -8.641 9.910 10.547 1.00 10.37 95 VAL C N 1
ATOM 2760 C CA . VAL C 1 97 ? -8.708 8.532 11.011 1.00 10.86 95 VAL C CA 1
ATOM 2761 C C . VAL C 1 97 ? -9.507 8.407 12.330 1.00 10.56 95 VAL C C 1
ATOM 2762 O O . VAL C 1 97 ? -10.446 7.612 12.367 1.00 11.29 95 VAL C O 1
ATOM 2766 N N . GLY C 1 98 ? -9.136 9.169 13.364 1.00 10.17 96 GLY C N 1
ATOM 2767 C CA . GLY C 1 98 ? -9.864 9.167 14.624 1.00 10.04 96 GLY C CA 1
ATOM 2768 C C . GLY C 1 98 ? -11.364 9.395 14.416 1.00 10.26 96 GLY C C 1
ATOM 2769 O O . GLY C 1 98 ? -12.203 8.651 14.982 1.00 10.38 96 GLY C O 1
ATOM 2770 N N . SER C 1 99 ? -11.711 10.408 13.613 1.00 10.23 97 SER C N 1
ATOM 2771 C CA . SER C 1 99 ? -13.144 10.764 13.449 1.00 9.73 97 SER C CA 1
ATOM 2772 C C . SER C 1 99 ? -13.876 9.580 12.777 1.00 9.76 97 SER C C 1
ATOM 2773 O O . SER C 1 99 ? -15.071 9.422 12.983 1.00 9.39 97 SER C O 1
ATOM 2776 N N . ALA C 1 100 ? -13.169 8.776 11.954 1.00 8.95 98 ALA C N 1
ATOM 2777 C CA . ALA C 1 100 ? -13.764 7.623 11.271 1.00 10.16 98 ALA C CA 1
ATOM 2778 C C . ALA C 1 100 ? -13.842 6.358 12.135 1.00 11.24 98 ALA C C 1
ATOM 2779 O O . ALA C 1 100 ? -14.641 5.453 11.847 1.00 11.77 98 ALA C O 1
ATOM 2781 N N . LEU C 1 101 ? -12.974 6.233 13.151 1.00 9.63 99 LEU C N 1
ATOM 2782 C CA . LEU C 1 101 ? -12.925 4.979 13.914 1.00 9.46 99 LEU C CA 1
ATOM 2783 C C . LEU C 1 101 ? -14.236 4.764 14.701 1.00 9.64 99 LEU C C 1
ATOM 2784 O O . LEU C 1 101 ? -14.667 3.629 14.870 1.00 10.09 99 LEU C O 1
ATOM 2789 N N . LEU C 1 102 ? -14.833 5.861 15.183 1.00 9.09 100 LEU C N 1
ATOM 2790 C CA . LEU C 1 102 ? -16.063 5.745 15.995 1.00 9.92 100 LEU C CA 1
ATOM 2791 C C . LEU C 1 102 ? -17.110 4.913 15.251 1.00 10.16 100 LEU C C 1
ATOM 2792 O O . LEU C 1 102 ? -17.443 5.219 14.129 1.00 10.79 100 LEU C O 1
ATOM 2797 N N . GLY C 1 103 ? -17.608 3.864 15.894 1.00 9.09 101 GLY C N 1
ATOM 2798 C CA . GLY C 1 103 ? -18.709 3.081 15.315 1.00 11.41 101 GLY C CA 1
ATOM 2799 C C . GLY C 1 103 ? -18.334 1.960 14.372 1.00 11.46 101 GLY C C 1
ATOM 2800 O O . GLY C 1 103 ? -19.212 1.141 13.968 1.00 12.35 101 GLY C O 1
ATOM 2801 N N . LEU C 1 104 ? -17.044 1.901 13.989 1.00 11.68 102 LEU C N 1
ATOM 2802 C CA . LEU C 1 104 ? -16.528 0.749 13.208 1.00 10.44 102 LEU C CA 1
ATOM 2803 C C . LEU C 1 104 ? -16.542 -0.517 14.088 1.00 12.42 102 LEU C C 1
ATOM 2804 O O . LEU C 1 104 ? -16.761 -0.465 15.309 1.00 10.37 102 LEU C O 1
ATOM 2809 N N . ALA C 1 105 ? -16.237 -1.645 13.471 1.00 11.07 103 ALA C N 1
ATOM 2810 C CA . ALA C 1 105 ? -16.338 -2.898 14.202 1.00 12.65 103 ALA C CA 1
ATOM 2811 C C . ALA C 1 105 ? -15.212 -3.853 13.840 1.00 12.26 103 ALA C C 1
ATOM 2812 O O . ALA C 1 105 ? -14.596 -3.770 12.762 1.00 11.15 103 ALA C O 1
ATOM 2814 N N . GLN C 1 106 ? -14.974 -4.768 14.759 1.00 10.20 104 GLN C N 1
ATOM 2815 C CA . GLN C 1 106 ? -13.955 -5.802 14.570 1.00 11.35 104 GLN C CA 1
ATOM 2816 C C . GLN C 1 106 ? -14.168 -6.447 13.187 1.00 11.39 104 GLN C C 1
ATOM 2817 O O . GLN C 1 106 ? -15.306 -6.736 12.799 1.00 12.30 104 GLN C O 1
ATOM 2823 N N . GLY C 1 107 ? -13.072 -6.652 12.457 1.00 12.31 105 GLY C N 1
ATOM 2824 C CA . GLY C 1 107 ? -13.097 -7.219 11.097 1.00 11.55 105 GLY C CA 1
ATOM 2825 C C . GLY C 1 107 ? -13.066 -6.169 9.984 1.00 12.13 105 GLY C C 1
ATOM 2826 O O . GLY C 1 107 ? -12.669 -6.465 8.863 1.00 12.60 105 GLY C O 1
ATOM 2827 N N . ASP C 1 108 ? -13.457 -4.925 10.298 1.00 11.32 106 ASP C N 1
ATOM 2828 C CA . ASP C 1 108 ? -13.431 -3.873 9.289 1.00 10.21 106 ASP C CA 1
ATOM 2829 C C . ASP C 1 108 ? -11.993 -3.522 8.890 1.00 9.87 106 ASP C C 1
ATOM 2830 O O . ASP C 1 108 ? -11.116 -3.496 9.749 1.00 10.47 106 ASP C O 1
ATOM 2835 N N . GLU C 1 109 ? -11.798 -3.228 7.612 1.00 10.52 107 GLU C N 1
ATOM 2836 C CA . GLU C 1 109 ? -10.530 -2.671 7.130 1.00 9.17 107 GLU C CA 1
ATOM 2837 C C . GLU C 1 109 ? -10.651 -1.210 6.689 1.00 9.22 107 GLU C C 1
ATOM 2838 O O . GLU C 1 109 ? -11.664 -0.783 6.078 1.00 9.56 107 GLU C O 1
ATOM 2844 N N . ILE C 1 110 ? -9.590 -0.478 6.968 1.00 8.06 108 ILE C N 1
ATOM 2845 C CA . ILE C 1 110 ? -9.487 0.920 6.547 1.00 8.68 108 ILE C CA 1
ATOM 2846 C C . ILE C 1 110 ? -8.030 1.182 6.140 1.00 9.56 108 ILE C C 1
ATOM 2847 O O . ILE C 1 110 ? -7.155 0.379 6.417 1.00 9.68 108 ILE C O 1
ATOM 2852 N N . GLU C 1 111 ? -7.809 2.322 5.500 1.00 10.08 109 GLU C N 1
ATOM 2853 C CA . GLU C 1 111 ? -6.463 2.712 5.081 1.00 10.38 109 GLU C CA 1
ATOM 2854 C C . GLU C 1 111 ? -6.209 4.168 5.340 1.00 9.76 109 GLU C C 1
ATOM 2855 O O . GLU C 1 111 ? -7.139 5.010 5.249 1.00 8.72 109 GLU C O 1
ATOM 2861 N N . TRP C 1 112 ? -4.920 4.472 5.494 1.00 9.33 110 TRP C N 1
ATOM 2862 C CA . TRP C 1 112 ? -4.481 5.850 5.489 1.00 8.67 110 TRP C CA 1
ATOM 2863 C C . TRP C 1 112 ? -3.093 5.937 4.851 1.00 9.06 110 TRP C C 1
ATOM 2864 O O . TRP C 1 112 ? -2.503 4.879 4.592 1.00 9.88 110 TRP C O 1
ATOM 2875 N N . PRO C 1 113 ? -2.610 7.164 4.552 1.00 10.50 111 PRO C N 1
ATOM 2876 C CA . PRO C 1 113 ? -1.358 7.252 3.755 1.00 9.62 111 PRO C CA 1
ATOM 2877 C C . PRO C 1 113 ? -0.156 6.675 4.473 1.00 10.46 111 PRO C C 1
ATOM 2878 O O . PRO C 1 113 ? 0.025 6.835 5.677 1.00 10.49 111 PRO C O 1
ATOM 2882 N N . LYS C 1 114 ? 0.702 6.028 3.691 1.00 9.61 112 LYS C N 1
ATOM 2883 C CA . LYS C 1 114 ? 1.949 5.530 4.216 1.00 10.54 112 LYS C CA 1
ATOM 2884 C C . LYS C 1 114 ? 3.040 6.591 3.983 1.00 11.16 112 LYS C C 1
ATOM 2885 O O . LYS C 1 114 ? 3.165 7.125 2.871 1.00 10.20 112 LYS C O 1
ATOM 2891 N N . PRO C 1 115 ? 3.860 6.867 5.014 1.00 11.27 113 PRO C N 1
ATOM 2892 C CA . PRO C 1 115 ? 4.979 7.795 4.813 1.00 11.11 113 PRO C CA 1
ATOM 2893 C C . PRO C 1 115 ? 5.813 7.303 3.656 1.00 11.00 113 PRO C C 1
ATOM 2894 O O . PRO C 1 115 ? 6.143 6.101 3.576 1.00 10.56 113 PRO C O 1
ATOM 2898 N N . GLY C 1 116 ? 6.128 8.202 2.732 1.00 12.74 114 GLY C N 1
ATOM 2899 C CA . GLY C 1 116 ? 6.893 7.835 1.537 1.00 12.85 114 GLY C CA 1
ATOM 2900 C C . GLY C 1 116 ? 6.073 7.439 0.323 1.00 14.11 114 GLY C C 1
ATOM 2901 O O . GLY C 1 116 ? 6.627 7.317 -0.797 1.00 16.12 114 GLY C O 1
ATOM 2902 N N . GLY C 1 117 ? 4.770 7.176 0.519 1.00 12.50 115 GLY C N 1
ATOM 2903 C CA . GLY C 1 117 ? 3.864 6.907 -0.583 1.00 13.91 115 GLY C CA 1
ATOM 2904 C C . GLY C 1 117 ? 3.090 5.605 -0.438 1.00 11.31 115 GLY C C 1
ATOM 2905 O O . GLY C 1 117 ? 3.523 4.724 0.301 1.00 11.65 115 GLY C O 1
ATOM 2906 N N . GLY C 1 118 ? 1.963 5.485 -1.149 1.00 10.84 116 GLY C N 1
ATOM 2907 C CA . GLY C 1 118 ? 1.111 4.304 -1.006 1.00 10.28 116 GLY C CA 1
ATOM 2908 C C . GLY C 1 118 ? 0.268 4.393 0.263 1.00 10.00 116 GLY C C 1
ATOM 2909 O O . GLY C 1 118 ? 0.161 5.459 0.895 1.00 10.02 116 GLY C O 1
ATOM 2910 N N . VAL C 1 119 ? -0.342 3.268 0.608 1.00 8.85 117 VAL C N 1
ATOM 2911 C CA . VAL C 1 119 ? -1.316 3.277 1.688 1.00 9.64 117 VAL C CA 1
ATOM 2912 C C . VAL C 1 119 ? -0.941 2.203 2.736 1.00 9.48 117 VAL C C 1
ATOM 2913 O O . VAL C 1 119 ? -0.280 1.180 2.411 1.00 10.95 117 VAL C O 1
ATOM 2917 N N . LEU C 1 120 ? -1.345 2.456 3.966 1.00 8.97 118 LEU C N 1
ATOM 2918 C CA . LEU C 1 120 ? -1.253 1.458 5.003 1.00 9.50 118 LEU C CA 1
ATOM 2919 C C . LEU C 1 120 ? -2.672 0.942 5.189 1.00 10.19 118 LEU C C 1
ATOM 2920 O O . LEU C 1 120 ? -3.559 1.702 5.664 1.00 9.68 118 LEU C O 1
ATOM 2925 N N . ARG C 1 121 ? -2.876 -0.339 4.903 1.00 9.50 119 ARG C N 1
ATOM 2926 C CA . ARG C 1 121 ? -4.188 -0.944 5.037 1.00 9.21 119 ARG C CA 1
ATOM 2927 C C . ARG C 1 121 ? -4.198 -1.823 6.271 1.00 10.52 119 ARG C C 1
ATOM 2928 O O . ARG C 1 121 ? -3.334 -2.720 6.421 1.00 10.38 119 ARG C O 1
ATOM 2936 N N . VAL C 1 122 ? -5.191 -1.591 7.128 1.00 9.65 120 VAL C N 1
ATOM 2937 C CA . VAL C 1 122 ? -5.241 -2.256 8.421 1.00 9.25 120 VAL C CA 1
ATOM 2938 C C . VAL C 1 122 ? -6.615 -2.838 8.735 1.00 9.71 120 VAL C C 1
ATOM 2939 O O . VAL C 1 122 ? -7.645 -2.334 8.250 1.00 10.51 120 VAL C O 1
ATOM 2943 N N . ARG C 1 123 ? -6.614 -3.867 9.577 1.00 10.36 121 ARG C N 1
ATOM 2944 C CA . ARG C 1 123 ? -7.844 -4.512 9.988 1.00 10.84 121 ARG C CA 1
ATOM 2945 C C . ARG C 1 123 ? -8.024 -4.312 11.487 1.00 12.36 121 ARG C C 1
ATOM 2946 O O . ARG C 1 123 ? -7.099 -4.511 12.262 1.00 11.13 121 ARG C O 1
ATOM 2954 N N . ILE C 1 124 ? -9.210 -3.906 11.893 1.00 12.36 122 ILE C N 1
ATOM 2955 C CA . ILE C 1 124 ? -9.549 -3.898 13.350 1.00 11.83 122 ILE C CA 1
ATOM 2956 C C . ILE C 1 124 ? -9.655 -5.349 13.821 1.00 13.08 122 ILE C C 1
ATOM 2957 O O . ILE C 1 124 ? -10.561 -6.074 13.400 1.00 12.34 122 ILE C O 1
ATOM 2962 N N . VAL C 1 125 ? -8.735 -5.780 14.691 1.00 13.16 123 VAL C N 1
ATOM 2963 C CA . VAL C 1 125 ? -8.758 -7.189 15.118 1.00 13.82 123 VAL C CA 1
ATOM 2964 C C . VAL C 1 125 ? -9.297 -7.390 16.573 1.00 14.81 123 VAL C C 1
ATOM 2965 O O . VAL C 1 125 ? -9.739 -8.493 16.963 1.00 15.00 123 VAL C O 1
ATOM 2969 N N . GLU C 1 126 ? -9.222 -6.332 17.362 1.00 13.73 124 GLU C N 1
ATOM 2970 C CA . GLU C 1 126 ? -9.816 -6.358 18.709 1.00 15.21 124 GLU C CA 1
ATOM 2971 C C . GLU C 1 126 ? -10.209 -4.956 19.175 1.00 14.96 124 GLU C C 1
ATOM 2972 O O . GLU C 1 126 ? -9.540 -3.976 18.861 1.00 14.78 124 GLU C O 1
ATOM 2978 N N . VAL C 1 127 ? -11.304 -4.872 19.924 1.00 13.63 125 VAL C N 1
ATOM 2979 C CA . VAL C 1 127 ? -11.704 -3.621 20.537 1.00 13.77 125 VAL C CA 1
ATOM 2980 C C . VAL C 1 127 ? -11.854 -3.862 22.059 1.00 15.75 125 VAL C C 1
ATOM 2981 O O . VAL C 1 127 ? -12.566 -4.791 22.466 1.00 14.38 125 VAL C O 1
ATOM 2985 N N . THR C 1 128 ? -11.206 -3.045 22.881 1.00 15.94 126 THR C N 1
ATOM 2986 C CA . THR C 1 128 ? -11.241 -3.289 24.345 1.00 18.82 126 THR C CA 1
ATOM 2987 C C . THR C 1 128 ? -11.269 -1.954 25.098 1.00 20.28 126 THR C C 1
ATOM 2988 O O . THR C 1 128 ? -10.820 -0.920 24.578 1.00 18.61 126 THR C O 1
ATOM 2992 N N . TYR C 1 129 ? -11.816 -1.966 26.321 1.00 22.38 127 TYR C N 1
ATOM 2993 C CA . TYR C 1 129 ? -11.671 -0.810 27.248 1.00 25.70 127 TYR C CA 1
ATOM 2994 C C . TYR C 1 129 ? -10.521 -1.018 28.227 1.00 26.78 127 TYR C C 1
ATOM 2995 O O . TYR C 1 129 ? -10.393 -2.114 28.810 1.00 28.12 127 TYR C O 1
ATOM 3004 N N . LYS D 1 6 ? 30.211 -16.532 50.913 1.00 24.09 4 LYS D N 1
ATOM 3005 C CA . LYS D 1 6 ? 29.317 -15.555 50.214 1.00 24.06 4 LYS D CA 1
ATOM 3006 C C . LYS D 1 6 ? 27.872 -16.072 50.060 1.00 23.30 4 LYS D C 1
ATOM 3007 O O . LYS D 1 6 ? 27.656 -17.242 49.711 1.00 23.48 4 LYS D O 1
ATOM 3013 N N . PRO D 1 7 ? 26.874 -15.202 50.321 1.00 22.32 5 PRO D N 1
ATOM 3014 C CA . PRO D 1 7 ? 25.496 -15.586 50.007 1.00 21.15 5 PRO D CA 1
ATOM 3015 C C . PRO D 1 7 ? 25.299 -15.891 48.521 1.00 20.17 5 PRO D C 1
ATOM 3016 O O . PRO D 1 7 ? 25.953 -15.306 47.642 1.00 19.51 5 PRO D O 1
ATOM 3020 N N . LYS D 1 8 ? 24.391 -16.813 48.247 1.00 18.70 6 LYS D N 1
ATOM 3021 C CA . LYS D 1 8 ? 24.087 -17.191 46.884 1.00 16.81 6 LYS D CA 1
ATOM 3022 C C . LYS D 1 8 ? 22.908 -16.369 46.375 1.00 16.08 6 LYS D C 1
ATOM 3023 O O . LYS D 1 8 ? 22.041 -15.969 47.154 1.00 16.56 6 LYS D O 1
ATOM 3029 N N . ILE D 1 9 ? 22.879 -16.113 45.082 1.00 14.12 7 ILE D N 1
ATOM 3030 C CA . ILE D 1 9 ? 21.718 -15.488 44.489 1.00 14.50 7 ILE D CA 1
ATOM 3031 C C . ILE D 1 9 ? 20.601 -16.520 44.254 1.00 14.04 7 ILE D C 1
ATOM 3032 O O . ILE D 1 9 ? 20.874 -17.740 44.126 1.00 14.06 7 ILE D O 1
ATOM 3050 N N . ILE D 1 11 ? 17.383 -17.546 41.723 1.00 12.68 9 ILE D N 1
ATOM 3051 C CA . ILE D 1 11 ? 17.033 -17.332 40.326 1.00 12.78 9 ILE D CA 1
ATOM 3052 C C . ILE D 1 11 ? 16.114 -18.478 39.879 1.00 13.68 9 ILE D C 1
ATOM 3053 O O . ILE D 1 11 ? 16.214 -19.590 40.422 1.00 13.81 9 ILE D O 1
ATOM 3058 N N . SER D 1 12 ? 15.180 -18.184 38.968 1.00 14.91 10 SER D N 1
ATOM 3059 C CA . SER D 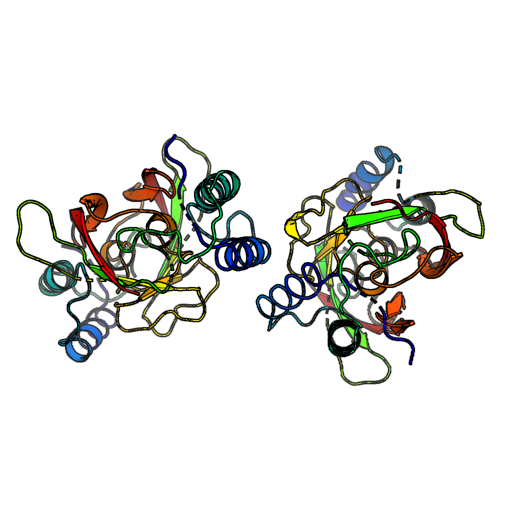1 12 ? 14.267 -19.222 38.487 1.00 15.28 10 SER D CA 1
ATOM 3060 C C . SER D 1 12 ? 15.019 -20.180 37.571 1.00 16.47 10 SER D C 1
ATOM 3061 O O . SER D 1 12 ? 16.080 -19.837 37.037 1.00 16.21 10 SER D O 1
ATOM 3064 N N . SER D 1 13 ? 14.469 -21.387 37.403 1.00 17.21 11 SER D N 1
ATOM 3065 C CA . SER D 1 13 ? 15.097 -22.361 36.498 1.00 19.08 11 SER D CA 1
ATOM 3066 C C . SER D 1 13 ? 15.189 -21.809 35.090 1.00 18.69 11 SER D C 1
ATOM 3067 O O . SER D 1 13 ? 16.219 -21.954 34.412 1.00 18.50 11 SER D O 1
ATOM 3070 N N . LEU D 1 14 ? 14.120 -21.156 34.658 1.00 19.64 12 LEU D N 1
ATOM 3071 C CA . LEU D 1 14 ? 14.070 -20.614 33.296 1.00 20.25 12 LEU D CA 1
ATOM 3072 C C . LEU D 1 14 ? 15.120 -19.524 33.076 1.00 18.90 12 LEU D C 1
ATOM 3073 O O . LEU D 1 14 ? 15.812 -19.522 32.050 1.00 17.83 12 LEU D O 1
ATOM 3078 N N . ASP D 1 15 ? 15.276 -18.623 34.052 1.00 16.74 13 ASP D N 1
ATOM 3079 C CA . ASP D 1 15 ? 16.201 -17.511 33.890 1.00 16.89 13 ASP D CA 1
ATOM 3080 C C . ASP D 1 15 ? 17.623 -18.063 33.984 1.00 17.58 13 ASP D C 1
ATOM 3081 O O . ASP D 1 15 ? 18.505 -17.629 33.254 1.00 17.93 13 ASP D O 1
ATOM 3086 N N . ALA D 1 16 ? 17.832 -19.070 34.824 1.00 18.32 14 ALA D N 1
ATOM 3087 C CA . ALA D 1 16 ? 19.139 -19.698 34.909 1.00 18.31 14 ALA D CA 1
ATOM 3088 C C . ALA D 1 16 ? 19.504 -20.313 33.536 1.00 19.24 14 ALA D C 1
ATOM 3089 O O . ALA D 1 16 ? 20.615 -20.136 33.037 1.00 20.03 14 ALA D O 1
ATOM 3091 N N . GLU D 1 17 ? 18.543 -20.998 32.933 1.00 18.06 15 GLU D N 1
ATOM 3092 C CA . GLU D 1 17 ? 18.786 -21.717 31.680 1.00 19.37 15 GLU D CA 1
ATOM 3093 C C . GLU D 1 17 ? 19.090 -20.675 30.603 1.00 19.40 15 GLU D C 1
ATOM 3094 O O . GLU D 1 17 ? 20.111 -20.752 29.913 1.00 19.81 15 GLU D O 1
ATOM 3100 N N . ARG D 1 18 ? 18.202 -19.697 30.474 1.00 18.52 16 ARG D N 1
ATOM 3101 C CA . ARG D 1 18 ? 18.329 -18.670 29.460 1.00 18.65 16 ARG D CA 1
ATOM 3102 C C . ARG D 1 18 ? 19.634 -17.874 29.576 1.00 18.77 16 ARG D C 1
ATOM 3103 O O . ARG D 1 18 ? 20.302 -17.617 28.568 1.00 18.10 16 ARG D O 1
ATOM 3111 N N . LEU D 1 19 ? 20.002 -17.490 30.802 1.00 17.88 17 LEU D N 1
ATOM 3112 C CA . LEU D 1 19 ? 21.249 -16.777 31.019 1.00 18.57 17 LEU D CA 1
ATOM 3113 C C . LEU D 1 19 ? 22.485 -17.595 30.719 1.00 19.29 17 LEU D C 1
ATOM 3114 O O . LEU D 1 19 ? 23.470 -17.045 30.161 1.00 19.31 17 LEU D O 1
ATOM 3119 N N . GLU D 1 20 ? 22.467 -18.865 31.142 1.00 18.20 18 GLU D N 1
ATOM 3120 C CA A GLU D 1 20 ? 23.576 -19.794 30.904 0.60 19.62 18 GLU D CA 1
ATOM 3121 C CA B GLU D 1 20 ? 23.605 -19.728 30.919 0.40 19.36 18 GLU D CA 1
ATOM 3122 C C . GLU D 1 20 ? 23.833 -19.830 29.415 1.00 19.33 18 GLU D C 1
ATOM 3123 O O . GLU D 1 20 ? 24.974 -19.743 28.960 1.00 20.13 18 GLU D O 1
ATOM 3134 N N . ILE D 1 21 ? 22.751 -19.949 28.655 1.00 18.78 19 ILE D N 1
ATOM 3135 C CA . ILE D 1 21 ? 22.882 -20.055 27.196 1.00 19.07 19 ILE D CA 1
ATOM 3136 C C . ILE D 1 21 ? 23.390 -18.745 26.581 1.00 18.19 19 ILE D C 1
ATOM 3137 O O . ILE D 1 21 ? 24.297 -18.770 25.737 1.00 18.12 19 ILE D O 1
ATOM 3142 N N . LEU D 1 22 ? 22.827 -17.614 26.995 1.00 17.25 20 LEU D N 1
ATOM 3143 C CA . LEU D 1 22 ? 23.289 -16.321 26.529 1.00 16.33 20 LEU D CA 1
ATOM 3144 C C . LEU D 1 22 ? 24.786 -16.143 26.800 1.00 16.39 20 LEU D C 1
ATOM 3145 O O . LEU D 1 22 ? 25.518 -15.695 25.918 1.00 16.80 20 LEU D O 1
ATOM 3150 N N . LEU D 1 23 ? 25.231 -16.476 28.016 1.00 16.35 21 LEU D N 1
ATOM 3151 C CA . LEU D 1 23 ? 26.630 -16.268 28.406 1.00 16.56 21 LEU D CA 1
ATOM 3152 C C . LEU D 1 23 ? 27.555 -17.198 27.665 1.00 17.05 21 LEU D C 1
ATOM 3153 O O . LEU D 1 23 ? 28.665 -16.815 27.329 1.00 16.48 21 LEU D O 1
ATOM 3158 N N . GLU D 1 24 ? 27.075 -18.412 27.404 1.00 17.22 22 GLU D N 1
ATOM 3159 C CA . GLU D 1 24 ? 27.827 -19.422 26.679 1.00 18.54 22 GLU D CA 1
ATOM 3160 C C . GLU D 1 24 ? 28.259 -18.915 25.292 1.00 17.87 22 GLU D C 1
ATOM 3161 O O . GLU D 1 24 ? 29.390 -19.185 24.863 1.00 18.21 22 GLU D O 1
ATOM 3167 N N . THR D 1 25 ? 27.398 -18.127 24.641 1.00 17.55 23 THR D N 1
ATOM 3168 C CA . THR D 1 25 ? 27.609 -17.662 23.257 1.00 18.37 23 THR D CA 1
ATOM 3169 C C . THR D 1 25 ? 28.447 -16.378 23.064 1.00 18.02 23 THR D C 1
ATOM 3170 O O . THR D 1 25 ? 28.656 -15.932 21.936 1.00 18.18 23 THR D O 1
ATOM 3174 N N . LEU D 1 26 ? 28.905 -15.778 24.155 1.00 18.48 24 LEU D N 1
ATOM 3175 C CA . LEU D 1 26 ? 29.586 -14.494 24.079 1.00 19.25 24 LEU D CA 1
ATOM 3176 C C . LEU D 1 26 ? 31.058 -14.634 23.716 1.00 20.76 24 LEU D C 1
ATOM 3177 O O . LEU D 1 26 ? 31.677 -15.653 24.036 1.00 21.27 24 LEU D O 1
ATOM 3182 N N . SER D 1 27 ? 31.572 -13.620 23.008 1.00 21.41 25 SER D N 1
ATOM 3183 C CA . SER D 1 27 ? 33.011 -13.275 22.910 1.00 22.54 25 SER D CA 1
ATOM 3184 C C . SER D 1 27 ? 33.476 -13.003 21.506 1.00 22.66 25 SER D C 1
ATOM 3185 O O . SER D 1 27 ? 34.427 -12.250 21.316 1.00 23.68 25 SER D O 1
ATOM 3188 N N . PHE D 1 31 ? 32.295 -9.367 27.434 1.00 19.42 29 PHE D N 1
ATOM 3189 C CA . PHE D 1 31 ? 32.204 -8.393 28.539 1.00 19.16 29 PHE D CA 1
ATOM 3190 C C . PHE D 1 31 ? 32.949 -8.742 29.851 1.00 17.57 29 PHE D C 1
ATOM 3191 O O . PHE D 1 31 ? 33.024 -9.901 30.255 1.00 16.76 29 PHE D O 1
ATOM 3199 N N . PRO D 1 32 ? 33.501 -7.718 30.513 1.00 17.00 30 PRO D N 1
ATOM 3200 C CA . PRO D 1 32 ? 34.365 -7.858 31.705 1.00 16.52 30 PRO D CA 1
ATOM 3201 C C . PRO D 1 32 ? 33.780 -8.700 32.866 1.00 16.23 30 PRO D C 1
ATOM 3202 O O . PRO D 1 32 ? 34.511 -9.484 33.504 1.00 16.29 30 PRO D O 1
ATOM 3206 N N . GLY D 1 33 ? 32.485 -8.547 33.106 1.00 13.49 31 GLY D N 1
ATOM 3207 C CA . GLY D 1 33 ? 31.792 -9.295 34.140 1.00 12.39 31 GLY D CA 1
ATOM 3208 C C . GLY D 1 33 ? 31.295 -10.693 33.809 1.00 11.88 31 GLY D C 1
ATOM 3209 O O . GLY D 1 33 ? 30.603 -11.296 34.650 1.00 12.19 31 GLY D O 1
ATOM 3210 N N . ARG D 1 34 ? 31.621 -11.214 32.618 1.00 11.99 32 ARG D N 1
ATOM 3211 C CA A ARG D 1 34 ? 31.108 -12.533 32.212 0.60 12.32 32 ARG D CA 1
ATOM 3212 C CA B ARG D 1 34 ? 31.119 -12.532 32.198 0.40 11.98 32 ARG D CA 1
ATOM 3213 C C . ARG D 1 34 ? 31.473 -13.625 33.200 1.00 11.85 32 ARG D C 1
ATOM 3214 O O . ARG D 1 34 ? 30.590 -14.383 33.660 1.00 12.52 32 ARG D O 1
ATOM 3229 N N . ASP D 1 35 ? 32.757 -13.708 33.537 1.00 11.88 33 ASP D N 1
ATOM 3230 C CA . ASP D 1 35 ? 33.226 -14.792 34.403 1.00 13.11 33 ASP D CA 1
ATOM 3231 C C . ASP D 1 35 ? 32.630 -14.721 35.797 1.00 12.62 33 ASP D C 1
ATOM 3232 O O . ASP D 1 35 ? 32.204 -15.747 36.343 1.00 13.14 33 ASP D O 1
ATOM 3237 N N . ASP D 1 36 ? 32.540 -13.498 36.335 1.00 13.15 34 ASP D N 1
ATOM 3238 C CA . ASP D 1 36 ? 31.960 -13.262 37.653 1.00 13.43 34 ASP D CA 1
ATOM 3239 C C . ASP D 1 36 ? 30.488 -13.621 37.637 1.00 13.18 34 ASP D C 1
ATOM 3240 O O . ASP D 1 36 ? 30.006 -14.289 38.551 1.00 13.61 34 ASP D O 1
ATOM 3245 N N . LEU D 1 37 ? 29.777 -13.233 36.567 1.00 13.21 35 LEU D N 1
ATOM 3246 C CA . LEU D 1 37 ? 28.346 -13.574 36.467 1.00 13.78 35 LEU D CA 1
ATOM 3247 C C . LEU D 1 37 ? 28.143 -15.109 36.384 1.00 13.39 35 LEU D C 1
ATOM 3248 O O . LEU D 1 37 ? 27.319 -15.692 37.101 1.00 13.38 35 LEU D O 1
ATOM 3253 N N . GLU D 1 38 ? 28.905 -15.758 35.518 1.00 12.78 36 GLU D N 1
ATOM 3254 C CA . GLU D 1 38 ? 28.891 -17.227 35.421 1.00 14.31 36 GLU D CA 1
ATOM 3255 C C . GLU D 1 38 ? 29.151 -17.918 36.778 1.00 14.23 36 GLU D C 1
ATOM 3256 O O . GLU D 1 38 ? 28.503 -18.906 37.107 1.00 15.61 36 GLU D O 1
ATOM 3262 N N . ALA D 1 39 ? 30.070 -17.369 37.569 1.00 14.48 37 ALA D N 1
ATOM 3263 C CA . ALA D 1 39 ? 30.430 -17.960 38.862 1.00 14.64 37 ALA D CA 1
ATOM 3264 C C . ALA D 1 39 ? 29.244 -17.845 39.816 1.00 15.90 37 ALA D C 1
ATOM 3265 O O . ALA D 1 39 ? 28.962 -18.789 40.547 1.00 15.69 37 ALA D O 1
ATOM 3267 N N . GLU D 1 40 ? 28.548 -16.696 39.800 1.00 13.45 38 GLU D N 1
ATOM 3268 C CA . GLU D 1 40 ? 27.296 -16.571 40.565 1.00 15.47 38 GLU D CA 1
ATOM 3269 C C . GLU D 1 40 ? 26.266 -17.591 40.114 1.00 16.07 38 GLU D C 1
ATOM 3270 O O . GLU D 1 40 ? 25.613 -18.233 40.958 1.00 16.89 38 GLU D O 1
ATOM 3276 N N . LEU D 1 41 ? 26.083 -17.734 38.802 1.00 16.86 39 LEU D N 1
ATOM 3277 C CA . LEU D 1 41 ? 25.030 -18.629 38.310 1.00 16.84 39 LEU D CA 1
ATOM 3278 C C . LEU D 1 41 ? 25.367 -20.065 38.689 1.00 17.98 39 LEU D C 1
ATOM 3279 O O . LEU D 1 41 ? 24.496 -20.821 39.109 1.00 18.07 39 LEU D O 1
ATOM 3284 N N . ALA D 1 42 ? 26.646 -20.398 38.632 1.00 18.19 40 ALA D N 1
ATOM 3285 C CA . ALA D 1 42 ? 27.088 -21.782 38.927 1.00 18.41 40 ALA D CA 1
ATOM 3286 C C . ALA D 1 42 ? 26.712 -22.248 40.335 1.00 19.68 40 ALA D C 1
ATOM 3287 O O . ALA D 1 42 ? 26.553 -23.464 40.562 1.00 21.42 40 ALA D O 1
ATOM 3289 N N . ARG D 1 43 ? 26.643 -21.312 41.284 1.00 19.28 41 ARG D N 1
ATOM 3290 C CA . ARG D 1 43 ? 26.384 -21.632 42.692 1.00 20.00 41 ARG D CA 1
ATOM 3291 C C . ARG D 1 43 ? 25.040 -21.102 43.214 1.00 20.60 41 ARG D C 1
ATOM 3292 O O . ARG D 1 43 ? 24.766 -21.126 44.426 1.00 20.86 41 ARG D O 1
ATOM 3300 N N . ALA D 1 44 ? 24.221 -20.612 42.290 1.00 19.59 42 ALA D N 1
ATOM 3301 C CA . ALA D 1 44 ? 22.938 -20.033 42.612 1.00 19.27 42 ALA D CA 1
ATOM 3302 C C . ALA D 1 44 ? 21.971 -21.047 43.218 1.00 19.25 42 ALA D C 1
ATOM 3303 O O . ALA D 1 44 ? 22.111 -22.260 42.994 1.00 19.51 42 ALA D O 1
ATOM 3305 N N . GLU D 1 45 ? 20.965 -20.519 43.930 1.00 18.34 43 GLU D N 1
ATOM 3306 C CA . GLU D 1 45 ? 19.792 -21.302 44.341 1.00 17.78 43 GLU D CA 1
ATOM 3307 C C . GLU D 1 45 ? 18.759 -21.205 43.239 1.00 17.64 43 GLU D C 1
ATOM 3308 O O . GLU D 1 45 ? 18.142 -20.125 43.047 1.00 18.08 43 GLU D O 1
ATOM 3314 N N . VAL D 1 46 ? 18.635 -22.284 42.460 1.00 16.20 44 VAL D N 1
ATOM 3315 C CA . VAL D 1 46 ? 17.706 -22.287 41.339 1.00 15.87 44 VAL D CA 1
ATOM 3316 C C . VAL D 1 46 ? 16.398 -22.866 41.834 1.00 16.41 44 VAL D C 1
ATOM 3317 O O . VAL D 1 46 ? 16.351 -24.056 42.224 1.00 15.21 44 VAL D O 1
ATOM 3321 N N . VAL D 1 47 ? 15.351 -22.038 41.836 1.00 16.71 45 VAL D N 1
ATOM 3322 C CA . VAL D 1 47 ? 14.064 -22.405 42.459 1.00 17.00 45 VAL D CA 1
ATOM 3323 C C . VAL D 1 47 ? 12.863 -22.005 41.591 1.00 18.37 45 VAL D C 1
ATOM 3324 O O . VAL D 1 47 ? 13.037 -21.357 40.568 1.00 18.41 45 VAL D O 1
ATOM 3328 N N . ASP D 1 48 ? 11.641 -22.359 42.001 1.00 18.31 46 ASP D N 1
ATOM 3329 C CA . ASP D 1 48 ? 10.454 -21.859 41.295 1.00 18.84 46 ASP D CA 1
ATOM 3330 C C . ASP D 1 48 ? 10.384 -20.342 41.500 1.00 19.16 46 ASP D C 1
ATOM 3331 O O . ASP D 1 48 ? 10.802 -19.865 42.525 1.00 18.70 46 ASP D O 1
ATOM 3336 N N . PRO D 1 49 ? 9.889 -19.585 40.503 1.00 19.61 47 PRO D N 1
ATOM 3337 C CA . PRO D 1 49 ? 9.812 -18.113 40.683 1.00 19.79 47 PRO D CA 1
ATOM 3338 C C . PRO D 1 49 ? 9.039 -17.679 41.933 1.00 20.14 47 PRO D C 1
ATOM 3339 O O . PRO D 1 49 ? 9.337 -16.634 42.539 1.00 20.87 47 PRO D O 1
ATOM 3343 N N . GLU D 1 50 ? 8.047 -18.483 42.306 1.00 19.63 48 GLU D N 1
ATOM 3344 C CA A GLU D 1 50 ? 7.194 -18.123 43.433 0.50 20.23 48 GLU D CA 1
ATOM 3345 C CA B GLU D 1 50 ? 7.176 -18.177 43.421 0.50 19.85 48 GLU D CA 1
ATOM 3346 C C . GLU D 1 50 ? 7.971 -18.250 44.734 1.00 19.29 48 GLU D C 1
ATOM 3347 O O . GLU D 1 50 ? 7.533 -17.747 45.774 1.00 20.76 48 GLU D O 1
ATOM 3358 N N . GLU D 1 51 ? 9.124 -18.926 44.683 1.00 17.99 49 GLU D N 1
ATOM 3359 C CA . GLU D 1 51 ? 9.949 -19.091 45.878 1.00 18.39 49 GLU D CA 1
ATOM 3360 C C . GLU D 1 51 ? 10.918 -17.934 46.101 1.00 18.26 49 GLU D C 1
ATOM 3361 O O . GLU D 1 51 ? 11.564 -17.869 47.144 1.00 20.16 49 GLU D O 1
ATOM 3367 N N . ILE D 1 52 ? 11.004 -17.039 45.119 1.00 17.44 50 ILE D N 1
ATOM 3368 C CA . ILE D 1 52 ? 11.953 -15.922 45.210 1.00 16.72 50 ILE D CA 1
ATOM 3369 C C . ILE D 1 52 ? 11.215 -14.724 45.759 1.00 17.98 50 ILE D C 1
ATOM 3370 O O . ILE D 1 52 ? 10.260 -14.277 45.146 1.00 17.46 50 ILE D O 1
ATOM 3375 N N . PRO D 1 53 ? 11.697 -14.165 46.881 1.00 18.45 51 PRO D N 1
ATOM 3376 C CA . PRO D 1 53 ? 11.000 -13.050 47.497 1.00 18.44 51 PRO D CA 1
ATOM 3377 C C . PRO D 1 53 ? 10.921 -11.871 46.518 1.00 17.93 51 PRO D C 1
ATOM 3378 O O . PRO D 1 53 ? 11.826 -11.716 45.689 1.00 16.65 51 PRO D O 1
ATOM 3382 N N . PRO D 1 54 ? 9.874 -11.033 46.629 1.00 18.34 52 PRO D N 1
ATOM 3383 C CA . PRO D 1 54 ? 9.757 -9.890 45.724 1.00 17.87 52 PRO D CA 1
ATOM 3384 C C . PRO D 1 54 ? 10.795 -8.780 45.996 1.00 17.65 52 PRO D C 1
ATOM 3385 O O . PRO D 1 54 ? 10.826 -7.778 45.258 1.00 17.42 52 PRO D O 1
ATOM 3389 N N . THR D 1 55 ? 11.600 -8.957 47.047 1.00 16.01 53 THR D N 1
ATOM 3390 C CA . THR D 1 55 ? 12.695 -8.021 47.395 1.00 15.95 53 THR D CA 1
ATOM 3391 C C . THR D 1 55 ? 13.990 -8.354 46.632 1.00 15.66 53 THR D C 1
ATOM 3392 O O . THR D 1 55 ? 14.981 -7.615 46.727 1.00 15.24 53 THR D O 1
ATOM 3396 N N . VAL D 1 56 ? 13.976 -9.470 45.901 1.00 14.51 54 VAL D N 1
ATOM 3397 C CA . VAL D 1 56 ? 15.165 -9.903 45.166 1.00 14.47 54 VAL D CA 1
ATOM 3398 C C . VAL D 1 56 ? 15.143 -9.424 43.697 1.00 14.20 54 VAL D C 1
ATOM 3399 O O . VAL D 1 56 ? 14.125 -9.573 42.991 1.00 14.16 54 VAL D O 1
ATOM 3403 N N . VAL D 1 57 ? 16.283 -8.902 43.213 1.00 11.35 55 VAL D N 1
ATOM 3404 C CA . VAL D 1 57 ? 16.377 -8.468 41.812 1.00 10.81 55 VAL D CA 1
ATOM 3405 C C . VAL D 1 57 ? 16.443 -9.676 40.869 1.00 11.11 55 VAL D C 1
ATOM 3406 O O . VAL D 1 57 ? 17.415 -10.452 40.905 1.00 12.14 55 VAL D O 1
ATOM 3410 N N . THR D 1 58 ? 15.410 -9.836 40.034 1.00 11.59 56 THR D N 1
ATOM 3411 C CA . THR D 1 58 ? 15.348 -10.934 39.082 1.00 11.92 56 THR D CA 1
ATOM 3412 C C . THR D 1 58 ? 15.369 -10.359 37.681 1.00 12.07 56 THR D C 1
ATOM 3413 O O . THR D 1 58 ? 15.127 -9.177 37.495 1.00 12.47 56 THR D O 1
ATOM 3425 N N . ASN D 1 60 ? 13.961 -9.085 34.389 1.00 11.59 58 ASN D N 1
ATOM 3426 C CA . ASN D 1 60 ? 12.702 -8.368 34.092 1.00 12.07 58 ASN D CA 1
ATOM 3427 C C . ASN D 1 60 ? 12.073 -7.602 35.255 1.00 14.42 58 ASN D C 1
ATOM 3428 O O . ASN D 1 60 ? 10.967 -7.003 35.089 1.00 16.67 58 ASN D O 1
ATOM 3433 N N . SER D 1 61 ? 12.757 -7.5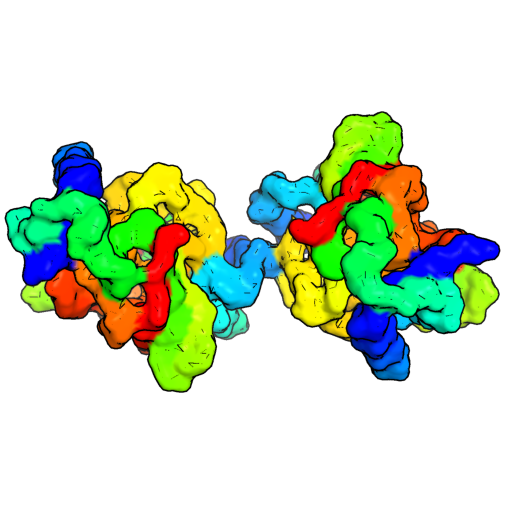38 36.384 1.00 13.00 59 SER D N 1
ATOM 3434 C CA . SER D 1 61 ? 12.237 -6.706 37.462 1.00 13.71 59 SER D CA 1
ATOM 3435 C C . SER D 1 61 ? 12.681 -5.255 37.319 1.00 13.32 59 SER D C 1
ATOM 3436 O O . SER D 1 61 ? 13.738 -4.947 36.749 1.00 12.56 59 SER D O 1
ATOM 3439 N N . THR D 1 62 ? 11.890 -4.400 37.939 1.00 12.87 60 THR D N 1
ATOM 3440 C CA . THR D 1 62 ? 12.175 -2.968 37.998 1.00 12.83 60 THR D CA 1
ATOM 3441 C C . THR D 1 62 ? 12.744 -2.609 39.369 1.00 13.56 60 THR D C 1
ATOM 3442 O O . THR D 1 62 ? 12.118 -2.914 40.422 1.00 13.32 60 THR D O 1
ATOM 3446 N N . VAL D 1 63 ? 13.915 -1.949 39.345 1.00 12.29 61 VAL D N 1
ATOM 3447 C CA . VAL D 1 63 ? 14.646 -1.674 40.560 1.00 12.74 61 VAL D CA 1
ATOM 3448 C C . VAL D 1 63 ? 14.603 -0.156 40.776 1.00 12.11 61 VAL D C 1
ATOM 3449 O O . VAL D 1 63 ? 15.017 0.613 39.907 1.00 13.07 61 VAL D O 1
ATOM 3453 N N . ARG D 1 64 ? 14.091 0.244 41.932 1.00 11.91 62 ARG D N 1
ATOM 3454 C CA . ARG D 1 64 ? 14.091 1.681 42.305 1.00 12.51 62 ARG D CA 1
ATOM 3455 C C . ARG D 1 64 ? 15.276 1.920 43.234 1.00 12.92 62 ARG D C 1
ATOM 3456 O O . ARG D 1 64 ? 15.462 1.172 44.241 1.00 12.11 62 ARG D O 1
ATOM 3464 N N . PHE D 1 65 ? 16.065 2.944 42.890 1.00 12.75 63 PHE D N 1
ATOM 3465 C CA . PHE D 1 65 ? 17.255 3.310 43.636 1.00 13.63 63 PHE D CA 1
ATOM 3466 C C . PHE D 1 65 ? 17.112 4.684 44.279 1.00 14.16 63 PHE D C 1
ATOM 3467 O O . PHE D 1 65 ? 16.499 5.590 43.700 1.00 14.92 63 PHE D O 1
ATOM 3475 N N . ARG D 1 66 ? 17.734 4.854 45.442 1.00 15.12 64 ARG D N 1
ATOM 3476 C CA . ARG D 1 66 ? 17.865 6.220 46.010 1.00 16.24 64 ARG D CA 1
ATOM 3477 C C . ARG D 1 66 ? 19.322 6.612 46.113 1.00 16.74 64 ARG D C 1
ATOM 3478 O O . ARG D 1 66 ? 20.142 5.825 46.595 1.00 16.15 64 ARG D O 1
ATOM 3486 N N . VAL D 1 67 ? 19.665 7.838 45.677 1.00 16.46 65 VAL D N 1
ATOM 3487 C CA . VAL D 1 67 ? 21.043 8.346 45.854 1.00 18.66 65 VAL D CA 1
ATOM 3488 C C . VAL D 1 67 ? 21.221 8.649 47.333 1.00 19.76 65 VAL D C 1
ATOM 3489 O O . VAL D 1 67 ? 20.411 9.383 47.912 1.00 20.45 65 VAL D O 1
ATOM 3493 N N . GLU D 1 68 ? 22.258 8.090 47.947 1.00 20.91 66 GLU D N 1
ATOM 3494 C CA . GLU D 1 68 ? 22.361 8.105 49.418 1.00 22.53 66 GLU D CA 1
ATOM 3495 C C . GLU D 1 68 ? 22.468 9.492 50.023 1.00 23.83 66 GLU D C 1
ATOM 3496 O O . GLU D 1 68 ? 21.971 9.729 51.121 1.00 25.16 66 GLU D O 1
ATOM 3502 N N . SER D 1 69 ? 23.088 10.396 49.284 1.00 23.35 67 SER D N 1
ATOM 3503 C CA . SER D 1 69 ? 23.367 11.737 49.797 1.00 24.43 67 SER D CA 1
ATOM 3504 C C . SER D 1 69 ? 22.203 12.727 49.595 1.00 24.78 67 SER D C 1
ATOM 3505 O O . SER D 1 69 ? 22.337 13.924 49.917 1.00 24.54 67 SER D O 1
ATOM 3508 N N . SER D 1 70 ? 21.060 12.230 49.103 1.00 24.77 68 SER D N 1
ATOM 3509 C CA . SER D 1 70 ? 19.874 13.074 48.856 1.00 25.04 68 SER D CA 1
ATOM 3510 C C . SER D 1 70 ? 18.534 12.297 48.887 1.00 25.54 68 SER D C 1
ATOM 3511 O O . SER D 1 70 ? 18.469 11.113 49.256 1.00 25.57 68 SER D O 1
ATOM 3514 N N . ALA D 1 71 ? 17.457 12.971 48.485 1.00 24.16 69 ALA D N 1
ATOM 3515 C CA . ALA D 1 71 ? 16.176 12.288 48.363 1.00 23.34 69 ALA D CA 1
ATOM 3516 C C . ALA D 1 71 ? 15.982 11.664 46.971 1.00 22.90 69 ALA D C 1
ATOM 3517 O O . ALA D 1 71 ? 14.924 11.057 46.693 1.00 23.72 69 ALA D O 1
ATOM 3519 N N . GLU D 1 72 ? 16.986 11.809 46.102 1.00 20.79 70 GLU D N 1
ATOM 3520 C CA A GLU D 1 72 ? 16.767 11.547 44.680 0.60 19.42 70 GLU D CA 1
ATOM 3521 C CA B GLU D 1 72 ? 16.811 11.548 44.674 0.40 19.71 70 GLU D CA 1
ATOM 3522 C C . GLU D 1 72 ? 16.671 10.069 44.331 1.00 19.06 70 GLU D C 1
ATOM 3523 O O . GLU D 1 72 ? 17.457 9.262 44.808 1.00 19.11 70 GLU D O 1
ATOM 3534 N N . GLU D 1 73 ? 15.707 9.758 43.468 1.00 17.84 71 GLU D N 1
ATOM 3535 C CA . GLU D 1 73 ? 15.432 8.354 43.078 1.00 18.43 71 GLU D CA 1
ATOM 3536 C C . GLU D 1 73 ? 15.343 8.184 41.551 1.00 16.22 71 GLU D C 1
ATOM 3537 O O . GLU D 1 73 ? 15.050 9.114 40.818 1.00 16.91 71 GLU D O 1
ATOM 3543 N N . PHE D 1 74 ? 15.608 6.974 41.079 1.00 15.78 72 PHE D N 1
ATOM 3544 C CA . PHE D 1 74 ? 15.403 6.652 39.682 1.00 14.05 72 PHE D CA 1
ATOM 3545 C C . PHE D 1 74 ? 15.223 5.133 39.622 1.00 14.16 72 PHE D C 1
ATOM 3546 O O . PHE D 1 74 ? 15.493 4.417 40.600 1.00 13.96 72 PHE D O 1
ATOM 3563 N N . LEU D 1 76 ? 15.675 1.438 37.208 1.00 12.34 74 LEU D N 1
ATOM 3564 C CA . LEU D 1 76 ? 16.185 0.683 36.064 1.00 12.44 74 LEU D CA 1
ATOM 3565 C C . LEU D 1 76 ? 15.526 -0.692 36.039 1.00 13.35 74 LEU D C 1
ATOM 3566 O O . LEU D 1 76 ? 15.414 -1.319 37.077 1.00 12.87 74 LEU D O 1
ATOM 3571 N N . THR D 1 77 ? 15.132 -1.124 34.845 1.00 12.31 75 THR D N 1
ATOM 3572 C CA . THR D 1 77 ? 14.555 -2.428 34.646 1.00 12.14 75 THR D CA 1
ATOM 3573 C C . THR D 1 77 ? 15.603 -3.362 34.010 1.00 12.14 75 THR D C 1
ATOM 3574 O O . THR D 1 77 ? 16.133 -3.072 32.938 1.00 11.89 75 THR D O 1
ATOM 3578 N N . LEU D 1 78 ? 15.902 -4.468 34.702 1.00 11.12 76 LEU D N 1
ATOM 3579 C CA . LEU D 1 78 ? 16.963 -5.388 34.275 1.00 10.76 76 LEU D CA 1
ATOM 3580 C C . LEU D 1 78 ? 16.420 -6.314 33.221 1.00 11.66 76 LEU D C 1
ATOM 3581 O O . LEU D 1 78 ? 15.457 -7.065 33.489 1.00 11.41 76 LEU D O 1
ATOM 3586 N N . VAL D 1 79 ? 17.032 -6.312 32.036 1.00 11.91 77 VAL D N 1
ATOM 3587 C CA . VAL D 1 79 ? 16.480 -7.062 30.910 1.00 14.40 77 VAL D CA 1
ATOM 3588 C C . VAL D 1 79 ? 17.505 -7.869 30.121 1.00 14.08 77 VAL D C 1
ATOM 3589 O O . VAL D 1 79 ? 18.738 -7.670 30.259 1.00 14.27 77 VAL D O 1
ATOM 3593 N N . TYR D 1 80 ? 16.991 -8.815 29.336 1.00 14.82 78 TYR D N 1
ATOM 3594 C CA . TYR D 1 80 ? 17.791 -9.536 28.340 1.00 14.95 78 TYR D CA 1
ATOM 3595 C C . TYR D 1 80 ? 18.126 -8.573 27.172 1.00 15.54 78 TYR D C 1
ATOM 3596 O O . TYR D 1 80 ? 17.396 -7.606 26.936 1.00 16.43 78 TYR D O 1
ATOM 3605 N N . PRO D 1 81 ? 19.250 -8.819 26.483 1.00 16.74 79 PRO D N 1
ATOM 3606 C CA . PRO D 1 81 ? 19.809 -7.851 25.526 1.00 17.40 79 PRO D CA 1
ATOM 3607 C C . PRO D 1 81 ? 18.839 -7.298 24.476 1.00 18.74 79 PRO D C 1
ATOM 3608 O O . PRO D 1 81 ? 18.906 -6.118 24.149 1.00 18.91 79 PRO D O 1
ATOM 3612 N N . LYS D 1 82 ? 17.916 -8.128 24.016 1.00 19.09 80 LYS D N 1
ATOM 3613 C CA . LYS D 1 82 ? 16.994 -7.761 22.939 1.00 20.68 80 LYS D CA 1
ATOM 3614 C C . LYS D 1 82 ? 15.878 -6.836 23.400 1.00 21.14 80 LYS D C 1
ATOM 3615 O O . LYS D 1 82 ? 15.216 -6.204 22.559 1.00 21.67 80 LYS D O 1
ATOM 3621 N N . ASP D 1 83 ? 15.685 -6.759 24.725 1.00 21.02 81 ASP D N 1
ATOM 3622 C CA . ASP D 1 83 ? 14.573 -6.037 25.344 1.00 22.28 81 ASP D CA 1
ATOM 3623 C C . ASP D 1 83 ? 14.899 -4.631 25.860 1.00 23.44 81 ASP D C 1
ATOM 3624 O O . ASP D 1 83 ? 14.040 -3.943 26.444 1.00 23.63 81 ASP D O 1
ATOM 3629 N N . VAL D 1 84 ? 16.139 -4.196 25.640 1.00 23.95 82 VAL D N 1
ATOM 3630 C CA A VAL D 1 84 ? 16.545 -2.887 26.088 0.60 24.70 82 VAL D CA 1
ATOM 3631 C CA B VAL D 1 84 ? 16.564 -2.880 26.074 0.40 24.37 82 VAL D CA 1
ATOM 3632 C C . VAL D 1 84 ? 15.773 -1.851 25.269 1.00 25.12 82 VAL D C 1
ATOM 3633 O O . VAL D 1 84 ? 15.513 -2.080 24.087 1.00 25.67 82 VAL D O 1
ATOM 3640 N N . ASP D 1 85 ? 15.402 -0.746 25.929 1.00 25.70 83 ASP D N 1
ATOM 3641 C CA . ASP D 1 85 ? 14.716 0.406 25.318 1.00 25.79 83 ASP D CA 1
ATOM 3642 C C . ASP D 1 85 ? 15.771 1.456 24.966 1.00 26.17 83 ASP D C 1
ATOM 3643 O O . ASP D 1 85 ? 16.952 1.205 25.138 1.00 26.40 83 ASP D O 1
ATOM 3648 N N . THR D 1 86 ? 15.331 2.622 24.487 1.00 24.89 84 THR D N 1
ATOM 3649 C CA . THR D 1 86 ? 16.207 3.696 24.022 1.00 24.18 84 THR D CA 1
ATOM 3650 C C . THR D 1 86 ? 15.990 4.998 24.838 1.00 25.33 84 THR D C 1
ATOM 3651 O O . THR D 1 86 ? 16.240 6.116 24.325 1.00 26.76 84 THR D O 1
ATOM 3655 N N . SER D 1 87 ? 15.466 4.881 26.059 1.00 26.15 85 SER D N 1
ATOM 3656 C CA . SER D 1 87 ? 15.141 6.084 26.836 1.00 26.23 85 SER D CA 1
ATOM 3657 C C . SER D 1 87 ? 15.676 6.159 28.270 1.00 25.96 85 SER D C 1
ATOM 3658 O O . SER D 1 87 ? 15.244 6.993 29.095 1.00 26.88 85 SER D O 1
ATOM 3661 N N . GLY D 1 88 ? 16.620 5.273 28.553 1.00 24.65 86 GLY D N 1
ATOM 3662 C CA . GLY D 1 88 ? 17.385 5.342 29.784 1.00 22.64 86 GLY D CA 1
ATOM 3663 C C . GLY D 1 88 ? 16.800 4.562 30.945 1.00 21.07 86 GLY D C 1
ATOM 3664 O O . GLY D 1 88 ? 17.345 4.665 32.050 1.00 20.87 86 GLY D O 1
ATOM 3665 N N . GLU D 1 89 ? 15.747 3.762 30.690 1.00 19.72 87 GLU D N 1
ATOM 3666 C CA A GLU D 1 89 ? 14.959 3.099 31.744 0.60 19.70 87 GLU D CA 1
ATOM 3667 C CA B GLU D 1 89 ? 15.011 3.116 31.785 0.40 19.89 87 GLU D CA 1
ATOM 3668 C C . GLU D 1 89 ? 15.311 1.624 31.905 1.00 18.97 87 GLU D C 1
ATOM 3669 O O . GLU D 1 89 ? 15.026 1.033 32.947 1.00 20.05 87 GLU D O 1
ATOM 3680 N N . LYS D 1 90 ? 15.883 1.028 30.853 1.00 17.10 88 LYS D N 1
ATOM 3681 C CA . LYS D 1 90 ? 16.168 -0.401 30.860 1.00 16.24 88 LYS D CA 1
ATOM 3682 C C . LYS D 1 90 ? 17.675 -0.617 30.803 1.00 15.52 88 LYS D C 1
ATOM 3683 O O . LYS D 1 90 ? 18.417 0.231 30.296 1.00 16.22 88 LYS D O 1
ATOM 3689 N N . ILE D 1 91 ? 18.125 -1.714 31.389 1.00 12.81 89 ILE D N 1
ATOM 3690 C CA . ILE D 1 91 ? 19.556 -1.991 31.403 1.00 12.77 89 ILE D CA 1
ATOM 3691 C C . ILE D 1 91 ? 19.801 -3.482 31.138 1.00 12.25 89 ILE D C 1
ATOM 3692 O O . ILE D 1 91 ? 19.144 -4.352 31.747 1.00 11.54 89 ILE D O 1
ATOM 3697 N N . SER D 1 92 ? 20.718 -3.781 30.215 1.00 12.74 90 SER D N 1
ATOM 3698 C CA . SER D 1 92 ? 21.010 -5.175 29.864 1.00 12.12 90 SER D CA 1
ATOM 3699 C C . SER D 1 92 ? 21.746 -5.917 30.983 1.00 12.23 90 SER D C 1
ATOM 3700 O O . SER D 1 92 ? 22.618 -5.331 31.633 1.00 12.63 90 SER D O 1
ATOM 3703 N N . ILE D 1 93 ? 21.397 -7.195 31.171 1.00 11.60 91 ILE D N 1
ATOM 3704 C CA . ILE D 1 93 ? 22.165 -8.112 32.045 1.00 12.01 91 ILE D CA 1
ATOM 3705 C C . ILE D 1 93 ? 23.669 -8.156 31.651 1.00 12.58 91 ILE D C 1
ATOM 3706 O O . ILE D 1 93 ? 24.521 -8.440 32.479 1.00 13.18 91 ILE D O 1
ATOM 3711 N N . LEU D 1 94 ? 23.983 -7.902 30.372 1.00 12.86 92 LEU D N 1
ATOM 3712 C CA . LEU D 1 94 ? 25.394 -7.848 29.909 1.00 13.62 92 LEU D CA 1
ATOM 3713 C C . LEU D 1 94 ? 26.101 -6.529 30.133 1.00 13.48 92 LEU D C 1
ATOM 3714 O O . LEU D 1 94 ? 27.308 -6.433 29.879 1.00 17.07 92 LEU D O 1
ATOM 3719 N N . ALA D 1 95 ? 25.367 -5.510 30.542 1.00 14.22 93 ALA D N 1
ATOM 3720 C CA . ALA D 1 95 ? 25.914 -4.174 30.620 1.00 13.58 93 ALA D CA 1
ATOM 3721 C C . ALA D 1 95 ? 26.691 -3.956 31.907 1.00 13.06 93 ALA D C 1
ATOM 3722 O O . ALA D 1 95 ? 26.384 -4.584 32.928 1.00 11.99 93 ALA D O 1
ATOM 3724 N N . PRO D 1 96 ? 27.660 -3.008 31.904 1.00 12.99 94 PRO D N 1
ATOM 3725 C CA . PRO D 1 96 ? 28.201 -2.557 33.200 1.00 12.31 94 PRO D CA 1
ATOM 3726 C C . PRO D 1 96 ? 27.010 -2.100 34.071 1.00 11.60 94 PRO D C 1
ATOM 3727 O O . PRO D 1 96 ? 26.039 -1.524 33.550 1.00 12.32 94 PRO D O 1
ATOM 3731 N N . VAL D 1 97 ? 27.089 -2.450 35.349 1.00 11.75 95 VAL D N 1
ATOM 3732 C CA . VAL D 1 97 ? 26.035 -2.265 36.351 1.00 10.85 95 VAL D CA 1
ATOM 3733 C C . VAL D 1 97 ? 24.962 -3.315 36.221 1.00 10.92 95 VAL D C 1
ATOM 3734 O O . VAL D 1 97 ? 24.702 -4.043 37.189 1.00 12.50 95 VAL D O 1
ATOM 3738 N N . GLY D 1 98 ? 24.366 -3.420 35.036 1.00 10.68 96 GLY D N 1
ATOM 3739 C CA . GLY D 1 98 ? 23.313 -4.442 34.800 1.00 11.23 96 GLY D CA 1
ATOM 3740 C C . GLY D 1 98 ? 23.788 -5.833 35.277 1.00 11.42 96 GLY D C 1
ATOM 3741 O O . GLY D 1 98 ? 23.067 -6.555 35.989 1.00 12.52 96 GLY D O 1
ATOM 3742 N N . SER D 1 99 ? 24.997 -6.212 34.900 1.00 11.24 97 SER D N 1
ATOM 3743 C CA . SER D 1 99 ? 25.464 -7.568 35.230 1.00 11.23 97 SER D CA 1
ATOM 3744 C C . SER D 1 99 ? 25.557 -7.789 36.746 1.00 11.86 97 SER D C 1
ATOM 3745 O O . SER D 1 99 ? 25.411 -8.927 37.235 1.00 12.05 97 SER D O 1
ATOM 3748 N N . ALA D 1 100 ? 25.854 -6.719 37.484 1.00 9.41 98 ALA D N 1
ATOM 3749 C CA . ALA D 1 100 ? 25.928 -6.806 38.952 1.00 10.57 98 ALA D CA 1
ATOM 3750 C C . ALA D 1 100 ? 24.573 -6.698 39.677 1.00 10.61 98 ALA D C 1
ATOM 3751 O O . ALA D 1 100 ? 24.487 -6.975 40.881 1.00 11.39 98 ALA D O 1
ATOM 3753 N N . LEU D 1 101 ? 23.534 -6.202 38.991 1.00 10.63 99 LEU D N 1
ATOM 3754 C CA . LEU D 1 101 ? 22.234 -6.010 39.666 1.00 10.07 99 LEU D CA 1
ATOM 3755 C C . LEU D 1 101 ? 21.579 -7.360 39.993 1.00 9.45 99 LEU D C 1
ATOM 3756 O O . LEU D 1 101 ? 20.910 -7.477 41.025 1.00 10.24 99 LEU D O 1
ATOM 3761 N N . LEU D 1 102 ? 21.795 -8.336 39.120 1.00 9.73 100 LEU D N 1
ATOM 3762 C CA . LEU D 1 102 ? 21.075 -9.629 39.227 1.00 10.03 100 LEU D CA 1
ATOM 3763 C C . LEU D 1 102 ? 21.345 -10.232 40.610 1.00 10.34 100 LEU D C 1
ATOM 3764 O O . LEU D 1 102 ? 22.495 -10.348 41.017 1.00 10.33 100 LEU D O 1
ATOM 3769 N N . GLY D 1 103 ? 20.284 -10.605 41.323 1.00 10.82 101 GLY D N 1
ATOM 3770 C CA . GLY D 1 103 ? 20.378 -11.258 42.655 1.00 10.82 101 GLY D CA 1
ATOM 3771 C C . GLY D 1 103 ? 20.679 -10.384 43.876 1.00 10.43 101 GLY D C 1
ATOM 3772 O O . GLY D 1 103 ? 20.637 -10.891 45.051 1.00 10.76 101 GLY D O 1
ATOM 3773 N N . LEU D 1 104 ? 20.974 -9.093 43.649 1.00 10.65 102 LEU D N 1
ATOM 3774 C CA . LEU D 1 104 ? 20.954 -8.112 44.747 1.00 10.50 102 LEU D CA 1
ATOM 3775 C C . LEU D 1 104 ? 19.533 -8.036 45.344 1.00 11.64 102 LEU D C 1
ATOM 3776 O O . LEU D 1 104 ? 18.547 -8.581 44.795 1.00 11.75 102 LEU D O 1
ATOM 3781 N N . ALA D 1 105 ? 19.426 -7.401 46.500 1.00 12.48 103 ALA D N 1
ATOM 3782 C CA . ALA D 1 105 ? 18.117 -7.287 47.103 1.00 13.15 103 ALA D CA 1
ATOM 3783 C C . ALA D 1 105 ? 17.886 -5.898 47.670 1.00 13.57 103 ALA D C 1
ATOM 3784 O O . ALA D 1 105 ? 18.825 -5.085 47.838 1.00 13.02 103 ALA D O 1
ATOM 3786 N N . GLN D 1 106 ? 16.618 -5.634 47.950 1.00 14.94 104 GLN D N 1
ATOM 3787 C CA . GLN D 1 106 ? 16.230 -4.396 48.618 1.00 16.05 104 GLN D CA 1
ATOM 3788 C C . GLN D 1 106 ? 17.137 -4.167 49.813 1.00 16.06 104 GLN D C 1
ATOM 3789 O O . GLN D 1 106 ? 17.322 -5.077 50.646 1.00 17.65 104 GLN D O 1
ATOM 3795 N N . GLY D 1 107 ? 17.709 -2.963 49.865 1.00 17.10 105 GLY D N 1
ATOM 3796 C CA . GLY D 1 107 ? 18.580 -2.519 50.953 1.00 17.20 105 GLY D CA 1
ATOM 3797 C C . GLY D 1 107 ? 20.035 -2.542 50.551 1.00 17.07 105 GLY D C 1
ATOM 3798 O O . GLY D 1 107 ? 20.843 -1.889 51.184 1.00 17.35 105 GLY D O 1
ATOM 3799 N N . ASP D 1 108 ? 20.380 -3.300 49.498 1.00 15.88 106 ASP D N 1
ATOM 3800 C CA . ASP D 1 108 ? 21.766 -3.384 49.013 1.00 15.79 106 ASP D CA 1
ATOM 3801 C C . ASP D 1 108 ? 22.235 -2.064 48.392 1.00 16.62 106 ASP D C 1
ATOM 3802 O O . ASP D 1 108 ? 21.446 -1.351 47.770 1.00 15.15 106 ASP D O 1
ATOM 3807 N N . GLU D 1 109 ? 23.530 -1.809 48.527 1.00 17.45 107 GLU D N 1
ATOM 3808 C CA . GLU D 1 109 ? 24.147 -0.637 47.938 1.00 18.23 107 GLU D CA 1
ATOM 3809 C C . GLU D 1 109 ? 24.950 -1.015 46.718 1.00 18.81 107 GLU D C 1
ATOM 3810 O O . GLU D 1 109 ? 25.458 -2.132 46.597 1.00 19.86 107 GLU D O 1
ATOM 3816 N N . ILE D 1 110 ? 25.078 -0.050 45.817 1.00 17.75 108 ILE D N 1
ATOM 3817 C CA . ILE D 1 110 ? 25.846 -0.241 44.632 1.00 17.66 108 ILE D CA 1
ATOM 3818 C C . ILE D 1 110 ? 26.325 1.141 44.211 1.00 16.79 108 ILE D C 1
ATOM 3819 O O . ILE D 1 110 ? 25.715 2.132 44.573 1.00 16.64 108 ILE D O 1
ATOM 3824 N N . GLU D 1 111 ? 27.428 1.204 43.487 1.00 15.35 109 GLU D N 1
ATOM 3825 C CA . GLU D 1 111 ? 27.933 2.505 43.066 1.00 15.08 109 GLU D CA 1
ATOM 3826 C C . GLU D 1 111 ? 28.570 2.402 41.702 1.00 13.90 109 GLU D C 1
ATOM 3827 O O . GLU D 1 111 ? 29.073 1.332 41.285 1.00 13.87 109 GLU D O 1
ATOM 3833 N N . TRP D 1 112 ? 28.609 3.521 40.997 1.00 12.76 110 TRP D N 1
ATOM 3834 C CA . TRP D 1 112 ? 29.175 3.515 39.670 1.00 11.54 110 TRP D CA 1
ATOM 3835 C C . TRP D 1 112 ? 29.608 4.943 39.295 1.00 12.06 110 TRP D C 1
ATOM 3836 O O . TRP D 1 112 ? 29.285 5.874 40.030 1.00 11.90 110 TRP D O 1
ATOM 3847 N N . PRO D 1 113 ? 30.364 5.095 38.193 1.00 13.60 111 PRO D N 1
ATOM 3848 C CA . PRO D 1 113 ? 30.885 6.435 37.893 1.00 13.59 111 PRO D CA 1
ATOM 3849 C C . PRO D 1 113 ? 29.816 7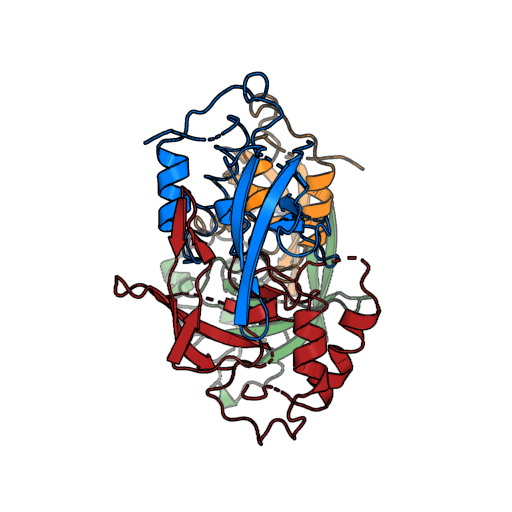.506 37.676 1.00 14.19 111 PRO D C 1
ATOM 3850 O O . PRO D 1 113 ? 28.857 7.299 36.907 1.00 13.35 111 PRO D O 1
ATOM 3854 N N . LYS D 1 114 ? 30.025 8.669 38.300 1.00 14.38 112 LYS D N 1
ATOM 3855 C CA . LYS D 1 114 ? 29.122 9.813 38.087 1.00 14.05 112 LYS D CA 1
ATOM 3856 C C . LYS D 1 114 ? 29.636 10.648 36.884 1.00 14.74 112 LYS D C 1
ATOM 3857 O O . LYS D 1 114 ? 30.863 10.907 36.796 1.00 14.08 112 LYS D O 1
ATOM 3863 N N . PRO D 1 115 ? 28.740 11.093 35.970 1.00 14.03 113 PRO D N 1
ATOM 3864 C CA . PRO D 1 115 ? 29.245 11.898 34.856 1.00 14.52 113 PRO D CA 1
ATOM 3865 C C . PRO D 1 115 ? 29.952 13.143 35.404 1.00 14.28 113 PRO D C 1
ATOM 3866 O O . PRO D 1 115 ? 29.426 13.803 36.314 1.00 13.47 113 PRO D O 1
ATOM 3870 N N . GLY D 1 116 ? 31.120 13.447 34.840 1.00 15.28 114 GLY D N 1
ATOM 3871 C CA . GLY D 1 116 ? 31.863 14.640 35.253 1.00 16.65 114 GLY D CA 1
ATOM 3872 C C . GLY D 1 116 ? 32.875 14.347 36.342 1.00 17.86 114 GLY D C 1
ATOM 3873 O O . GLY D 1 116 ? 33.665 15.232 36.684 1.00 18.64 114 GLY D O 1
ATOM 3874 N N . GLY D 1 117 ? 32.880 13.110 36.856 1.00 17.06 115 GLY D N 1
ATOM 3875 C CA . GLY D 1 117 ? 33.836 12.675 37.885 1.00 16.89 115 GLY D CA 1
ATOM 3876 C C . GLY D 1 117 ? 33.176 12.243 39.201 1.00 16.20 115 GLY D C 1
ATOM 3877 O O . GLY D 1 117 ? 32.073 12.659 39.529 1.00 17.52 115 GLY D O 1
ATOM 3878 N N . GLY D 1 118 ? 33.859 11.405 39.962 1.00 16.06 116 GLY D N 1
ATOM 3879 C CA . GLY D 1 118 ? 33.297 10.925 41.230 1.00 16.08 116 GLY D CA 1
ATOM 3880 C C . GLY D 1 118 ? 32.410 9.704 41.066 1.00 16.30 116 GLY D C 1
ATOM 3881 O O . GLY D 1 118 ? 32.355 9.085 39.995 1.00 16.51 116 GLY D O 1
ATOM 3882 N N . VAL D 1 119 ? 31.739 9.349 42.148 1.00 16.31 117 VAL D N 1
ATOM 3883 C CA . VAL D 1 119 ? 31.008 8.062 42.229 1.00 17.24 117 VAL D CA 1
ATOM 3884 C C . VAL D 1 119 ? 29.575 8.362 42.614 1.00 16.67 117 VAL D C 1
ATOM 3885 O O . VAL D 1 119 ? 29.311 9.187 43.527 1.00 17.16 117 VAL D O 1
ATOM 3889 N N . LEU D 1 120 ? 28.639 7.777 41.878 1.00 15.44 118 LEU D N 1
ATOM 3890 C CA . LEU D 1 120 ? 27.245 7.790 42.270 1.00 15.10 118 LEU D CA 1
ATOM 3891 C C . LEU D 1 120 ? 26.999 6.628 43.216 1.00 15.27 118 LEU D C 1
ATOM 3892 O O . LEU D 1 120 ? 27.072 5.464 42.777 1.00 14.78 118 LEU D O 1
ATOM 3897 N N . ARG D 1 121 ? 26.691 6.933 44.489 1.00 14.53 119 ARG D N 1
ATOM 3898 C CA A ARG D 1 121 ? 26.414 5.870 45.480 0.60 15.24 119 ARG D CA 1
ATOM 3899 C CA B ARG D 1 121 ? 26.411 5.884 45.488 0.40 15.25 119 ARG D CA 1
ATOM 3900 C C . ARG D 1 121 ? 24.916 5.746 45.708 1.00 15.39 119 ARG D C 1
ATOM 3901 O O . ARG D 1 121 ? 24.254 6.714 46.126 1.00 16.58 119 ARG D O 1
ATOM 3916 N N . VAL D 1 122 ? 24.384 4.564 45.410 1.00 14.33 120 VAL D N 1
ATOM 3917 C CA . VAL D 1 122 ? 22.947 4.389 45.519 1.00 14.55 120 VAL D CA 1
ATOM 3918 C C . VAL D 1 122 ? 22.562 3.159 46.360 1.00 13.67 120 VAL D C 1
ATOM 3919 O O . VAL D 1 122 ? 23.386 2.290 46.586 1.00 14.49 120 VAL D O 1
ATOM 3923 N N . ARG D 1 123 ? 21.326 3.132 46.845 1.00 14.17 121 ARG D N 1
ATOM 3924 C CA . ARG D 1 123 ? 20.793 1.989 47.583 1.00 14.62 121 ARG D CA 1
ATOM 3925 C C . ARG D 1 123 ? 19.519 1.545 46.895 1.00 14.61 121 ARG D C 1
ATOM 3926 O O . ARG D 1 123 ? 18.727 2.384 46.452 1.00 14.49 121 ARG D O 1
ATOM 3934 N N . ILE D 1 124 ? 19.323 0.229 46.802 1.00 13.58 122 ILE D N 1
ATOM 3935 C CA . ILE D 1 124 ? 18.096 -0.306 46.277 1.00 14.62 122 ILE D CA 1
ATOM 3936 C C . ILE D 1 124 ? 16.978 -0.129 47.309 1.00 15.61 122 ILE D C 1
ATOM 3937 O O . ILE D 1 124 ? 17.065 -0.641 48.439 1.00 16.56 122 ILE D O 1
ATOM 3942 N N . VAL D 1 125 ? 15.937 0.595 46.924 1.00 16.77 123 VAL D N 1
ATOM 3943 C CA . VAL D 1 125 ? 14.823 0.852 47.829 1.00 17.99 123 VAL D CA 1
ATOM 3944 C C . VAL D 1 125 ? 13.582 -0.013 47.572 1.00 17.80 123 VAL D C 1
ATOM 3945 O O . VAL D 1 125 ? 12.816 -0.297 48.500 1.00 18.39 123 VAL D O 1
ATOM 3949 N N . GLU D 1 126 ? 13.389 -0.441 46.328 1.00 16.92 124 GLU D N 1
ATOM 3950 C CA . GLU D 1 126 ? 12.261 -1.310 46.008 1.00 16.39 124 GLU D CA 1
ATOM 3951 C C . GLU D 1 126 ? 12.560 -2.125 44.769 1.00 15.50 124 GLU D C 1
ATOM 3952 O O . GLU D 1 126 ? 13.257 -1.656 43.862 1.00 14.75 124 GLU D O 1
ATOM 3958 N N . VAL D 1 127 ? 12.020 -3.337 44.733 1.00 13.59 125 VAL D N 1
ATOM 3959 C CA . VAL D 1 127 ? 12.036 -4.124 43.505 1.00 12.57 125 VAL D CA 1
ATOM 3960 C C . VAL D 1 127 ? 10.605 -4.555 43.211 1.00 13.83 125 VAL D C 1
ATOM 3961 O O . VAL D 1 127 ? 9.894 -4.974 44.139 1.00 12.47 125 VAL D O 1
ATOM 3965 N N . THR D 1 128 ? 10.187 -4.428 41.952 1.00 12.69 126 THR D N 1
ATOM 3966 C CA . THR D 1 128 ? 8.813 -4.731 41.531 1.00 16.33 126 THR D CA 1
ATOM 3967 C C . THR D 1 128 ? 8.801 -5.413 40.154 1.00 17.18 126 THR D C 1
ATOM 3968 O O . THR D 1 128 ? 9.818 -5.428 39.476 1.00 16.61 126 THR D O 1
ATOM 3972 N N . TYR D 1 129 ? 7.644 -5.930 39.733 1.00 20.37 127 TYR D N 1
ATOM 3973 C CA . TYR D 1 129 ? 7.441 -6.375 38.337 1.00 23.23 127 TYR D CA 1
ATOM 3974 C C . TYR D 1 129 ? 6.707 -5.396 37.426 1.00 23.55 127 TYR D C 1
ATOM 3975 O O . TYR D 1 129 ? 5.641 -4.896 37.790 1.00 25.88 127 TYR D O 1
#

B-factor: mean 19.62, std 8.62, range [6.74, 61.3]

Organism: Nitrosomonas europaea (strain ATCC 19718 / CIP 103999 / KCTC 2705 / NBRC 14298) (NCBI:txid228410)

Solvent-accessible surface area: 22870 Å² total

InterPro domains:
  IPR001437 Transcription elongation factor, GreA/GreB, C-terminal [PF01272] (52-127)
  IPR023459 Transcription elongation factor GreA/GreB family [PTHR30437] (34-129)
  IPR029462 Regulator of nucleoside diphosphate kinase, N-terminal domain [PF14760] (5-45)
  IPR036953 Transcription elongation factor GreA/GreB, C-terminal domain superfamily [G3DSA:3.10.50.30] (46-137)

CATH classification: 1.10.286.20 (+1 more: 3.10.50.30)

Foldseek 3Di:
DDQFAEPVQLVVVVVVCVVVVVDPFPCPVVLVVSSVPHDYDHPVPHDQFAQYCKQWWKAWPPPRDIAERQDDPVDDDPPPRYDYCRDVVSVPRHRDGQQDKDWDADVVGDIGIIGGHGIHD/DDAFAEPVLLVVVVVVLVVADCVRAPCSVVLVVNSVRHDYDHVVPHDQFWDYCKQWWKAFPPGRDIAEREDDPVPDDDPPHYDYCRDVVSVPRHRDGAQDWDWDADVVGDITIIGTHGIGD/DFAELVQLVVVVVVCVVCVVPCQPCSVVLVVCSVPHDHHHPVPDDQFWDYCKQWWKDFPVDRDIAEREDDPVPDDPPVHYDYCRDVVSVPRHGDGAQDKDWDADVVGDIGIIGGHGIHD/DDAFAEPVLLVVVVVVLVPDPAPCSVVLVVNSVPHDHDHPVPDDQQWQYCKFWWKAQPVDRDIAEREDDPVPDDDPPHYDYCRDVVSVVRHRDGAQDWDWDADPPGDIGIIGTHGIGD

Radius of gyration: 26.23 Å; Cα contacts (8 Å, |Δi|>4): 1021; chains: 4; bounding box: 74×51×58 Å

Secondary structure (DSSP, 8-state):
-----BHHHHHHHHHHHHHTTT---TTHHHHHHHHHT---B-GGGS-TTB----EEEEEETTT--B--EEE-GGG--SSS-EEETTSTTHHHHTT-BTT-EEEEEPTTSSEEEEEEEEEE-/-----BHHHHHHHHHHHTTS-TTSSTTHHHHHHHHHH---B-GGGS-TTB----EEEEEETTS--B--EEE-GGG--SSSSEEETTSTTHHHHTT-BTT-EEEEEPTTSSEEEEEEEEEE-/---BHHHHHHHHHHHHHTTT---TTHHHHHHHHHHS--B-GGGS-TTB----EEEEEETTS--B--EEE-GGG--SSS-EEETTSTTHHHHTT-BTT-EEEEEPTTSSEEEEEEEEEE-/-----BHHHHHHHHHHHHT---TTHHHHHHHHHT---B-GGGS-TTB----EEEEEETTSS-B--EEE-GGG--SSSSEEETTSTTHHHHTT-BTT-EEEEEPTTSSEEEEEEEEEE-